Protein 8YPE (pdb70)

B-factor: mean 25.73, std 14.58, range [4.93, 104.68]

GO terms:
  GO:0038066 p38MAPK cascade (P, IDA)
  GO:0106310 protein serine kinase activity (F, EXP)
  GO:0045663 positive regulation of myoblast differentiation (P, IMP)
  GO:0010831 positive regulation of myotube differentiation (P, IMP)
  GO:1901741 positive regulation of myoblast fusion (P, IMP)
  GO:0006357 regulation of transcription by RNA polymerase II (P, IMP)
  GO:0002062 chondrocyte differentiation (P, IDA)
  GO:0004672 protein kinase activity (F, IDA)
  GO:0004674 protein serine/threonine kinase activity (F, IDA)
  GO:0004707 MAP kinase activity (F, IDA)
  GO:0016301 kinase activity (F, IDA)
  GO:0000922 spindle pole (C, IDA)
  GO:0005739 mitochondrion (C, IDA)
  GO:0005829 cytosol (C, IDA)
  GO:0018105 peptidyl-serine phosphorylation (P, IDA)
  GO:0031663 lipopolysaccharide-mediated signaling pathway (P, IDA)
  GO:0032495 response to muramyl dipeptide (P, IDA)
  GO:0032496 response to lipopolysaccharide (P, IDA)
  GO:0030278 regulation of ossification (P, IDA)
  GO:0006355 regulation of DNA-templated transcription (P, IDA)

Organism: Mus musculus (NCBI:txid10090)

Radius of gyration: 21.92 Å; Cα contacts (8 Å, |Δi|>4): 573; chains: 2; bounding box: 53×59×46 Å

Structure (mmCIF, N/CA/C/O backbone):
data_8YPE
#
_entry.id   8YPE
#
_cell.length_a   82.254
_cell.length_b   82.254
_cell.length_c   123.149
_cell.angle_alpha   90.000
_cell.angle_beta   90.000
_cell.angle_gamma   120.000
#
_symmetry.space_group_name_H-M   'P 31 2 1'
#
loop_
_entity.id
_entity.type
_entity.pdbx_description
1 polymer 'Cyclic AMP-dependent transcription factor ATF-2'
2 polymer 'Mitogen-activated protein kinase 14'
3 water water
#
loop_
_atom_site.group_PDB
_atom_site.id
_atom_site.type_symbol
_atom_site.label_atom_id
_atom_site.label_alt_id
_atom_site.label_comp_id
_atom_site.label_asym_id
_atom_site.label_entity_id
_atom_site.label_seq_id
_atom_site.pdbx_PDB_ins_code
_atom_site.Cartn_x
_atom_site.Cartn_y
_atom_site.Cartn_z
_atom_site.occupancy
_atom_site.B_iso_or_equiv
_atom_site.auth_seq_id
_atom_site.auth_comp_id
_atom_site.auth_asym_id
_atom_site.auth_atom_id
_atom_site.pdbx_PDB_model_num
ATOM 1 N N . GLU A 1 5 ? 23.06172 -5.49099 23.13185 1.000 53.67478 50 GLU B N 1
ATOM 2 C CA . GLU A 1 5 ? 23.76938 -4.81316 22.04695 1.000 51.57478 50 GLU B CA 1
ATOM 3 C C . GLU A 1 5 ? 24.07938 -3.34879 22.38835 1.000 50.40478 50 GLU B C 1
ATOM 4 O O . GLU A 1 5 ? 24.97238 -2.73628 21.78634 1.000 52.70478 50 GLU B O 1
ATOM 10 N N . MET A 1 6 ? 23.35643 -2.82153 23.38274 1.000 57.42323 51 MET B N 1
ATOM 11 C CA . MET A 1 6 ? 23.30354 -1.38059 23.62687 1.000 53.81323 51 MET B CA 1
ATOM 12 C C . MET A 1 6 ? 24.68777 -0.79115 23.90133 1.000 47.99323 51 MET B C 1
ATOM 13 O O . MET A 1 6 ? 25.21974 -0.02989 23.08444 1.000 58.99323 51 MET B O 1
ATOM 18 N N . THR A 1 7 ? 25.30441 -1.16518 25.02238 1.000 53.03674 52 THR B N 1
ATOM 19 C CA . THR A 1 7 ? 26.53694 -0.53068 25.47721 1.000 41.63674 52 THR B CA 1
ATOM 20 C C . THR A 1 7 ? 27.19116 -1.43985 26.51451 1.000 35.37674 52 THR B C 1
ATOM 21 O O . THR A 1 7 ? 26.49994 -2.18662 27.21924 1.000 37.38674 52 THR B O 1
ATOM 25 N N . LEU A 1 8 ? 28.52869 -1.41521 26.55588 1.000 28.31740 53 LEU B N 1
ATOM 26 C CA . LEU A 1 8 ? 29.31156 -2.17739 27.51813 1.000 27.58740 53 LEU B CA 1
ATOM 27 C C . LEU A 1 8 ? 30.27478 -1.25446 28.24882 1.000 28.28740 53 LEU B C 1
ATOM 28 O O . LEU A 1 8 ? 30.73332 -0.25846 27.69185 1.000 28.24740 53 LEU B O 1
ATOM 33 N N . LYS A 1 9 ? 30.59048 -1.60222 29.49761 1.000 23.20312 54 LYS B N 1
ATOM 34 C CA . LYS A 1 9 ? 31.59804 -0.89256 30.27615 1.000 25.51312 54 LYS B CA 1
ATOM 35 C C . LYS A 1 9 ? 32.97069 -1.44879 29.94696 1.000 31.96312 54 LYS B C 1
ATOM 36 O O . LYS A 1 9 ? 33.12096 -2.64331 29.68401 1.000 30.98312 54 LYS B O 1
ATOM 42 N N . PHE A 1 10 ? 33.98293 -0.58673 29.98879 1.000 33.64556 55 PHE B N 1
ATOM 43 C CA . PHE A 1 10 ? 35.35529 -1.05843 29.86870 1.000 46.97556 55 PHE B CA 1
ATOM 44 C C . PHE A 1 10 ? 35.92128 -1.33806 31.25465 1.000 40.14556 55 PHE B C 1
ATOM 45 O O . PHE A 1 10 ? 35.79887 -0.50780 32.15974 1.000 48.62556 55 PHE B O 1
ATOM 53 N N . GLY A 1 11 ? 36.56118 -2.49296 31.40846 1.000 55.47251 56 GLY B N 1
ATOM 54 C CA . GLY A 1 11 ? 37.19367 -2.85350 32.66596 1.000 61.64251 56 GLY B CA 1
ATOM 55 C C . GLY A 1 11 ? 38.47562 -2.09336 32.94133 1.000 59.00251 56 GLY B C 1
ATOM 56 O O . GLY A 1 11 ? 39.56797 -2.65648 32.87880 1.000 69.96251 56 GLY B O 1
ATOM 57 N N . VAL B 2 1 ? 60.01667 1.80833 -7.91244 1.000 37.77069 -1 VAL A N 1
ATOM 58 C CA . VAL B 2 1 ? 58.90537 0.92297 -8.26926 1.000 38.20069 -1 VAL A CA 1
ATOM 59 C C . VAL B 2 1 ? 57.75752 1.70799 -8.91603 1.000 31.63069 -1 VAL A C 1
ATOM 60 O O . VAL B 2 1 ? 57.18583 2.63076 -8.31245 1.000 25.39069 -1 VAL A O 1
ATOM 64 N N . HIS B 2 2 ? 57.44216 1.30594 -10.14881 1.000 30.16417 0 HIS A N 1
ATOM 65 C CA . HIS B 2 2 ? 56.42300 1.93088 -10.98808 1.000 25.59417 0 HIS A CA 1
ATOM 66 C C . HIS B 2 2 ? 55.09805 2.09593 -10.24230 1.000 27.83417 0 HIS A C 1
ATOM 67 O O . HIS B 2 2 ? 54.49685 1.11008 -9.80162 1.000 26.09417 0 HIS A O 1
ATOM 74 N N . MET B 2 3 ? 54.70195 3.36139 -10.04349 1.000 20.04502 1 MET A N 1
ATOM 75 C CA . MET B 2 3 ? 53.39769 3.76365 -9.49639 1.000 30.97502 1 MET A CA 1
ATOM 76 C C . MET B 2 3 ? 53.17496 3.25398 -8.07073 1.000 35.11502 1 MET A C 1
ATOM 77 O O . MET B 2 3 ? 52.04591 2.95228 -7.66907 1.000 46.39502 1 MET A O 1
ATOM 82 N N . SER B 2 4 ? 54.24347 3.18594 -7.29138 1.000 32.06871 2 SER A N 1
ATOM 83 C CA . SER B 2 4 ? 54.16502 2.80695 -5.89362 1.000 40.50871 2 SER A CA 1
ATOM 84 C C . SER B 2 4 ? 53.84609 4.02842 -5.03064 1.000 52.94871 2 SER A C 1
ATOM 85 O O . SER B 2 4 ? 53.94483 5.17839 -5.47145 1.000 53.79871 2 SER A O 1
ATOM 88 N N . GLN B 2 5 ? 53.46540 3.76312 -3.77931 1.000 56.58916 3 GLN A N 1
ATOM 89 C CA . GLN B 2 5 ? 53.21902 4.83658 -2.82493 1.000 52.92916 3 GLN A CA 1
ATOM 90 C C . GLN B 2 5 ? 54.50605 5.60724 -2.53986 1.000 42.65916 3 GLN A C 1
ATOM 91 O O . GLN B 2 5 ? 55.61582 5.07416 -2.64810 1.000 32.55916 3 GLN A O 1
ATOM 97 N N . GLU B 2 6 ? 54.34896 6.88559 -2.20258 1.000 44.26352 4 GLU A N 1
ATOM 98 C CA . GLU B 2 6 ? 55.48063 7.67845 -1.74520 1.000 40.45352 4 GLU A CA 1
ATOM 99 C C . GLU B 2 6 ? 55.98381 7.12569 -0.41996 1.000 28.80352 4 GLU A C 1
ATOM 100 O O . GLU B 2 6 ? 55.19795 6.65342 0.40700 1.000 26.96352 4 GLU A O 1
ATOM 106 N N . ARG B 2 7 ? 57.29774 7.14678 -0.23127 1.000 27.09236 5 ARG A N 1
ATOM 107 C CA . ARG B 2 7 ? 57.85490 6.66192 1.01719 1.000 25.98236 5 ARG A CA 1
ATOM 108 C C . ARG B 2 7 ? 57.63872 7.71217 2.09567 1.000 31.39236 5 ARG A C 1
ATOM 109 O O . ARG B 2 7 ? 58.03798 8.86623 1.91024 1.000 35.03236 5 ARG A O 1
ATOM 117 N N . PRO B 2 8 ? 57.00579 7.37238 3.20948 1.000 29.41942 6 PRO A N 1
ATOM 118 C CA . PRO B 2 8 ? 56.89148 8.32757 4.31361 1.000 25.50942 6 PRO A CA 1
ATOM 119 C C . PRO B 2 8 ? 58.23602 8.53954 4.99065 1.000 23.60942 6 PRO A C 1
ATOM 120 O O . PRO B 2 8 ? 59.19743 7.80194 4.77058 1.000 22.30942 6 PRO A O 1
ATOM 124 N N . THR B 2 9 ? 58.29685 9.58424 5.81836 1.000 21.25326 7 THR A N 1
ATOM 125 C CA . THR B 2 9 ? 59.44153 9.79877 6.69516 1.000 22.94326 7 THR A CA 1
ATOM 126 C C . THR B 2 9 ? 59.36096 8.85715 7.88884 1.000 22.09326 7 THR A C 1
ATOM 127 O O . THR B 2 9 ? 58.32566 8.77109 8.55931 1.000 20.87326 7 THR A O 1
ATOM 131 N N . PHE B 2 10 ? 60.45342 8.14676 8.15024 1.000 21.75796 8 PHE A N 1
ATOM 132 C CA . PHE B 2 10 ? 60.56221 7.23184 9.27373 1.000 21.35796 8 PHE A CA 1
ATOM 133 C C . PHE B 2 10 ? 61.35520 7.88750 10.39720 1.000 24.01796 8 PHE A C 1
ATOM 134 O O . PHE B 2 10 ? 62.17585 8.77446 10.16429 1.000 29.50796 8 PHE A O 1
ATOM 142 N N . TYR B 2 11 ? 61.10607 7.43784 11.62401 1.000 22.55026 9 TYR A N 1
ATOM 143 C CA . TYR B 2 11 ? 61.91755 7.84443 12.75909 1.000 23.68026 9 TYR A CA 1
ATOM 144 C C . TYR B 2 11 ? 62.22634 6.61690 13.60312 1.000 25.77026 9 TYR A C 1
ATOM 145 O O . TYR B 2 11 ? 61.45529 5.65361 13.62997 1.000 31.29026 9 TYR A O 1
ATOM 154 N N . ARG B 2 12 ? 63.37643 6.65586 14.27614 1.000 25.93989 10 ARG A N 1
ATOM 155 C CA . ARG B 2 12 ? 63.92014 5.52722 15.02475 1.000 32.01989 10 ARG A CA 1
ATOM 156 C C . ARG B 2 12 ? 63.79729 5.75970 16.52416 1.000 31.25989 10 ARG A C 1
ATOM 157 O O . ARG B 2 12 ? 64.02632 6.87114 17.01262 1.000 34.30989 10 ARG A O 1
ATOM 165 N N . GLN B 2 13 ? 63.45265 4.70497 17.25310 1.000 30.00762 11 GLN A N 1
ATOM 166 C CA . GLN B 2 13 ? 63.45521 4.74640 18.70603 1.000 34.11762 11 GLN A CA 1
ATOM 167 C C . GLN B 2 13 ? 63.69553 3.34056 19.23529 1.000 38.05762 11 GLN A C 1
ATOM 168 O O . GLN B 2 13 ? 63.37711 2.34673 18.57492 1.000 30.18762 11 GLN A O 1
ATOM 174 N N . GLU B 2 14 ? 64.27324 3.26213 20.42642 1.000 37.22065 12 GLU A N 1
ATOM 175 C CA . GLU B 2 14 ? 64.49452 1.98674 21.09181 1.000 43.91065 12 GLU A CA 1
ATOM 176 C C . GLU B 2 14 ? 63.43864 1.80215 22.17215 1.000 47.24065 12 GLU A C 1
ATOM 177 O O . GLU B 2 14 ? 63.26218 2.67643 23.02559 1.000 50.68065 12 GLU A O 1
ATOM 183 N N . LEU B 2 15 ? 62.72308 0.67734 22.11095 1.000 41.22207 13 LEU A N 1
ATOM 184 C CA . LEU B 2 15 ? 61.63835 0.36742 23.03762 1.000 50.65207 13 LEU A CA 1
ATOM 185 C C . LEU B 2 15 ? 61.76451 -1.08724 23.46232 1.000 62.68207 13 LEU A C 1
ATOM 186 O O . LEU B 2 15 ? 61.60243 -1.98755 22.62812 1.000 59.41207 13 LEU A O 1
ATOM 191 N N . ASN B 2 16 ? 62.01800 -1.30271 24.76001 1.000 69.06483 14 ASN A N 1
ATOM 192 C CA . ASN B 2 16 ? 62.28689 -2.62376 25.33986 1.000 64.46483 14 ASN A CA 1
ATOM 193 C C . ASN B 2 16 ? 63.43372 -3.32044 24.61036 1.000 59.65483 14 ASN A C 1
ATOM 194 O O . ASN B 2 16 ? 63.30715 -4.45924 24.14971 1.000 52.97483 14 ASN A O 1
ATOM 199 N N . LYS B 2 17 ? 64.55646 -2.59711 24.48800 1.000 63.69092 15 LYS A N 1
ATOM 200 C CA . LYS B 2 17 ? 65.78466 -3.07785 23.84157 1.000 61.73092 15 LYS A CA 1
ATOM 201 C C . LYS B 2 17 ? 65.54265 -3.53727 22.40228 1.000 57.96092 15 LYS A C 1
ATOM 202 O O . LYS B 2 17 ? 66.20929 -4.45268 21.90907 1.000 52.72092 15 LYS A O 1
ATOM 204 N N . THR B 2 18 ? 64.58412 -2.90744 21.72503 1.000 55.20635 16 THR A N 1
ATOM 205 C CA . THR B 2 18 ? 64.23821 -3.21505 20.34319 1.000 50.99635 16 THR A CA 1
ATOM 206 C C . THR B 2 18 ? 64.20962 -1.90660 19.57203 1.000 38.32635 16 THR A C 1
ATOM 207 O O . THR B 2 18 ? 63.56052 -0.95151 20.00654 1.000 38.20635 16 THR A O 1
ATOM 211 N N . ILE B 2 19 ? 64.90808 -1.84958 18.44330 1.000 36.43696 17 ILE A N 1
ATOM 212 C CA . ILE B 2 19 ? 64.84297 -0.66628 17.59028 1.000 35.41696 17 ILE A CA 1
ATOM 213 C C . ILE B 2 19 ? 63.57205 -0.71950 16.75164 1.000 34.03696 17 ILE A C 1
ATOM 214 O O . ILE B 2 19 ? 63.31302 -1.70336 16.04726 1.000 41.67696 17 ILE A O 1
ATOM 219 N N . TRP B 2 20 ? 62.77534 0.33851 16.82493 1.000 28.54801 18 TRP A N 1
ATOM 220 C CA . TRP B 2 20 ? 61.56963 0.48192 16.02275 1.000 25.55801 18 TRP A CA 1
ATOM 221 C C . TRP B 2 20 ? 61.78410 1.64737 15.06989 1.000 24.47801 18 TRP A C 1
ATOM 222 O O . TRP B 2 20 ? 62.10986 2.75705 15.50467 1.000 25.15801 18 TRP A O 1
ATOM 233 N N . GLU B 2 21 ? 61.62449 1.39405 13.77754 1.000 21.94504 19 GLU A N 1
ATOM 234 C CA . GLU B 2 21 ? 61.70890 2.43313 12.76154 1.000 20.04504 19 GLU A CA 1
ATOM 235 C C . GLU B 2 21 ? 60.37881 2.41745 12.02299 1.000 19.07504 19 GLU A C 1
ATOM 236 O O . GLU B 2 21 ? 60.08599 1.46726 11.28720 1.000 18.37504 19 GLU A O 1
ATOM 242 N N . VAL B 2 22 ? 59.55268 3.43678 12.26172 1.000 17.81835 20 VAL A N 1
ATOM 243 C CA . VAL B 2 22 ? 58.16984 3.46270 11.78206 1.000 17.35835 20 VAL A CA 1
ATOM 244 C C . VAL B 2 22 ? 57.91651 4.81842 11.13733 1.000 16.13835 20 VAL A C 1
ATOM 245 O O . VAL B 2 22 ? 58.63746 5.78796 11.41548 1.000 18.24835 20 VAL A O 1
ATOM 249 N N . PRO B 2 23 ? 56.90993 4.92157 10.26396 1.000 15.87887 21 PRO A N 1
ATOM 250 C CA . PRO B 2 23 ? 56.54900 6.23877 9.71965 1.000 15.57887 21 PRO A CA 1
ATOM 251 C C . PRO B 2 23 ? 56.08076 7.20539 10.80610 1.000 18.27887 21 PRO A C 1
ATOM 252 O O . PRO B 2 23 ? 55.58028 6.79700 11.86374 1.000 15.48887 21 PRO A O 1
ATOM 256 N N . GLU B 2 24 ? 56.27090 8.50862 10.51632 1.000 17.44631 22 GLU A N 1
ATOM 257 C CA . GLU B 2 24 ? 55.85337 9.59935 11.40614 1.000 21.14631 22 GLU A CA 1
ATOM 258 C C . GLU B 2 24 ? 54.38440 9.51422 11.78010 1.000 17.23631 22 GLU A C 1
ATOM 259 O O . GLU B 2 24 ? 53.98807 9.98307 12.85062 1.000 16.70631 22 GLU A O 1
ATOM 265 N N . ARG B 2 25 ? 53.57043 8.99356 10.87072 1.000 18.42737 23 ARG A N 1
ATOM 266 C CA . ARG B 2 25 ? 52.15700 8.70349 11.04291 1.000 18.15737 23 ARG A CA 1
ATOM 267 C C . ARG B 2 25 ? 51.83319 8.05516 12.38617 1.000 17.45737 23 ARG A C 1
ATOM 268 O O . ARG B 2 25 ? 50.84822 8.42468 13.03351 1.000 17.21737 23 ARG A O 1
ATOM 276 N N . TYR B 2 26 ? 52.65966 7.10961 12.82742 1.000 17.79330 24 TYR A N 1
ATOM 277 C CA . TYR B 2 26 ? 52.42045 6.39792 14.07762 1.000 19.34330 24 TYR A CA 1
ATOM 278 C C . TYR B 2 26 ? 53.17266 7.09025 15.20278 1.000 19.01330 24 TYR A C 1
ATOM 279 O O . TYR B 2 26 ? 54.40163 7.20278 15.15713 1.000 23.08330 24 TYR A O 1
ATOM 288 N N . GLN B 2 27 ? 52.42879 7.54054 16.21534 1.000 19.80086 25 GLN A N 1
ATOM 289 C CA . GLN B 2 27 ? 52.95786 8.33020 17.31545 1.000 20.42086 25 GLN A CA 1
ATOM 290 C C . GLN B 2 27 ? 52.62953 7.68305 18.65463 1.000 21.18086 25 GLN A C 1
ATOM 291 O O . GLN B 2 27 ? 51.70609 6.86978 18.76448 1.000 23.40086 25 GLN A O 1
ATOM 297 N N . ASN B 2 28 ? 53.42188 8.04941 19.66520 1.000 23.42902 26 ASN A N 1
ATOM 298 C CA . ASN B 2 28 ? 53.23168 7.63891 21.05899 1.000 25.41902 26 ASN A CA 1
ATOM 299 C C . ASN B 2 28 ? 53.20329 6.11591 21.20285 1.000 27.46902 26 ASN A C 1
ATOM 300 O O . ASN B 2 28 ? 52.24552 5.51988 21.70301 1.000 22.31902 26 ASN A O 1
ATOM 305 N N . LEU B 2 29 ? 54.28266 5.48950 20.75528 1.000 26.40608 27 LEU A N 1
ATOM 306 C CA . LEU B 2 29 ? 54.35862 4.03818 20.81335 1.000 26.81608 27 LEU A CA 1
ATOM 307 C C . LEU B 2 29 ? 54.62033 3.58858 22.24398 1.000 28.35608 27 LEU A C 1
ATOM 308 O O . LEU B 2 29 ? 55.45103 4.16426 22.94867 1.000 26.73608 27 LEU A O 1
ATOM 313 N N . SER B 2 30 ? 53.90373 2.55586 22.68087 1.000 28.40041 28 SER A N 1
ATOM 314 C CA . SER B 2 30 ? 54.18408 2.04140 24.01046 1.000 32.39041 28 SER A CA 1
ATOM 315 C C . SER B 2 30 ? 53.98848 0.53178 24.00286 1.000 30.97041 28 SER A C 1
ATOM 316 O O . SER B 2 30 ? 52.96319 0.06142 23.48507 1.000 31.87041 28 SER A O 1
ATOM 319 N N . PRO B 2 31 ? 54.93298 -0.23187 24.56245 1.000 37.62520 29 PRO A N 1
ATOM 320 C CA . PRO B 2 31 ? 54.88420 -1.69705 24.44870 1.000 38.19520 29 PRO A CA 1
ATOM 321 C C . PRO B 2 31 ? 53.66053 -2.32061 25.10614 1.000 40.28520 29 PRO A C 1
ATOM 322 O O . PRO B 2 31 ? 53.24590 -1.93461 26.19967 1.000 38.93520 29 PRO A O 1
ATOM 326 N N . VAL B 2 32 ? 53.08159 -3.29752 24.41235 1.000 32.69304 30 VAL A N 1
ATOM 327 C CA . VAL B 2 32 ? 51.95810 -4.05223 24.93302 1.000 40.21304 30 VAL A CA 1
ATOM 328 C C . VAL B 2 32 ? 52.33535 -5.49577 25.25962 1.000 48.34304 30 VAL A C 1
ATOM 329 O O . VAL B 2 32 ? 51.89424 -6.02192 26.28925 1.000 63.63304 30 VAL A O 1
ATOM 333 N N . GLY B 2 33 ? 53.17898 -6.12930 24.45668 1.000 48.40179 31 GLY A N 1
ATOM 334 C CA . GLY B 2 33 ? 53.55726 -7.50187 24.73676 1.000 59.07179 31 GLY A CA 1
ATOM 335 C C . GLY B 2 33 ? 54.64522 -7.97281 23.79650 1.000 58.83179 31 GLY A C 1
ATOM 336 O O . GLY B 2 33 ? 55.11707 -7.23238 22.92262 1.000 40.55179 31 GLY A O 1
ATOM 337 N N . SER B 2 34 ? 55.04704 -9.22745 24.00724 1.000 59.38251 32 SER A N 1
ATOM 338 C CA . SER B 2 34 ? 56.03340 -9.89588 23.16949 1.000 64.65251 32 SER A CA 1
ATOM 339 C C . SER B 2 34 ? 55.68533 -11.37347 23.08556 1.000 68.80251 32 SER A C 1
ATOM 340 O O . SER B 2 34 ? 55.38457 -12.00361 24.10533 1.000 61.94251 32 SER A O 1
ATOM 343 N N . GLY B 2 35 ? 55.71114 -11.91011 21.86529 1.000 71.19678 33 GLY A N 1
ATOM 344 C CA . GLY B 2 35 ? 55.64059 -13.33073 21.63260 1.000 66.89678 33 GLY A CA 1
ATOM 345 C C . GLY B 2 35 ? 56.95735 -13.87748 21.11436 1.000 65.87678 33 GLY A C 1
ATOM 346 O O . GLY B 2 35 ? 57.98369 -13.19470 21.08640 1.000 56.67678 33 GLY A O 1
ATOM 347 N N . ALA B 2 36 ? 56.91438 -15.14622 20.70194 1.000 75.45488 34 ALA A N 1
ATOM 348 C CA . ALA B 2 36 ? 58.08062 -15.75253 20.06969 1.000 69.40488 34 ALA A CA 1
ATOM 349 C C . ALA B 2 36 ? 58.28433 -15.25094 18.64690 1.000 67.27488 34 ALA A C 1
ATOM 350 O O . ALA B 2 36 ? 59.40396 -15.32544 18.13002 1.000 56.78488 34 ALA A O 1
ATOM 352 N N . TYR B 2 37 ? 57.23825 -14.72646 18.00893 1.000 64.81523 35 TYR A N 1
ATOM 353 C CA . TYR B 2 37 ? 57.30781 -14.33084 16.60949 1.000 60.15523 35 TYR A CA 1
ATOM 354 C C . TYR B 2 37 ? 57.25922 -12.82081 16.40058 1.000 44.36523 35 TYR A C 1
ATOM 355 O O . TYR B 2 37 ? 57.41065 -12.36891 15.25842 1.000 35.78523 35 TYR A O 1
ATOM 364 N N . GLY B 2 38 ? 57.07610 -12.03142 17.45651 1.000 49.19258 36 GLY A N 1
ATOM 365 C CA . GLY B 2 38 ? 57.11148 -10.58564 17.32112 1.000 45.65258 36 GLY A CA 1
ATOM 366 C C . GLY B 2 38 ? 56.66303 -9.89028 18.58837 1.000 41.71258 36 GLY A C 1
ATOM 367 O O . GLY B 2 38 ? 56.07692 -10.49518 19.49244 1.000 43.79258 36 GLY A O 1
ATOM 368 N N . SER B 2 39 ? 56.94880 -8.58658 18.63662 1.000 41.33991 37 SER A N 1
ATOM 369 C CA . SER B 2 39 ? 56.56147 -7.72299 19.74458 1.000 32.77991 37 SER A CA 1
ATOM 370 C C . SER B 2 39 ? 55.62296 -6.62680 19.25382 1.000 28.28991 37 SER A C 1
ATOM 371 O O . SER B 2 39 ? 55.65024 -6.23584 18.08059 1.000 24.05991 37 SER A O 1
ATOM 374 N N . VAL B 2 40 ? 54.76904 -6.14825 20.15723 1.000 25.05479 38 VAL A N 1
ATOM 375 C CA . VAL B 2 40 ? 53.63057 -5.30929 19.79836 1.000 25.20479 38 VAL A CA 1
ATOM 376 C C . VAL B 2 40 ? 53.67597 -4.02551 20.61469 1.000 29.59479 38 VAL A C 1
ATOM 377 O O . VAL B 2 40 ? 53.85284 -4.06877 21.83723 1.000 29.74479 38 VAL A O 1
ATOM 381 N N . CYS B 2 41 ? 53.52351 -2.88663 19.93926 1.000 25.28839 39 CYS A N 1
ATOM 382 C CA . CYS B 2 41 ? 53.30781 -1.60209 20.58825 1.000 24.73839 39 CYS A CA 1
ATOM 383 C C . CYS B 2 41 ? 51.92732 -1.07655 20.23366 1.000 25.55839 39 CYS A C 1
ATOM 384 O O . CYS B 2 41 ? 51.47960 -1.20574 19.09062 1.000 29.00839 39 CYS A O 1
ATOM 387 N N . ALA B 2 42 ? 51.24863 -0.48479 21.20896 1.000 26.88573 40 ALA A N 1
ATOM 388 C CA . ALA B 2 42 ? 50.11732 0.36314 20.87844 1.000 23.05573 40 ALA A CA 1
ATOM 389 C C . ALA B 2 42 ? 50.64283 1.69188 20.34769 1.000 23.71573 40 ALA A C 1
ATOM 390 O O . ALA B 2 42 ? 51.70531 2.16558 20.75599 1.000 28.01573 40 ALA A O 1
ATOM 392 N N . ALA B 2 43 ? 49.89657 2.29475 19.42859 1.000 22.39840 41 ALA A N 1
ATOM 393 C CA . ALA B 2 43 ? 50.32402 3.56510 18.86041 1.000 23.02840 41 ALA A CA 1
ATOM 394 C C . ALA B 2 43 ? 49.10080 4.35104 18.42970 1.000 22.07840 41 ALA A C 1
ATOM 395 O O . ALA B 2 43 ? 48.02412 3.78913 18.21390 1.000 23.45840 41 ALA A O 1
ATOM 397 N N . PHE B 2 44 ? 49.28286 5.65983 18.27780 1.000 21.90345 42 PHE A N 1
ATOM 398 C CA . PHE B 2 44 ? 48.24249 6.52210 17.73801 1.000 18.64345 42 PHE A CA 1
ATOM 399 C C . PHE B 2 44 ? 48.49104 6.72079 16.24730 1.000 18.12345 42 PHE A C 1
ATOM 400 O O . PHE B 2 44 ? 49.52271 7.27746 15.85515 1.000 19.66345 42 PHE A O 1
ATOM 408 N N . ASP B 2 45 ? 47.55431 6.25866 15.42184 1.000 18.03048 43 ASP A N 1
ATOM 409 C CA . ASP B 2 45 ? 47.61792 6.45651 13.97752 1.000 20.24048 43 ASP A CA 1
ATOM 410 C C . ASP B 2 45 ? 47.07351 7.84870 13.69422 1.000 23.76048 43 ASP A C 1
ATOM 411 O O . ASP B 2 45 ? 45.85936 8.05782 13.66382 1.000 19.20048 43 ASP A O 1
ATOM 416 N N . THR B 2 46 ? 47.97762 8.79820 13.43797 1.000 22.00295 44 THR A N 1
ATOM 417 C CA . THR B 2 46 ? 47.57877 10.16259 13.11987 1.000 21.20295 44 THR A CA 1
ATOM 418 C C . THR B 2 46 ? 46.87855 10.28659 11.77844 1.000 21.18295 44 THR A C 1
ATOM 419 O O . THR B 2 46 ? 46.29474 11.33840 11.51332 1.000 21.75295 44 THR A O 1
ATOM 423 N N . LYS B 2 47 ? 46.93324 9.27036 10.91542 1.000 19.46661 45 LYS A N 1
ATOM 424 C CA . LYS B 2 47 ? 46.21496 9.36552 9.64687 1.000 24.95661 45 LYS A CA 1
ATOM 425 C C . LYS B 2 47 ? 44.72594 9.04163 9.81141 1.000 25.14661 45 LYS A C 1
ATOM 426 O O . LYS B 2 47 ? 43.87071 9.72147 9.23292 1.000 21.79661 45 LYS A O 1
ATOM 432 N N . THR B 2 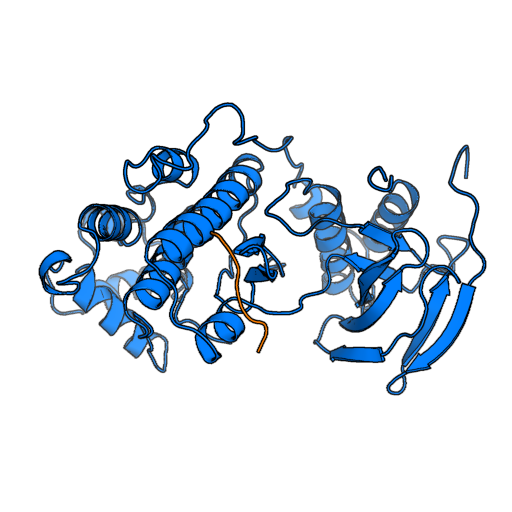48 ? 44.39815 8.01787 10.59932 1.000 26.91332 46 THR A N 1
ATOM 433 C CA . THR B 2 48 ? 43.01822 7.61602 10.84729 1.000 30.45332 46 THR A CA 1
ATOM 434 C C . THR B 2 48 ? 42.46620 8.14507 12.16853 1.000 33.67332 46 THR A C 1
ATOM 435 O O . THR B 2 48 ? 41.25565 8.04880 12.40039 1.000 34.64332 46 THR A O 1
ATOM 439 N N . GLY B 2 49 ? 43.30935 8.68681 13.04299 1.000 29.31522 47 GLY A N 1
ATOM 440 C CA . GLY B 2 49 ? 42.82241 9.11050 14.34064 1.000 26.69522 47 GLY A CA 1
ATOM 441 C C . GLY B 2 49 ? 42.48295 7.98889 15.29807 1.000 30.59522 47 GLY A C 1
ATOM 442 O O . GLY B 2 49 ? 41.85167 8.24315 16.32627 1.000 35.08522 47 GLY A O 1
ATOM 443 N N . HIS B 2 50 ? 42.88464 6.75680 15.00447 1.000 26.27290 48 HIS A N 1
ATOM 444 C CA . HIS B 2 50 ? 42.59220 5.61410 15.85243 1.000 27.01290 48 HIS A CA 1
ATOM 445 C C . HIS B 2 50 ? 43.86550 5.11736 16.51867 1.000 23.92290 48 HIS A C 1
ATOM 446 O O . HIS B 2 50 ? 44.96964 5.30383 16.00191 1.000 20.80290 48 HIS A O 1
ATOM 453 N N . ARG B 2 51 ? 43.70779 4.48438 17.67539 1.000 19.72686 49 ARG A N 1
ATOM 454 C CA . ARG B 2 51 ? 44.80729 3.74348 18.26185 1.000 22.17686 49 ARG A CA 1
ATOM 455 C C . ARG B 2 51 ? 44.90351 2.38869 17.57592 1.000 20.30686 49 ARG A C 1
ATOM 456 O O . ARG B 2 51 ? 43.89063 1.78958 17.19874 1.000 20.92686 49 ARG A O 1
ATOM 464 N N . VAL B 2 52 ? 46.13829 1.92851 17.37571 1.000 20.63355 50 VAL A N 1
ATOM 465 C CA . VAL B 2 52 ? 46.41372 0.75410 16.56452 1.000 20.14355 50 VAL A CA 1
ATOM 466 C C . VAL B 2 52 ? 47.46367 -0.08475 17.27291 1.000 19.05355 50 VAL A C 1
ATOM 467 O O . VAL B 2 52 ? 48.18021 0.38684 18.15935 1.000 22.89355 50 VAL A O 1
ATOM 471 N N . ALA B 2 53 ? 47.54081 -1.35004 16.88149 1.000 17.70496 51 ALA A N 1
ATOM 472 C CA . ALA B 2 53 ? 48.62788 -2.21450 17.30978 1.000 16.68496 51 ALA A CA 1
ATOM 473 C C . ALA B 2 53 ? 49.62493 -2.30257 16.16621 1.000 15.57496 51 ALA A C 1
ATOM 474 O O . ALA B 2 53 ? 49.23666 -2.54059 15.01756 1.000 16.89496 51 ALA A O 1
ATOM 476 N N . VAL B 2 54 ? 50.89616 -2.08831 16.48159 1.000 15.73226 52 VAL A N 1
ATOM 477 C CA . VAL B 2 54 ? 51.99003 -2.18776 15.52479 1.000 17.16226 52 VAL A CA 1
ATOM 478 C C . VAL B 2 54 ? 52.83419 -3.37144 15.96071 1.000 16.83226 52 VAL A C 1
ATOM 479 O O . VAL B 2 54 ? 53.42236 -3.35013 17.04855 1.000 17.36226 52 VAL A O 1
ATOM 483 N N . LYS B 2 55 ? 52.87578 -4.41860 15.13993 1.000 16.49247 53 LYS A N 1
ATOM 484 C CA . LYS B 2 55 ? 53.65748 -5.60576 15.46081 1.000 17.54247 53 LYS A CA 1
ATOM 485 C C . LYS B 2 55 ? 54.92899 -5.60745 14.62431 1.000 16.88247 53 LYS A C 1
ATOM 486 O O . LYS B 2 55 ? 54.86364 -5.55652 13.39292 1.000 15.39247 53 LYS A O 1
ATOM 492 N N . LYS B 2 56 ? 56.07568 -5.63833 15.29126 1.000 16.58690 54 LYS A N 1
ATOM 493 C CA . LYS B 2 56 ? 57.34882 -5.82821 14.62155 1.000 18.79690 54 LYS A CA 1
ATOM 494 C C . LYS B 2 56 ? 57.68227 -7.30973 14.68977 1.000 19.35690 54 LYS A C 1
ATOM 495 O O . LYS B 2 56 ? 57.79252 -7.87283 15.78413 1.000 17.46690 54 LYS A O 1
ATOM 501 N N . LEU B 2 57 ? 57.79994 -7.95349 13.53396 1.000 19.20680 55 LEU A N 1
ATOM 502 C CA . LEU B 2 57 ? 58.08245 -9.38303 13.54950 1.000 23.11680 55 LEU A CA 1
ATOM 503 C C . LEU B 2 57 ? 59.50802 -9.62710 14.02964 1.000 20.73680 55 LEU A C 1
ATOM 504 O O . LEU B 2 57 ? 60.43693 -8.89072 13.68184 1.000 21.88680 55 LEU A O 1
ATOM 509 N N . SER B 2 58 ? 59.67679 -10.65631 14.84772 1.000 26.87080 56 SER A N 1
ATOM 510 C CA . SER B 2 58 ? 60.98360 -10.98537 15.40467 1.000 33.67080 56 SER A CA 1
ATOM 511 C C . SER B 2 58 ? 61.71613 -11.91143 14.43970 1.000 31.09080 56 SER A C 1
ATOM 512 O O . SER B 2 58 ? 61.30035 -13.05984 14.24616 1.000 28.26080 56 SER A O 1
ATOM 515 N N . ARG B 2 59 ? 62.82845 -11.40518 13.86307 1.000 29.36854 57 ARG A N 1
ATOM 516 C CA . ARG B 2 59 ? 63.72561 -12.03639 12.89004 1.000 39.81854 57 ARG A CA 1
ATOM 517 C C . ARG B 2 59 ? 62.93277 -12.85621 11.87634 1.000 31.99854 57 ARG A C 1
ATOM 518 O O . ARG B 2 59 ? 63.00645 -14.09459 11.86815 1.000 24.60854 57 ARG A O 1
ATOM 526 N N . PRO B 2 60 ? 62.13609 -12.19677 11.03176 1.000 25.90050 58 PRO A N 1
ATOM 527 C CA . PRO B 2 60 ? 61.13734 -12.93127 10.24235 1.000 22.55050 58 PRO A CA 1
ATOM 528 C C . PRO B 2 60 ? 61.73240 -13.88521 9.22037 1.000 17.11050 58 PRO A C 1
ATOM 529 O O . PRO B 2 60 ? 61.02999 -14.79455 8.78022 1.000 19.00050 58 PRO A O 1
ATOM 533 N N . PHE B 2 61 ? 62.99182 -13.71244 8.84103 1.000 18.24232 59 PHE A N 1
ATOM 534 C CA . PHE B 2 61 ? 63.62405 -14.49479 7.78482 1.000 21.32232 59 PHE A CA 1
ATOM 535 C C . PHE B 2 61 ? 64.82974 -15.25018 8.32630 1.000 28.86232 59 PHE A C 1
ATOM 536 O O . PHE B 2 61 ? 65.81619 -15.47128 7.61424 1.000 27.85232 59 PHE A O 1
ATOM 544 N N . GLN B 2 62 ? 64.73268 -15.64618 9.60000 1.000 27.45944 60 GLN A N 1
ATOM 545 C CA . GLN B 2 62 ? 65.81955 -16.33730 10.28718 1.000 34.65944 60 GLN A CA 1
ATOM 546 C C . GLN B 2 62 ? 66.09538 -17.69733 9.66305 1.000 28.21944 60 GLN A C 1
ATOM 547 O O . GLN B 2 62 ? 67.25792 -18.08314 9.50399 1.000 27.68944 60 GLN A O 1
ATOM 553 N N . SER B 2 63 ? 65.03949 -18.42622 9.29492 1.000 28.77134 61 SER A N 1
ATOM 554 C CA . SER B 2 63 ? 65.13243 -19.74535 8.68185 1.000 25.50134 61 SER A CA 1
ATOM 555 C C . SER B 2 63 ? 64.09653 -19.85405 7.57002 1.000 22.87134 61 SER A C 1
ATOM 556 O O . SER B 2 63 ? 63.30850 -18.92836 7.34354 1.000 19.62134 61 SER A O 1
ATOM 559 N N . ILE B 2 64 ? 64.07499 -21.01659 6.90414 1.000 19.25542 62 ILE A N 1
ATOM 560 C CA . ILE B 2 64 ? 63.02134 -21.31166 5.93224 1.000 20.87542 62 ILE A CA 1
ATOM 561 C C . ILE B 2 64 ? 61.66287 -21.31779 6.61476 1.000 19.80542 62 ILE A C 1
ATOM 562 O O . ILE B 2 64 ? 60.69411 -20.74698 6.10624 1.000 16.08542 62 ILE A O 1
ATOM 567 N N . ILE B 2 65 ? 61.57570 -21.96752 7.77837 1.000 18.93531 63 ILE A N 1
ATOM 568 C CA . ILE B 2 65 ? 60.29969 -22.08497 8.48520 1.000 22.25531 63 ILE A CA 1
ATOM 569 C C . ILE B 2 65 ? 59.76828 -20.71055 8.88730 1.000 19.15531 63 ILE A C 1
ATOM 570 O O . ILE B 2 65 ? 58.58347 -20.41507 8.69925 1.000 18.25531 63 ILE A O 1
ATOM 575 N N . HIS B 2 66 ? 60.63833 -19.83805 9.40012 1.000 18.09018 64 HIS A N 1
ATOM 576 C CA . HIS B 2 66 ? 60.20322 -18.50770 9.81301 1.000 20.45018 64 HIS A CA 1
ATOM 577 C C . HIS B 2 66 ? 59.82775 -17.63702 8.61496 1.000 17.70018 64 HIS A C 1
ATOM 578 O O . HIS B 2 66 ? 58.85670 -16.86750 8.67622 1.000 15.78018 64 HIS A O 1
ATOM 585 N N . ALA B 2 67 ? 60.62494 -17.69961 7.54669 1.000 14.96077 65 ALA A N 1
ATOM 586 C CA . ALA B 2 67 ? 60.34110 -16.92362 6.34411 1.000 14.13077 65 ALA A CA 1
ATOM 587 C C . ALA B 2 67 ? 59.00151 -17.32134 5.72603 1.000 11.82077 65 ALA A C 1
ATOM 588 O O . ALA B 2 67 ? 58.20346 -16.46130 5.34458 1.000 11.76077 65 ALA A O 1
ATOM 590 N N . LYS B 2 68 ? 58.73383 -18.61863 5.63146 1.000 10.98435 66 LYS A N 1
ATOM 591 C CA . LYS B 2 68 ? 57.45615 -19.06534 5.09516 1.000 12.43435 66 LYS A CA 1
ATOM 592 C C . LYS B 2 68 ? 56.30066 -18.67277 6.01006 1.000 12.81435 66 LYS A C 1
ATOM 593 O O . LYS B 2 68 ? 55.21498 -18.31929 5.53440 1.000 8.84435 66 LYS A O 1
ATOM 599 N N . ARG B 2 69 ? 56.51846 -18.73834 7.32932 1.000 14.93082 67 ARG A N 1
ATOM 600 C CA . ARG B 2 69 ? 55.49662 -18.31808 8.28545 1.000 15.70082 67 ARG A CA 1
ATOM 601 C C . ARG B 2 69 ? 55.19010 -16.83577 8.14653 1.000 12.04082 67 ARG A C 1
ATOM 602 O O . ARG B 2 69 ? 54.02975 -16.42355 8.26718 1.000 11.50082 67 ARG A O 1
ATOM 610 N N . THR B 2 70 ? 56.22134 -16.02413 7.90472 1.000 11.65936 68 THR A N 1
ATOM 611 C CA . THR B 2 70 ? 56.03039 -14.59373 7.68394 1.000 12.81936 68 THR A CA 1
ATOM 612 C C . THR B 2 70 ? 55.18476 -14.33644 6.44155 1.000 11.80936 68 THR A C 1
ATOM 613 O O . THR B 2 70 ? 54.24379 -13.53207 6.46755 1.000 9.65936 68 THR A O 1
ATOM 617 N N . TYR B 2 71 ? 55.51577 -15.02108 5.34005 1.000 11.00903 69 TYR A N 1
ATOM 618 C CA . TYR B 2 71 ? 54.74925 -14.89611 4.10276 1.000 9.67903 69 TYR A CA 1
ATOM 619 C C . TYR B 2 71 ? 53.30645 -15.34029 4.30166 1.000 10.40903 69 TYR A C 1
ATOM 620 O O . TYR B 2 71 ? 52.37100 -14.64882 3.87635 1.000 8.69903 69 TYR A O 1
ATOM 629 N N . ARG B 2 72 ? 53.11213 -16.48833 4.97528 1.000 9.35925 70 ARG A N 1
ATOM 630 C CA . ARG B 2 72 ? 51.77210 -17.00278 5.25721 1.000 10.88925 70 ARG A CA 1
ATOM 631 C C . ARG B 2 72 ? 50.93077 -16.00236 6.04479 1.000 10.98925 70 ARG A C 1
ATOM 632 O O . ARG B 2 72 ? 49.75849 -15.78612 5.71923 1.000 9.44925 70 ARG A O 1
ATOM 640 N N . GLU B 2 73 ? 51.51458 -15.37022 7.06884 1.000 11.90420 71 GLU A N 1
ATOM 641 C CA . GLU B 2 73 ? 50.75179 -14.41600 7.87391 1.000 13.75420 71 GLU A CA 1
ATOM 642 C C . GLU B 2 73 ? 50.37727 -13.18659 7.05852 1.000 12.52420 71 GLU A C 1
ATOM 643 O O . GLU B 2 73 ? 49.24441 -12.69471 7.14800 1.000 10.63420 71 GLU A O 1
ATOM 649 N N . LEU B 2 74 ? 51.31922 -12.67363 6.26323 1.000 11.08050 72 LEU A N 1
ATOM 650 C CA . LEU B 2 74 ? 51.03471 -11.48848 5.46070 1.000 10.94050 72 LEU A CA 1
ATOM 651 C C . LEU B 2 74 ? 49.99575 -11.78129 4.38123 1.000 9.04050 72 LEU A C 1
ATOM 652 O O . LEU B 2 74 ? 49.08936 -10.97077 4.16214 1.000 9.91050 72 LEU A O 1
ATOM 657 N N . ARG B 2 75 ? 50.10462 -12.92888 3.70365 1.000 8.91875 73 ARG A N 1
ATOM 658 C CA . ARG B 2 75 ? 49.09445 -13.32270 2.72362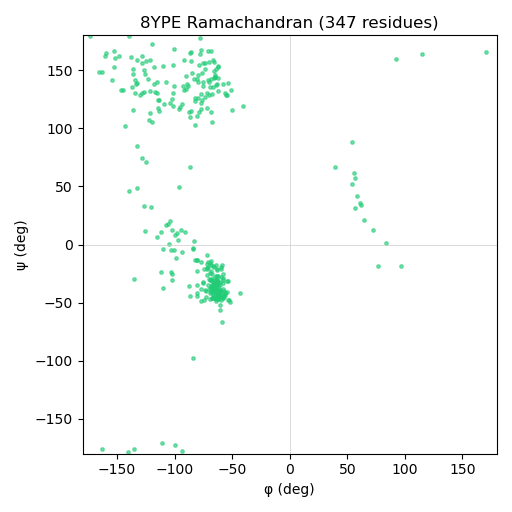 1.000 9.72875 73 ARG A CA 1
ATOM 659 C C . ARG B 2 75 ? 47.71969 -13.44496 3.37201 1.000 9.38875 73 ARG A C 1
ATOM 660 O O . ARG B 2 75 ? 46.72202 -12.97081 2.81973 1.000 7.59875 73 ARG A O 1
ATOM 668 N N . LEU B 2 76 ? 47.65699 -14.07688 4.55008 1.000 9.35370 74 LEU A N 1
ATOM 669 C CA . LEU B 2 76 ? 46.39379 -14.19972 5.27835 1.000 10.17370 74 LEU A CA 1
ATOM 670 C C . LEU B 2 76 ? 45.81183 -12.83123 5.63997 1.000 9.36370 74 LEU A C 1
ATOM 671 O O . LEU B 2 76 ? 44.64136 -12.54801 5.36204 1.000 9.27370 74 LEU A O 1
ATOM 676 N N . LEU B 2 77 ? 46.61275 -11.97285 6.26551 1.000 9.54574 75 LEU A N 1
ATOM 677 C CA . LEU B 2 77 ? 46.10593 -10.68129 6.72876 1.000 10.84574 75 LEU A CA 1
ATOM 678 C C . LEU B 2 77 ? 45.69295 -9.77739 5.57325 1.000 11.58574 75 LEU A C 1
ATOM 679 O O . LEU B 2 77 ? 44.73316 -9.00038 5.70120 1.000 12.76574 75 LEU A O 1
ATOM 684 N N . LYS B 2 78 ? 46.40033 -9.86120 4.43710 1.000 11.73282 76 LYS A N 1
ATOM 685 C CA . LYS B 2 78 ? 46.03147 -9.06116 3.27466 1.000 11.03282 76 LYS A CA 1
ATOM 686 C C . LYS B 2 78 ? 44.71179 -9.51891 2.66415 1.000 11.58282 76 LYS A C 1
ATOM 687 O O . LYS B 2 78 ? 44.04110 -8.73735 1.98622 1.000 12.23282 76 LYS A O 1
ATOM 693 N N . HIS B 2 79 ? 44.32591 -10.77228 2.87114 1.000 11.81135 77 HIS A N 1
ATOM 694 C CA . HIS B 2 79 ? 43.13109 -11.27069 2.21682 1.000 12.48135 77 HIS A CA 1
ATOM 695 C C . HIS B 2 79 ? 41.85326 -10.85680 2.93358 1.000 13.08135 77 HIS A C 1
ATOM 696 O O . HIS B 2 79 ? 40.81944 -10.64925 2.28648 1.000 12.61135 77 HIS A O 1
ATOM 703 N N . MET B 2 80 ? 41.88679 -10.77259 4.25944 1.000 12.32594 78 MET A N 1
ATOM 704 C CA . MET B 2 80 ? 40.66427 -10.75650 5.05889 1.000 14.19594 78 MET A CA 1
ATOM 705 C C . MET B 2 80 ? 40.11537 -9.34080 5.18126 1.000 11.96594 78 MET A C 1
ATOM 706 O O . MET B 2 80 ? 40.76188 -8.46288 5.75698 1.000 12.51594 78 MET A O 1
ATOM 711 N N . LYS B 2 81 ? 38.93448 -9.12171 4.60935 1.000 11.14260 79 LYS A N 1
ATOM 712 C CA . LYS B 2 81 ? 38.30499 -7.80519 4.52743 1.000 13.43260 79 LYS A CA 1
ATOM 713 C C . LYS B 2 81 ? 36.85333 -7.97408 4.95895 1.000 11.01260 79 LYS A C 1
ATOM 714 O O . LYS B 2 81 ? 35.95969 -8.17530 4.13262 1.000 9.99260 79 LYS A O 1
ATOM 720 N N . HIS B 2 82 ? 36.63053 -7.91696 6.26992 1.000 11.79389 80 HIS A N 1
ATOM 721 C CA . HIS B 2 82 ? 35.34329 -8.25332 6.86471 1.000 11.33389 80 HIS A CA 1
ATOM 722 C C . HIS B 2 82 ? 35.23165 -7.50995 8.18744 1.000 10.49389 80 HIS A C 1
ATOM 723 O O . HIS B 2 82 ? 36.21088 -7.37238 8.91729 1.000 8.77389 80 HIS A O 1
ATOM 730 N N . GLU B 2 83 ? 34.02689 -7.03315 8.47631 1.000 10.38584 81 GLU A N 1
ATOM 731 C CA . GLU B 2 83 ? 33.78037 -6.20991 9.65588 1.000 12.93584 81 GLU A CA 1
ATOM 732 C C . GLU B 2 83 ? 34.04744 -6.96046 10.96999 1.000 10.24584 81 GLU A C 1
ATOM 733 O O . GLU B 2 83 ? 34.41560 -6.34536 11.98092 1.000 9.16584 81 GLU A O 1
ATOM 739 N N . ASN B 2 84 ? 33.91774 -8.28298 10.97781 1.000 9.73944 82 ASN A N 1
ATOM 740 C CA . ASN B 2 84 ? 34.07627 -9.05615 12.20757 1.000 8.76944 82 ASN A CA 1
ATOM 741 C C . ASN B 2 84 ? 35.40206 -9.81173 12.25053 1.000 8.51944 82 ASN A C 1
ATOM 742 O O . ASN B 2 84 ? 35.54921 -10.76409 13.02891 1.000 8.19944 82 ASN A O 1
ATOM 747 N N . VAL B 2 85 ? 36.36573 -9.42734 11.40955 1.000 7.78587 83 VAL A N 1
ATOM 748 C CA . VAL B 2 85 ? 37.64521 -10.12246 11.28789 1.000 9.07587 83 VAL A CA 1
ATOM 749 C C . VAL B 2 85 ? 38.74160 -9.06419 11.27929 1.000 10.81587 83 VAL A C 1
ATOM 750 O O . VAL B 2 85 ? 38.54204 -7.97658 10.72493 1.000 10.34587 83 VAL A O 1
ATOM 754 N N . ILE B 2 86 ? 39.86696 -9.36718 11.94632 1.000 11.04814 84 ILE A N 1
ATOM 755 C CA . ILE B 2 86 ? 41.07313 -8.54283 11.90875 1.000 17.30814 84 ILE A CA 1
ATOM 756 C C . ILE B 2 86 ? 41.44099 -8.25864 10.46401 1.000 14.44814 84 ILE A C 1
ATOM 757 O O . ILE B 2 86 ? 41.37651 -9.14618 9.60681 1.000 15.24814 84 ILE A O 1
ATOM 762 N N . GLY B 2 87 ? 41.72827 -6.99682 10.17231 1.000 18.62934 85 GLY A N 1
ATOM 763 C CA . GLY B 2 87 ? 42.19132 -6.60998 8.85051 1.000 20.30934 85 GLY A CA 1
ATOM 764 C C . GLY B 2 87 ? 43.54998 -5.93983 8.92022 1.000 17.54934 85 GLY A C 1
ATOM 765 O O . GLY B 2 87 ? 43.95327 -5.45006 9.98155 1.000 16.72934 85 GLY A O 1
ATOM 766 N N . LEU B 2 88 ? 44.28402 -5.92453 7.81347 1.000 15.32058 86 LEU A N 1
ATOM 767 C CA . LEU B 2 88 ? 45.60439 -5.30662 7.80210 1.000 14.33058 86 LEU A CA 1
ATOM 768 C C . LEU B 2 88 ? 45.41343 -3.82539 7.49314 1.000 12.40058 86 LEU A C 1
ATOM 769 O O . LEU B 2 88 ? 45.01963 -3.46690 6.38340 1.000 15.75058 86 LEU A O 1
ATOM 774 N N . LEU B 2 89 ? 45.65044 -2.97163 8.48144 1.000 12.91946 87 LEU A N 1
ATOM 775 C CA . LEU B 2 89 ? 45.54906 -1.53671 8.23860 1.000 14.80946 87 LEU A CA 1
ATOM 776 C C . LEU B 2 89 ? 46.74301 -1.01441 7.45709 1.000 12.44946 87 LEU A C 1
ATOM 777 O O . LEU B 2 89 ? 46.60402 -0.07875 6.66520 1.000 14.38946 87 LEU A O 1
ATOM 782 N N . ASP B 2 90 ? 47.91300 -1.60004 7.67014 1.000 12.32567 88 ASP A N 1
ATOM 783 C CA . ASP B 2 90 ? 49.14871 -1.14496 7.06300 1.000 11.71567 88 ASP A CA 1
ATOM 784 C C . ASP B 2 90 ? 50.17228 -2.24078 7.25349 1.000 11.32567 88 ASP A C 1
ATOM 785 O O . ASP B 2 90 ? 50.15482 -2.95630 8.25396 1.000 11.60567 88 ASP A O 1
ATOM 790 N N . VAL B 2 91 ? 51.07236 -2.34620 6.29570 1.000 11.74706 89 VAL A N 1
ATOM 791 C CA . VAL B 2 91 ? 52.29394 -3.12145 6.44388 1.000 11.30706 89 VAL A CA 1
ATOM 792 C C . VAL B 2 91 ? 53.41266 -2.27554 5.84881 1.000 11.79706 89 VAL A C 1
ATOM 793 O O . VAL B 2 91 ? 53.22946 -1.65773 4.79613 1.000 11.76706 89 VAL A O 1
ATOM 797 N N . PHE B 2 92 ? 54.54586 -2.19992 6.54279 1.000 11.61211 90 PHE A N 1
ATOM 798 C CA . PHE B 2 92 ? 55.64909 -1.38599 6.05172 1.000 14.14211 90 PHE A CA 1
ATOM 799 C C . PHE B 2 92 ? 56.97443 -1.99788 6.47374 1.000 13.77211 90 PHE A C 1
ATOM 800 O O . PHE B 2 92 ? 57.05165 -2.80242 7.40993 1.000 13.21211 90 PHE A O 1
ATOM 808 N N . THR B 2 93 ? 58.02076 -1.56604 5.77792 1.000 12.96025 91 THR A N 1
ATOM 809 C CA . THR B 2 93 ? 59.40597 -1.80481 6.12065 1.000 15.71025 91 THR A CA 1
ATOM 810 C C . THR B 2 93 ? 60.16413 -0.50248 5.92220 1.000 13.74025 91 THR A C 1
ATOM 811 O O . THR B 2 93 ? 59.80823 0.29629 5.05013 1.000 14.37025 91 THR A O 1
ATOM 815 N N . PRO B 2 94 ? 61.18339 -0.23804 6.73890 1.000 15.31555 92 PRO A N 1
ATOM 816 C CA . PRO B 2 94 ? 62.04372 0.93212 6.46417 1.000 20.07555 92 PRO A CA 1
ATOM 817 C C . PRO B 2 94 ? 62.93816 0.75228 5.23700 1.000 20.76555 92 PRO A C 1
ATOM 818 O O . PRO B 2 94 ? 63.46710 1.75106 4.71969 1.000 20.73555 92 PRO A O 1
ATOM 822 N N . ALA B 2 95 ? 63.07855 -0.48047 4.74916 1.000 18.00174 93 ALA A N 1
ATOM 823 C CA . ALA B 2 95 ? 63.94967 -0.79786 3.62449 1.000 20.84174 93 ALA A CA 1
ATOM 824 C C . ALA B 2 95 ? 63.49815 -0.12746 2.33960 1.000 21.16174 93 ALA A C 1
ATOM 825 O O . ALA B 2 95 ? 62.30982 -0.11692 2.00006 1.000 18.55174 93 ALA A O 1
ATOM 827 N N . ARG B 2 96 ? 64.46571 0.39811 1.59647 1.000 22.58939 94 ARG A N 1
ATOM 828 C CA . ARG B 2 96 ? 64.17726 0.94939 0.28555 1.000 24.36939 94 ARG A CA 1
ATOM 829 C C . ARG B 2 96 ? 64.38400 -0.05891 -0.83478 1.000 21.24939 94 ARG A C 1
ATOM 830 O O . ARG B 2 96 ? 64.04582 0.24084 -1.98508 1.000 26.47939 94 ARG A O 1
ATOM 838 N N . SER B 2 97 ? 64.90862 -1.24580 -0.53076 1.000 25.30248 95 SER A N 1
ATOM 839 C CA . SER B 2 97 ? 65.13648 -2.26367 -1.54777 1.000 25.67248 95 SER A CA 1
ATOM 840 C C . SER B 2 97 ? 65.08364 -3.64088 -0.90192 1.000 23.22248 95 SER A C 1
ATOM 841 O O . SER B 2 97 ? 65.15828 -3.77814 0.32151 1.000 25.03248 95 SER A O 1
ATOM 844 N N . LEU B 2 98 ? 64.98922 -4.67244 -1.75206 1.000 22.03310 96 LEU A N 1
ATOM 845 C CA . LEU B 2 98 ? 65.00137 -6.05020 -1.26600 1.000 21.30310 96 LEU A CA 1
ATOM 846 C C . LEU B 2 98 ? 66.31675 -6.40096 -0.57992 1.000 25.37310 96 LEU A C 1
ATOM 847 O O . LEU B 2 98 ? 66.33082 -7.17931 0.38475 1.000 20.90310 96 LEU A O 1
ATOM 852 N N . GLU B 2 99 ? 67.42847 -5.82165 -1.04048 1.000 23.98494 97 GLU A N 1
ATOM 853 C CA . GLU B 2 99 ? 68.72558 -6.14500 -0.45284 1.000 27.62494 97 GLU A CA 1
ATOM 854 C C . GLU B 2 99 ? 68.83088 -5.68625 0.99710 1.000 24.45494 97 GLU A C 1
ATOM 855 O O . GLU B 2 99 ? 69.47391 -6.35874 1.80689 1.000 26.21494 97 GLU A O 1
ATOM 861 N N . GLU B 2 100 ? 68.19359 -4.57692 1.36741 1.000 25.04450 98 GLU A N 1
ATOM 862 C CA . GLU B 2 100 ? 68.20769 -4.17489 2.77002 1.000 29.74450 98 GLU A CA 1
ATOM 863 C C . GLU B 2 100 ? 66.93205 -4.55568 3.51951 1.000 26.31450 98 GLU A C 1
ATOM 864 O O . GLU B 2 100 ? 66.77245 -4.16914 4.68123 1.000 29.07450 98 GLU A O 1
ATOM 870 N N . PHE B 2 101 ? 66.05123 -5.33883 2.90161 1.000 29.48873 99 PHE A N 1
ATOM 871 C CA . PHE B 2 101 ? 64.81878 -5.79817 3.53693 1.000 24.43873 99 PHE A CA 1
ATOM 872 C C . PHE B 2 101 ? 65.14460 -6.78041 4.64990 1.000 25.44873 99 PHE A C 1
ATOM 873 O O . PHE B 2 101 ? 65.64531 -7.87707 4.39515 1.000 26.34873 99 PHE A O 1
ATOM 881 N N . ASN B 2 102 ? 64.86322 -6.39403 5.88509 1.000 21.81013 100 ASN A N 1
ATOM 882 C CA . ASN B 2 102 ? 65.15083 -7.26013 7.01765 1.000 25.22013 100 ASN A CA 1
ATOM 883 C C . ASN B 2 102 ? 63.98323 -7.30470 7.98939 1.000 25.08013 100 ASN A C 1
ATOM 884 O O . ASN B 2 102 ? 63.77212 -8.31544 8.66742 1.000 26.33013 100 ASN A O 1
ATOM 889 N N . ASP B 2 103 ? 63.21353 -6.22054 8.05876 1.000 24.24050 101 ASP A N 1
ATOM 890 C CA . ASP B 2 103 ? 62.20939 -6.05384 9.09529 1.000 22.58050 101 ASP A CA 1
ATOM 891 C C . ASP B 2 103 ? 60.83900 -5.83910 8.47789 1.000 18.62050 101 ASP A C 1
ATOM 892 O O . ASP B 2 103 ? 60.71476 -5.19098 7.43923 1.000 16.99050 101 ASP A O 1
ATOM 897 N N . VAL B 2 104 ? 59.82282 -6.41172 9.11788 1.000 16.95087 102 VAL A N 1
ATOM 898 C CA . VAL B 2 104 ? 58.43530 -6.34506 8.68098 1.000 17.77087 102 VAL A CA 1
ATOM 899 C C . VAL B 2 104 ? 57.59914 -5.86671 9.85849 1.000 14.59087 102 VAL A C 1
ATOM 900 O O . VAL B 2 104 ? 57.69013 -6.43365 10.95270 1.000 16.35087 102 VAL A O 1
ATOM 904 N N . TYR B 2 105 ? 56.75991 -4.86412 9.62050 1.000 13.83191 103 TYR A N 1
ATOM 905 C CA . TYR B 2 105 ? 55.85371 -4.31649 10.61458 1.000 13.87191 103 TYR A CA 1
ATOM 906 C C . TYR B 2 105 ? 54.42220 -4.44228 10.11138 1.000 13.56191 103 TYR A C 1
ATOM 907 O O . TYR B 2 105 ? 54.12648 -4.06173 8.97301 1.000 11.68191 103 TYR A O 1
ATOM 916 N N . LEU B 2 106 ? 53.52924 -4.94857 10.96252 1.000 14.78140 104 LEU A N 1
ATOM 917 C CA . LEU B 2 106 ? 52.12101 -5.14494 10.62038 1.000 13.48140 104 LEU A CA 1
ATOM 918 C C . LEU B 2 106 ? 51.26503 -4.26843 11.51773 1.000 13.96140 104 LEU A C 1
ATOM 919 O O . LEU B 2 106 ? 51.42338 -4.29663 12.74150 1.000 15.20140 104 LEU A O 1
ATOM 924 N N . VAL B 2 107 ? 50.33523 -3.52357 10.92598 1.000 13.58790 105 VAL A N 1
ATOM 925 C CA . VAL B 2 107 ? 49.48012 -2.60323 11.67353 1.000 13.64790 105 VAL A CA 1
ATOM 926 C C . VAL B 2 107 ? 48.04735 -3.11710 11.59913 1.000 13.89790 105 VAL A C 1
ATOM 927 O O . VAL B 2 107 ? 47.51421 -3.33979 10.50422 1.000 11.04790 105 VAL A O 1
ATOM 931 N N . THR B 2 108 ? 47.42608 -3.32357 12.76551 1.000 18.05660 106 THR A N 1
ATOM 932 C CA . THR B 2 108 ? 46.08755 -3.91188 12.82242 1.000 23.17660 106 THR A CA 1
ATOM 933 C C . THR B 2 108 ? 45.26259 -3.22376 13.90248 1.000 25.13660 106 THR A C 1
ATOM 934 O O . THR B 2 108 ? 45.70786 -2.26900 14.56009 1.000 20.16660 106 THR A O 1
ATOM 938 N N . HIS B 2 109 ? 44.02960 -3.71596 14.03828 1.000 28.01717 107 HIS A N 1
ATOM 939 C CA . HIS B 2 109 ? 43.11574 -3.32870 15.11199 1.000 31.39717 107 HIS A CA 1
ATOM 940 C C . HIS B 2 109 ? 43.75691 -3.52253 16.47973 1.000 23.21717 107 HIS A C 1
ATOM 941 O O . HIS B 2 109 ? 44.28118 -4.59905 16.78849 1.000 27.41717 107 HIS A O 1
ATOM 948 N N . LEU B 2 110 ? 43.71493 -2.48403 17.30726 1.000 27.12717 108 LEU A N 1
ATOM 949 C CA . LEU B 2 110 ? 44.26018 -2.59979 18.65551 1.000 29.35717 108 LEU A CA 1
ATOM 950 C C . LEU B 2 110 ? 43.28165 -3.36240 19.54476 1.000 28.26717 108 LEU A C 1
ATOM 951 O O . LEU B 2 110 ? 42.12875 -2.94766 19.70353 1.000 26.73717 108 LEU A O 1
ATOM 956 N N . MET B 2 111 ? 43.74428 -4.47353 20.12470 1.000 27.76151 109 MET A N 1
ATOM 957 C CA . MET B 2 111 ? 42.96207 -5.19946 21.12332 1.000 38.39151 109 MET A CA 1
ATOM 958 C C . MET B 2 111 ? 42.84194 -4.33820 22.37783 1.000 31.28151 109 MET A C 1
ATOM 959 O O . MET B 2 111 ? 43.81743 -4.15086 23.11222 1.000 34.24151 109 MET A O 1
ATOM 964 N N . GLY B 2 112 ? 41.66741 -3.76146 22.59741 1.000 34.77129 110 GLY A N 1
ATOM 965 C CA . GLY B 2 112 ? 41.37647 -3.20763 23.90611 1.000 40.10129 110 GLY A CA 1
ATOM 966 C C . GLY B 2 112 ? 40.86519 -4.30574 24.82088 1.000 39.02129 110 GLY A C 1
ATOM 967 O O . GLY B 2 112 ? 41.64784 -5.08391 25.38465 1.000 34.23129 110 GLY A O 1
ATOM 968 N N . ALA B 2 113 ? 39.54748 -4.40943 24.95290 1.000 35.78315 111 ALA A N 1
ATOM 969 C CA . ALA B 2 113 ? 38.95918 -5.45753 25.77158 1.000 26.68315 111 ALA A CA 1
ATOM 970 C C . ALA B 2 113 ? 38.70631 -6.69148 24.91632 1.000 21.78315 111 ALA A C 1
ATOM 971 O O . ALA B 2 113 ? 38.18214 -6.57974 23.80335 1.000 20.25315 111 ALA A O 1
ATOM 973 N N . ASP B 2 114 ? 39.08700 -7.86023 25.43890 1.000 20.08783 112 ASP A N 1
ATOM 974 C CA . ASP B 2 114 ? 38.67624 -9.12706 24.86020 1.000 18.56783 112 ASP A CA 1
ATOM 975 C C . ASP B 2 114 ? 37.41689 -9.62625 25.56686 1.000 17.90783 112 ASP A C 1
ATOM 976 O O . ASP B 2 114 ? 36.87637 -8.96470 26.45663 1.000 16.98783 112 ASP A O 1
ATOM 981 N N . LEU B 2 115 ? 36.94724 -10.81577 25.17617 1.000 13.77258 113 LEU A N 1
ATOM 982 C CA . LEU B 2 115 ? 35.69544 -11.33809 25.72464 1.000 16.04258 113 LEU A CA 1
ATOM 983 C C . LEU B 2 115 ? 35.81409 -11.67607 27.21834 1.000 18.02258 113 LEU A C 1
ATOM 984 O O . LEU B 2 115 ? 34.86614 -11.45705 27.97965 1.000 18.88258 113 LEU A O 1
ATOM 989 N N . ASN B 2 116 ? 36.95826 -12.21543 27.65166 1.000 16.97604 114 ASN A N 1
ATOM 990 C CA . ASN B 2 116 ? 37.20150 -12.43336 29.08506 1.000 19.76604 114 ASN A CA 1
ATOM 991 C C . ASN B 2 116 ? 37.14222 -11.13085 29.86881 1.000 22.74604 114 ASN A C 1
ATOM 992 O O . ASN B 2 116 ? 36.62910 -11.09082 30.99571 1.000 22.87604 114 ASN A O 1
ATOM 997 N N . ASN B 2 117 ? 37.69295 -10.06156 29.29947 1.000 19.09307 115 ASN A N 1
ATOM 998 C CA . ASN B 2 117 ? 37.72393 -8.78796 29.99844 1.000 21.34307 115 ASN A CA 1
ATOM 999 C C . ASN B 2 117 ? 36.33132 -8.20354 30.16023 1.000 18.59307 115 ASN A C 1
ATOM 1000 O O . ASN B 2 117 ? 36.03411 -7.61027 31.20016 1.000 16.82307 115 ASN A O 1
ATOM 1005 N N . ILE B 2 118 ? 35.45373 -8.35878 29.16237 1.000 15.21995 116 ILE A N 1
ATOM 1006 C CA . ILE B 2 118 ? 34.17125 -7.67588 29.28732 1.000 15.98995 116 ILE A CA 1
ATOM 1007 C C . ILE B 2 118 ? 33.28949 -8.33822 30.35506 1.000 16.90995 116 ILE A C 1
ATOM 1008 O O . ILE B 2 118 ? 32.45767 -7.66872 30.97510 1.000 15.38995 116 ILE A O 1
ATOM 1013 N N . VAL B 2 119 ? 33.47590 -9.63134 30.63137 1.000 16.59317 117 VAL A N 1
ATOM 1014 C CA . VAL B 2 119 ? 32.65567 -10.24922 31.67581 1.000 19.23317 117 VAL A CA 1
ATOM 1015 C C . VAL B 2 119 ? 33.16372 -9.95208 33.07817 1.000 20.42317 117 VAL A C 1
ATOM 1016 O O . VAL B 2 119 ? 32.41820 -10.14615 34.04925 1.000 17.05317 117 VAL A O 1
ATOM 1020 N N . LYS B 2 120 ? 34.38486 -9.42721 33.22225 1.000 16.18471 118 LYS A N 1
ATOM 1021 C CA . LYS B 2 120 ? 34.89125 -9.12198 34.55571 1.000 20.39471 118 LYS A CA 1
ATOM 1022 C C . LYS B 2 120 ? 34.22126 -7.91018 35.19705 1.000 20.72471 118 LYS A C 1
ATOM 1023 O O . LYS B 2 120 ? 34.28978 -7.76487 36.42290 1.000 22.06471 118 LYS A O 1
ATOM 1029 N N . CYS B 2 121 ? 33.59960 -7.01974 34.42538 1.000 18.97831 119 CYS A N 1
ATOM 1030 C CA . CYS B 2 121 ? 32.98665 -5.85324 35.04704 1.000 21.52831 119 CYS A CA 1
ATOM 1031 C C . CYS B 2 121 ? 31.51345 -5.68207 34.70066 1.000 17.74831 119 CYS A C 1
ATOM 1032 O O . CYS B 2 121 ? 30.93683 -4.63732 35.03419 1.000 18.66831 119 CYS A O 1
ATOM 1035 N N . GLN B 2 122 ? 30.87367 -6.68198 34.08717 1.000 17.92517 120 GLN A N 1
ATOM 1036 C CA . GLN B 2 122 ? 29.42417 -6.64269 33.91284 1.000 15.42517 120 GLN A CA 1
ATOM 1037 C C . GLN B 2 122 ? 28.89153 -8.04055 33.65880 1.000 14.10517 120 GLN A C 1
ATOM 1038 O O . GLN B 2 122 ? 29.63335 -8.96623 33.33064 1.000 16.62517 120 GLN A O 1
ATOM 1044 N N . LYS B 2 123 ? 27.58381 -8.17209 33.80727 1.000 13.30027 121 LYS A N 1
ATOM 1045 C CA . LYS B 2 123 ? 26.86872 -9.39422 33.48018 1.000 16.16027 121 LYS A CA 1
ATOM 1046 C C . LYS B 2 123 ? 26.19528 -9.19258 32.12798 1.000 16.05027 121 LYS A C 1
ATOM 1047 O O . LYS B 2 123 ? 25.35653 -8.29568 31.97947 1.000 18.82027 121 LYS A O 1
ATOM 1053 N N . LEU B 2 124 ? 26.56596 -10.01783 31.15282 1.000 17.79884 122 LEU A N 1
ATOM 1054 C CA . LEU B 2 124 ? 25.99301 -9.91864 29.81451 1.000 17.02884 122 LEU A CA 1
ATOM 1055 C C . LEU B 2 124 ? 24.52777 -10.34946 29.81710 1.000 17.02884 122 LEU A C 1
ATOM 1056 O O . LEU B 2 124 ? 24.17455 -11.37339 30.41185 1.000 20.67884 122 LEU A O 1
ATOM 1061 N N . THR B 2 125 ? 23.67739 -9.57990 29.13665 1.000 18.03340 123 THR A N 1
ATOM 1062 C CA . THR B 2 125 ? 22.29007 -9.96852 28.91117 1.000 19.24340 123 THR A CA 1
ATOM 1063 C C . THR B 2 125 ? 22.22710 -11.02630 27.80911 1.000 20.39340 123 THR A C 1
ATOM 1064 O O . THR B 2 125 ? 23.20969 -11.26762 27.10013 1.000 15.98340 123 THR A O 1
ATOM 1068 N N . ASP B 2 126 ? 21.05858 -11.67165 27.66032 1.000 19.38170 124 ASP A N 1
ATOM 1069 C CA . ASP B 2 126 ? 20.91697 -12.62290 26.55528 1.000 21.04170 124 ASP A CA 1
ATOM 1070 C C . ASP B 2 126 ? 20.97473 -11.90672 25.20941 1.000 18.48170 124 ASP A C 1
ATOM 1071 O O . ASP B 2 126 ? 21.41516 -12.50399 24.22608 1.000 16.79170 124 ASP A O 1
ATOM 1076 N N . ASP B 2 127 ? 20.56131 -10.63420 25.15407 1.000 18.61209 125 ASP A N 1
ATOM 1077 C CA . ASP B 2 127 ? 20.73915 -9.84041 23.93813 1.000 21.10209 125 ASP A CA 1
ATOM 1078 C C . ASP B 2 127 ? 22.21898 -9.66869 23.60491 1.000 18.09209 125 ASP A C 1
ATOM 1079 O O . ASP B 2 127 ? 22.61692 -9.78724 22.44100 1.000 13.29209 125 ASP A O 1
ATOM 1084 N N . HIS B 2 128 ? 23.04222 -9.36525 24.61997 1.000 16.32415 126 HIS A N 1
ATOM 1085 C CA . HIS B 2 128 ? 24.48955 -9.25825 24.42848 1.000 16.02415 126 HIS A CA 1
ATOM 1086 C C . HIS B 2 128 ? 25.07178 -10.55009 23.87898 1.000 14.11415 126 HIS A C 1
ATOM 1087 O O . HIS B 2 128 ? 25.89909 -10.53086 22.95573 1.000 11.19415 126 HIS A O 1
ATOM 1094 N N . VAL B 2 129 ? 24.67166 -11.68202 24.46178 1.000 11.82161 127 VAL A N 1
ATOM 1095 C CA . VAL B 2 129 ? 25.20601 -12.96819 24.03734 1.000 12.19161 127 VAL A CA 1
ATOM 1096 C C . VAL B 2 129 ? 24.77369 -13.27458 22.60668 1.000 10.44161 127 VAL A C 1
ATOM 1097 O O . VAL B 2 129 ? 25.59156 -13.71320 21.78510 1.000 11.34161 127 VAL A O 1
ATOM 1101 N N . GLN B 2 130 ? 23.49009 -13.05151 22.28916 1.000 8.47552 128 GLN A N 1
ATOM 1102 C CA . GLN B 2 130 ? 23.00661 -13.21806 20.91213 1.000 10.52552 128 GLN A CA 1
ATOM 1103 C C . GLN B 2 130 ? 23.85616 -12.43604 19.92604 1.000 8.49552 128 GLN A C 1
ATOM 1104 O O . GLN B 2 130 ? 24.27315 -12.96782 18.89637 1.000 7.29552 1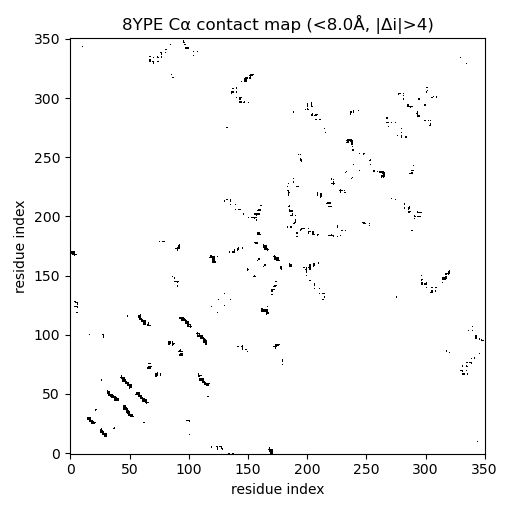28 GLN A O 1
ATOM 1110 N N . PHE B 2 131 ? 24.12481 -11.16999 20.23640 1.000 8.89463 129 PHE A N 1
ATOM 1111 C CA . PHE B 2 131 ? 24.82772 -10.32385 19.28033 1.000 9.15463 129 PHE A CA 1
ATOM 1112 C C . PHE B 2 131 ? 26.29708 -10.71213 19.17680 1.000 8.91463 129 PHE A C 1
ATOM 1113 O O . PHE B 2 131 ? 26.85810 -10.74407 18.06688 1.000 7.82463 129 PHE A O 1
ATOM 1121 N N . LEU B 2 132 ? 26.93180 -11.04366 20.31393 1.000 7.62027 130 LEU A N 1
ATOM 1122 C CA . LEU B 2 132 ? 28.33252 -11.45685 20.27623 1.000 8.07027 130 LEU A CA 1
ATOM 1123 C C . LEU B 2 132 ? 28.50792 -12.74821 19.49360 1.000 7.28027 130 LEU A C 1
ATOM 1124 O O . LEU B 2 132 ? 29.40630 -12.84294 18.64710 1.000 6.61027 130 LEU A O 1
ATOM 1129 N N . ILE B 2 133 ? 27.66098 -13.75409 19.75212 1.000 5.27387 131 ILE A N 1
ATOM 1130 C CA . ILE B 2 133 ? 27.82242 -15.02002 19.04111 1.000 5.92387 131 ILE A CA 1
ATOM 1131 C C . ILE B 2 133 ? 27.47401 -14.84311 17.56131 1.000 6.05387 131 ILE A C 1
ATOM 1132 O O . ILE B 2 133 ? 28.12486 -15.43004 16.68675 1.000 6.05387 131 ILE A O 1
ATOM 1137 N N . TYR B 2 134 ? 26.46186 -14.01753 17.26050 1.000 6.63549 132 TYR A N 1
ATOM 1138 C CA . TYR B 2 134 ? 26.09826 -13.74198 15.86860 1.000 7.23549 132 TYR A CA 1
ATOM 1139 C C . TYR B 2 134 ? 27.29019 -13.18749 15.08893 1.000 6.73549 132 TYR A C 1
ATOM 1140 O O . TYR B 2 134 ? 27.58199 -13.63469 13.97332 1.000 5.70549 132 TYR A O 1
ATOM 1149 N N . GLN B 2 135 ? 28.00835 -12.23937 15.68905 1.000 6.16402 133 GLN A N 1
ATOM 1150 C CA . GLN B 2 135 ? 29.16067 -11.65218 15.02109 1.000 6.71402 133 GLN A CA 1
ATOM 1151 C C . GLN B 2 135 ? 30.28472 -12.65768 14.84217 1.000 6.28402 133 GLN A C 1
ATOM 1152 O O . GLN B 2 135 ? 30.97364 -12.62944 13.81614 1.000 6.88402 133 GLN A O 1
ATOM 1158 N N . ILE B 2 136 ? 30.52382 -13.51914 15.83660 1.000 5.26691 134 ILE A N 1
ATOM 1159 C CA . ILE B 2 136 ? 31.54533 -14.55090 15.66287 1.000 5.53691 134 ILE A CA 1
ATOM 1160 C C . ILE B 2 136 ? 31.20673 -15.43560 14.47456 1.000 5.40691 134 ILE A C 1
ATOM 1161 O O . ILE B 2 136 ? 32.06729 -15.72238 13.63078 1.000 4.92691 134 ILE A O 1
ATOM 1166 N N . LEU B 2 137 ? 29.93929 -15.86642 14.38150 1.000 5.28445 135 LEU A N 1
ATOM 1167 C CA . LEU B 2 137 ? 29.54240 -16.75586 13.28996 1.000 5.92445 135 LEU A CA 1
ATOM 1168 C C . LEU B 2 137 ? 29.55078 -16.03961 11.94668 1.000 5.69445 135 LEU A C 1
ATOM 1169 O O . LEU B 2 137 ? 29.79102 -16.67071 10.91364 1.000 5.13445 135 LEU A O 1
ATOM 1174 N N . ARG B 2 138 ? 29.27703 -14.73428 11.94357 1.000 5.90947 136 ARG A N 1
ATOM 1175 C CA . ARG B 2 138 ? 29.29948 -13.97508 10.69823 1.000 7.07947 136 ARG A CA 1
ATOM 1176 C C . ARG B 2 138 ? 30.72570 -13.84771 10.17229 1.000 6.45947 136 ARG A C 1
ATOM 1177 O O . ARG B 2 138 ? 30.98001 -14.07231 8.97884 1.000 6.16947 136 ARG A O 1
ATOM 1185 N N . GLY B 2 139 ? 31.66794 -13.48475 11.05866 1.000 6.49673 137 GLY A N 1
ATOM 1186 C CA . GLY B 2 139 ? 33.08271 -13.55447 10.71242 1.000 6.68673 137 GLY A CA 1
ATOM 1187 C C . GLY B 2 139 ? 33.52337 -14.94751 10.28822 1.000 7.35673 137 GLY A C 1
ATOM 1188 O O . GLY B 2 139 ? 34.31169 -15.09869 9.35291 1.000 6.97673 137 GLY A O 1
ATOM 1189 N N . LEU B 2 140 ? 33.02142 -15.99420 10.96817 1.000 7.56923 138 LEU A N 1
ATOM 1190 C CA . LEU B 2 140 ? 33.44549 -17.34916 10.61379 1.000 7.19923 138 LEU A CA 1
ATOM 1191 C C . LEU B 2 140 ? 32.89929 -17.78499 9.25961 1.000 6.80923 138 LEU A C 1
ATOM 1192 O O . LEU B 2 140 ? 33.58327 -18.50061 8.52380 1.000 6.89923 138 LEU A O 1
ATOM 1197 N N . LYS B 2 141 ? 31.65441 -17.42515 8.93829 1.000 7.15512 139 LYS A N 1
ATOM 1198 C CA . LYS B 2 141 ? 31.12947 -17.72455 7.60481 1.000 7.90512 139 LYS A CA 1
ATOM 1199 C C . LYS B 2 141 ? 32.02419 -17.13755 6.51140 1.000 7.56512 139 LYS A C 1
ATOM 1200 O O . LYS B 2 141 ? 32.31463 -17.80575 5.51177 1.000 7.81512 139 LYS A O 1
ATOM 1206 N N . TYR B 2 142 ? 32.49357 -15.90503 6.71278 1.000 7.40019 140 TYR A N 1
ATOM 1207 C CA . TYR B 2 142 ? 33.43761 -15.27111 5.79349 1.000 8.60019 140 TYR A CA 1
ATOM 1208 C C . TYR B 2 142 ? 34.74625 -16.05264 5.69064 1.000 9.29019 140 TYR A C 1
ATOM 1209 O O . TYR B 2 142 ? 35.15134 -16.44460 4.59206 1.000 12.04019 140 TYR A O 1
ATOM 1218 N N . ILE B 2 143 ? 35.42771 -16.29328 6.81765 1.000 9.07060 141 ILE A N 1
ATOM 1219 C CA . ILE B 2 143 ? 36.73072 -16.94714 6.69154 1.000 10.50060 141 ILE A CA 1
ATOM 1220 C C . ILE B 2 143 ? 36.58398 -18.38991 6.20426 1.000 9.72060 141 ILE A C 1
ATOM 1221 O O . ILE B 2 143 ? 37.39985 -18.84643 5.39210 1.000 10.10060 141 ILE A O 1
ATOM 1226 N N . HIS B 2 144 ? 35.51824 -19.09604 6.60191 1.000 9.64410 142 HIS A N 1
ATOM 1227 C CA . HIS B 2 144 ? 35.35115 -20.46930 6.13733 1.000 10.82410 142 HIS A CA 1
ATOM 1228 C C . HIS B 2 144 ? 35.05403 -20.53823 4.64779 1.000 11.97410 142 HIS A C 1
ATOM 1229 O O . HIS B 2 144 ? 35.44230 -21.50781 3.99322 1.000 12.10410 142 HIS A O 1
ATOM 1236 N N . SER B 2 145 ? 34.38237 -19.52445 4.09684 1.000 11.88049 143 SER A N 1
ATOM 1237 C CA . SER B 2 145 ? 34.08784 -19.50022 2.66953 1.000 12.94049 143 SER A CA 1
ATOM 1238 C C . SER B 2 145 ? 35.34949 -19.36509 1.82245 1.000 16.14049 143 SER A C 1
ATOM 1239 O O . SER B 2 145 ? 35.32177 -19.71993 0.63997 1.000 17.71049 143 SER A O 1
ATOM 1242 N N . ALA B 2 146 ? 36.45737 -18.91339 2.40800 1.000 14.26125 144 ALA A N 1
ATOM 1243 C CA . ALA B 2 146 ? 37.74837 -18.85923 1.73646 1.000 17.77125 144 ALA A CA 1
ATOM 1244 C C . ALA B 2 146 ? 38.63500 -20.04686 2.07840 1.000 18.84125 144 ALA A C 1
ATOM 1245 O O . ALA B 2 146 ? 39.81856 -20.02259 1.74206 1.000 19.06125 144 ALA A O 1
ATOM 1247 N N . ASP B 2 147 ? 38.08823 -21.06572 2.75156 1.000 17.01652 145 ASP A N 1
ATOM 1248 C CA . ASP B 2 147 ? 38.82567 -22.25462 3.19542 1.000 18.43652 145 ASP A CA 1
ATOM 1249 C C . ASP B 2 147 ? 39.95868 -21.89400 4.15291 1.000 15.48652 145 ASP A C 1
ATOM 1250 O O . ASP B 2 147 ? 41.02685 -22.51161 4.14929 1.000 14.97652 145 ASP A O 1
ATOM 1255 N N . ILE B 2 148 ? 39.71726 -20.88750 4.98980 1.000 13.51737 146 ILE A N 1
ATOM 1256 C CA . ILE B 2 148 ? 40.60379 -20.52838 6.09129 1.000 14.12737 146 ILE A CA 1
ATOM 1257 C C . ILE B 2 148 ? 40.00669 -21.11041 7.36761 1.000 17.35737 146 ILE A C 1
ATOM 1258 O O . ILE B 2 148 ? 38.78532 -21.06849 7.56812 1.000 14.31737 146 ILE A O 1
ATOM 1263 N N . ILE B 2 149 ? 40.84669 -21.70244 8.20852 1.000 17.01278 147 ILE A N 1
ATOM 1264 C CA . ILE B 2 149 ? 40.42085 -22.19875 9.50848 1.000 18.16278 147 ILE A CA 1
ATOM 1265 C C . ILE B 2 149 ? 41.15311 -21.38243 10.55669 1.000 17.80278 147 ILE A C 1
ATOM 1266 O O . ILE B 2 149 ? 42.37361 -21.20730 10.46426 1.000 19.46278 147 ILE A O 1
ATOM 1271 N N . HIS B 2 150 ? 40.41298 -20.85830 11.53645 1.000 15.48496 148 HIS A N 1
ATOM 1272 C CA . HIS B 2 150 ? 41.07485 -20.06159 12.55618 1.000 16.26496 148 HIS A CA 1
ATOM 1273 C C . HIS B 2 150 ? 41.98726 -20.92762 13.40348 1.000 16.58496 148 HIS A C 1
ATOM 1274 O O . HIS B 2 150 ? 43.12259 -20.53522 13.68576 1.000 16.84496 148 HIS A O 1
ATOM 1281 N N . ARG B 2 151 ? 41.47838 -22.08715 13.83763 1.000 14.66879 149 ARG A N 1
ATOM 1282 C CA . ARG B 2 151 ? 42.12332 -23.14774 14.61971 1.000 19.54879 149 ARG A CA 1
ATOM 1283 C C . ARG B 2 151 ? 42.28478 -22.83803 16.10253 1.000 20.09879 149 ARG A C 1
ATOM 1284 O O . ARG B 2 151 ? 42.49672 -23.76697 16.89213 1.000 24.35879 149 ARG A O 1
ATOM 1292 N N . ASP B 2 152 ? 42.20717 -21.57772 16.51795 1.000 18.42111 150 ASP A N 1
ATOM 1293 C CA . ASP B 2 152 ? 42.49038 -21.27282 17.92057 1.000 20.62111 150 ASP A CA 1
ATOM 1294 C C . ASP B 2 152 ? 41.52818 -20.22273 18.47952 1.000 18.17111 150 ASP A C 1
ATOM 1295 O O . ASP B 2 152 ? 41.92148 -19.29664 19.19299 1.000 16.60111 150 ASP A O 1
ATOM 1300 N N . LEU B 2 153 ? 40.23362 -20.39811 18.21199 1.000 14.80788 151 LEU A N 1
ATOM 1301 C CA . LEU B 2 153 ? 39.22308 -19.51215 18.77803 1.000 12.70788 151 LEU A CA 1
ATOM 1302 C C . LEU B 2 153 ? 39.08869 -19.72986 20.27455 1.000 12.20788 151 LEU A C 1
ATOM 1303 O O . LEU B 2 153 ? 38.87896 -20.85219 20.73329 1.000 14.64788 151 LEU A O 1
ATOM 1308 N N . LYS B 2 154 ? 39.15403 -18.64205 21.02424 1.000 10.93925 152 LYS A N 1
ATOM 1309 C CA . LYS B 2 154 ? 38.98136 -18.63344 22.46526 1.000 12.42925 152 LYS A CA 1
ATOM 1310 C C . LYS B 2 154 ? 38.65549 -17.20661 22.84745 1.000 10.58925 152 LYS A C 1
ATOM 1311 O O . LYS B 2 154 ? 38.84965 -16.30249 22.02276 1.000 11.69925 152 LYS A O 1
ATOM 1317 N N . PRO B 2 155 ? 38.09647 -16.96560 24.04272 1.000 11.98698 153 PRO A N 1
ATOM 1318 C CA . PRO B 2 155 ? 37.68099 -15.59060 24.37448 1.000 13.13698 153 PRO A CA 1
ATOM 1319 C C . PRO B 2 155 ? 38.80296 -14.55907 24.31007 1.000 14.90698 153 PRO A C 1
ATOM 1320 O O . PRO B 2 155 ? 38.53938 -13.40538 23.93638 1.000 14.52698 153 PRO A O 1
ATOM 1324 N N . SER B 2 156 ? 40.05085 -14.95267 24.59154 1.000 14.19187 154 SER A N 1
ATOM 1325 C CA . SER B 2 156 ? 41.15429 -13.99854 24.51206 1.000 17.12187 154 SER A CA 1
ATOM 1326 C C . SER B 2 156 ? 41.50870 -13.61379 23.07676 1.000 18.36187 154 SER A C 1
ATOM 1327 O O . SER B 2 156 ? 42.30570 -12.69157 22.88644 1.000 19.26187 154 SER A O 1
ATOM 1330 N N . ASN B 2 157 ? 40.94638 -14.28674 22.06868 1.000 15.96346 155 ASN A N 1
ATOM 1331 C CA . ASN B 2 157 ? 41.16438 -13.93394 20.67083 1.000 17.18346 155 ASN A CA 1
ATOM 1332 C C . ASN B 2 157 ? 40.00097 -13.17062 20.06288 1.000 13.64346 155 ASN A C 1
ATOM 1333 O O . ASN B 2 157 ? 39.94230 -13.02334 18.84358 1.000 15.55346 155 ASN A O 1
ATOM 1338 N N . LEU B 2 158 ? 39.07402 -12.69213 20.87105 1.000 12.14210 156 LEU A N 1
ATOM 1339 C CA . LEU B 2 158 ? 37.89740 -11.99375 20.37276 1.000 12.61210 156 LEU A CA 1
ATOM 1340 C C . LEU B 2 158 ? 37.91436 -10.61323 20.99496 1.000 13.80210 156 LEU A C 1
ATOM 1341 O O . LEU B 2 158 ? 37.77909 -10.48947 22.21376 1.000 16.29210 156 LEU A O 1
ATOM 1346 N N . ALA B 2 159 ? 38.10700 -9.58559 20.17309 1.000 13.41658 157 ALA A N 1
ATOM 1347 C CA . ALA B 2 159 ? 38.12499 -8.20944 20.64079 1.000 13.98658 157 ALA A CA 1
ATOM 1348 C C . ALA B 2 159 ? 36.71313 -7.66054 20.59017 1.000 13.56658 157 ALA A C 1
ATOM 1349 O O . ALA B 2 159 ? 35.97954 -7.92416 19.64263 1.000 14.15658 157 ALA A O 1
ATOM 1351 N N . VAL B 2 160 ? 36.32489 -6.91893 21.62740 1.000 13.28024 158 VAL A N 1
ATOM 1352 C CA . VAL B 2 160 ? 34.97253 -6.38087 21.76647 1.000 14.92024 158 VAL A CA 1
ATOM 1353 C C . VAL B 2 160 ? 35.08502 -4.92238 22.19810 1.000 17.66024 158 VAL A C 1
ATOM 1354 O O . VAL B 2 160 ? 35.81204 -4.61988 23.15043 1.000 19.18024 158 VAL A O 1
ATOM 1358 N N . ASN B 2 161 ? 34.37168 -4.01790 21.51313 1.000 17.56845 159 ASN A N 1
ATOM 1359 C CA . ASN B 2 161 ? 34.41291 -2.60827 21.89851 1.000 20.53845 159 ASN A CA 1
ATOM 1360 C C . ASN B 2 161 ? 33.18843 -2.23123 22.73964 1.000 24.66845 159 ASN A C 1
ATOM 1361 O O . ASN B 2 161 ? 32.36867 -3.08021 23.11166 1.000 19.96845 159 ASN A O 1
ATOM 1366 N N . GLU B 2 162 ? 33.04308 -0.92535 23.01266 1.000 23.27696 160 GLU A N 1
ATOM 1367 C CA . GLU B 2 162 ? 31.99132 -0.43604 23.89836 1.000 26.87696 160 GLU A CA 1
ATOM 1368 C C . GLU B 2 162 ? 30.61944 -0.53282 23.27289 1.000 21.54696 160 GLU A C 1
ATOM 1369 O O . GLU B 2 162 ? 29.61694 -0.42425 23.99117 1.000 22.35696 160 GLU A O 1
ATOM 1375 N N . ASP B 2 163 ? 30.54617 -0.69848 21.95462 1.000 18.65864 161 ASP A N 1
ATOM 1376 C CA . ASP B 2 163 ? 29.27728 -0.90899 21.28044 1.000 18.29864 161 ASP A CA 1
ATOM 1377 C C . ASP B 2 163 ? 28.92730 -2.38462 21.15614 1.000 15.94864 161 ASP A C 1
ATOM 1378 O O . ASP B 2 163 ? 27.98828 -2.71329 20.42480 1.000 15.31864 161 ASP A O 1
ATOM 1383 N N . CYS B 2 164 ? 29.67301 -3.26703 21.84066 1.000 16.13857 162 CYS A N 1
ATOM 1384 C CA . CYS B 2 164 ? 29.50637 -4.72161 21.78201 1.000 15.10857 162 CYS A CA 1
ATOM 1385 C C . CYS B 2 164 ? 29.81677 -5.27310 20.38097 1.000 16.26857 162 CYS A C 1
ATOM 1386 O O . CYS B 2 164 ? 29.37794 -6.37794 20.02534 1.000 14.09857 162 CYS A O 1
ATOM 1389 N N . GLU B 2 165 ? 30.58130 -4.51798 19.57944 1.000 14.56513 163 GLU A N 1
ATOM 1390 C CA . GLU B 2 165 ? 31.01691 -4.97618 18.26245 1.000 16.06513 163 GLU A CA 1
ATOM 1391 C C . GLU B 2 165 ? 32.26139 -5.83927 18.40476 1.000 13.12513 163 GLU A C 1
ATOM 1392 O O . GLU B 2 165 ? 33.12918 -5.56664 19.23287 1.000 14.66513 163 GLU A O 1
ATOM 1398 N N . LEU B 2 166 ? 32.35268 -6.88834 17.59749 1.000 11.19172 164 LEU A N 1
ATOM 1399 C CA . LEU B 2 166 ? 33.35455 -7.91291 17.82485 1.000 10.00172 164 LEU A CA 1
ATOM 1400 C C . LEU B 2 166 ? 34.20087 -8.13239 16.57798 1.000 8.77172 164 LEU A C 1
ATOM 1401 O O . LEU B 2 166 ? 33.70481 -8.06915 15.45709 1.000 7.83172 164 LEU A O 1
ATOM 1406 N N . LYS B 2 167 ? 35.47017 -8.46023 16.79626 1.000 9.16634 165 LYS A N 1
ATOM 1407 C CA . LYS B 2 167 ? 36.38009 -8.87536 15.73609 1.000 10.50634 165 LYS A CA 1
ATOM 1408 C C . LYS B 2 167 ? 37.13904 -10.11395 16.16708 1.000 9.05634 165 LYS A C 1
ATOM 1409 O O . LYS B 2 167 ? 37.60757 -10.20003 17.30965 1.000 9.07634 165 LYS A O 1
ATOM 1415 N N . ILE B 2 168 ? 37.28936 -11.04329 15.23669 1.000 8.99953 166 ILE A N 1
ATOM 1416 C CA . ILE B 2 168 ? 38.13335 -12.21450 15.42590 1.000 10.05953 166 ILE A CA 1
ATOM 1417 C C . ILE B 2 168 ? 39.58212 -11.83990 15.14004 1.000 11.96953 166 ILE A C 1
ATOM 1418 O O . ILE B 2 168 ? 39.90323 -11.36221 14.04565 1.000 11.68953 166 ILE A O 1
ATOM 1423 N N . LEU B 2 169 ? 40.46707 -12.11218 16.09894 1.000 16.00984 167 LEU A N 1
ATOM 1424 C CA . LEU B 2 169 ? 41.88315 -11.76139 16.03904 1.000 19.67984 167 LEU A CA 1
ATOM 1425 C C . LEU B 2 169 ? 42.74685 -13.01629 16.11327 1.000 20.38984 167 LEU A C 1
ATOM 1426 O O . LEU B 2 169 ? 42.24942 -14.12454 16.33024 1.000 17.28984 167 LEU A O 1
ATOM 1431 N N . ASP B 2 170 ? 44.05921 -12.81896 15.90629 1.000 21.91700 168 ASP A N 1
ATOM 1432 C CA . ASP B 2 170 ? 45.11530 -13.77953 16.27330 1.000 22.98700 168 ASP A CA 1
ATOM 1433 C C . ASP B 2 170 ? 44.89104 -15.16405 15.65339 1.000 22.17700 168 ASP A C 1
ATOM 1434 O O . ASP B 2 170 ? 44.70742 -16.16055 16.35568 1.000 20.33700 168 ASP A O 1
ATOM 1439 N N . PHE B 2 171 ? 44.88522 -15.20873 14.32382 1.000 19.70810 169 PHE A N 1
ATOM 1440 C CA . PHE B 2 171 ? 44.67435 -16.46530 13.61272 1.000 21.81810 169 PHE A CA 1
ATOM 1441 C C . PHE B 2 171 ? 45.81560 -17.44355 13.86540 1.000 25.87810 169 PHE A C 1
ATOM 1442 O O . PHE B 2 171 ? 46.97335 -17.05252 14.01455 1.000 24.71810 169 PHE A O 1
ATOM 1450 N N . GLY B 2 172 ? 45.47161 -18.73007 13.91190 1.000 25.62024 170 GLY A N 1
ATOM 1451 C CA . GLY B 2 172 ? 46.47244 -19.76665 14.09269 1.000 31.16024 170 GLY A CA 1
ATOM 1452 C C . GLY B 2 172 ? 47.31170 -19.92463 12.84044 1.000 35.54024 170 GLY A C 1
ATOM 1453 O O . GLY B 2 172 ? 46.78454 -20.28912 11.77570 1.000 41.63024 170 GLY A O 1
ATOM 1454 N N . LEU B 2 173 ? 48.61679 -19.66394 12.94595 1.000 32.79640 171 LEU A N 1
ATOM 1455 C CA . LEU B 2 173 ? 49.52370 -19.70463 11.80425 1.000 40.28640 171 LEU A CA 1
ATOM 1456 C C . LEU B 2 173 ? 50.28647 -21.02154 11.68313 1.000 45.14640 171 LEU A C 1
ATOM 1457 O O . LEU B 2 173 ? 51.15749 -21.13325 10.80990 1.000 44.45640 171 LEU A O 1
ATOM 1462 N N . ALA B 2 174 ? 50.00106 -21.99297 12.55540 1.000 45.03074 172 ALA A N 1
ATOM 1463 C CA . ALA B 2 174 ? 50.35822 -23.41463 12.39100 1.000 47.93074 172 ALA A CA 1
ATOM 1464 C C . ALA B 2 174 ? 51.84157 -23.69301 12.12301 1.000 55.06074 172 ALA A C 1
ATOM 1465 O O . ALA B 2 174 ? 52.19159 -24.35651 11.14099 1.000 63.51074 172 ALA A O 1
ATOM 1467 N N . ALA B 2 186 ? 49.27979 -23.31212 26.41614 1.000 50.71722 184 ALA A N 1
ATOM 1468 C CA . ALA B 2 186 ? 48.06431 -22.56057 26.10194 1.000 51.25722 184 ALA A CA 1
ATOM 1469 C C . ALA B 2 186 ? 46.82829 -23.36500 26.48698 1.000 47.31722 184 ALA A C 1
ATOM 1470 O O . ALA B 2 186 ? 46.91293 -24.57620 26.70520 1.000 45.16722 184 ALA A O 1
ATOM 1472 N N . THR B 2 187 ? 45.67928 -22.69864 26.57452 1.000 45.94390 185 THR A N 1
ATOM 1473 C CA . THR B 2 187 ? 44.47337 -23.38024 27.02528 1.000 43.47390 185 THR A CA 1
ATOM 1474 C C . THR B 2 187 ? 43.91679 -24.28353 25.92180 1.000 38.12390 185 THR A C 1
ATOM 1475 O O . THR B 2 187 ? 43.95500 -23.95021 24.72892 1.000 32.56390 185 THR A O 1
ATOM 1479 N N . ARG B 2 188 ? 43.45459 -25.46753 26.33222 1.000 36.66044 186 ARG A N 1
ATOM 1480 C CA . ARG B 2 188 ? 42.82119 -26.44561 25.45785 1.000 33.10044 186 ARG A CA 1
ATOM 1481 C C . ARG B 2 188 ? 41.31989 -26.49231 25.65074 1.000 19.27044 186 ARG A C 1
ATOM 1482 O O . ARG B 2 188 ? 40.64801 -27.28322 24.98394 1.000 25.54044 186 ARG A O 1
ATOM 1490 N N . TRP B 2 189 ? 40.79266 -25.66526 26.55235 1.000 18.13403 187 TRP A N 1
ATOM 1491 C CA . TRP B 2 189 ? 39.39479 -25.70246 26.95344 1.000 18.19403 187 TRP A CA 1
ATOM 1492 C C . TRP B 2 189 ? 38.41909 -25.47840 25.79934 1.000 16.49403 187 TRP A C 1
ATOM 1493 O O . TRP B 2 189 ? 37.23913 -25.80387 25.94193 1.000 18.74403 187 TRP A O 1
ATOM 1504 N N . TYR B 2 190 ? 38.87389 -24.90456 24.68429 1.000 14.42371 188 TYR A N 1
ATOM 1505 C CA . TYR B 2 190 ? 37.99515 -24.52500 23.58505 1.000 16.18371 188 TYR A CA 1
ATOM 1506 C C . TYR B 2 190 ? 38.30652 -25.32559 22.33732 1.000 16.72371 188 TYR A C 1
ATOM 1507 O O . TYR B 2 190 ? 37.71389 -25.07111 21.28373 1.000 16.08371 188 TYR A O 1
ATOM 1516 N N . ARG B 2 191 ? 39.19419 -26.31461 22.44446 1.000 14.62606 189 ARG A N 1
ATOM 1517 C CA . ARG B 2 191 ? 39.69769 -27.04028 21.29343 1.000 16.49606 189 ARG A CA 1
ATOM 1518 C C . ARG B 2 191 ? 38.85146 -28.28363 21.04327 1.000 15.78606 189 ARG A C 1
ATOM 1519 O O . ARG B 2 191 ? 38.47351 -28.99259 21.98117 1.000 19.12606 189 ARG A O 1
ATOM 1527 N N . ALA B 2 192 ? 38.53528 -28.52765 19.77616 1.000 19.28796 190 ALA A N 1
ATOM 1528 C CA . ALA B 2 192 ? 37.71498 -29.67919 19.42867 1.000 19.87796 190 ALA A CA 1
ATOM 1529 C C . ALA B 2 192 ? 38.46210 -30.97443 19.75958 1.000 22.67796 190 ALA A C 1
ATOM 1530 O O . ALA B 2 192 ? 39.69013 -31.03221 19.62216 1.000 21.45796 190 ALA A O 1
ATOM 1532 N N . PRO B 2 193 ? 37.76286 -32.02285 20.20834 1.000 22.07283 191 PRO A N 1
ATOM 1533 C CA . PRO B 2 193 ? 38.47218 -33.24090 20.64385 1.000 25.53283 191 PRO A CA 1
ATOM 1534 C C . PRO B 2 193 ? 39.25815 -33.92577 19.54605 1.000 27.68283 191 PRO A C 1
ATOM 1535 O O . PRO B 2 193 ? 40.31843 -34.50057 19.83301 1.000 29.28283 191 PRO A O 1
ATOM 1539 N N . GLU B 2 194 ? 38.80459 -33.84069 18.29008 1.000 26.30311 192 GLU A N 1
ATOM 1540 C CA . GLU B 2 194 ? 39.49231 -34.53965 17.21265 1.000 28.86311 192 GLU A CA 1
ATOM 1541 C C . GLU B 2 194 ? 40.83669 -33.91274 16.86430 1.000 32.10311 192 GLU A C 1
ATOM 1542 O O . GLU B 2 194 ? 41.66310 -34.57844 16.23390 1.000 37.20311 192 GLU A O 1
ATOM 1548 N N . ILE B 2 195 ? 41.08337 -32.65690 17.23856 1.000 29.42192 193 ILE A N 1
ATOM 1549 C CA . ILE B 2 195 ? 42.40264 -32.07408 17.01020 1.000 33.22192 193 ILE A CA 1
ATOM 1550 C C . ILE B 2 195 ? 43.23951 -32.02555 18.28656 1.000 28.76192 193 ILE A C 1
ATOM 1551 O O . ILE B 2 195 ? 44.47646 -32.01787 18.20106 1.000 28.56192 193 ILE A O 1
ATOM 1556 N N . MET B 2 196 ? 42.60864 -32.02939 19.45944 1.000 28.51210 194 MET A N 1
ATOM 1557 C CA . MET B 2 196 ? 43.35616 -32.10709 20.70839 1.000 33.99210 194 MET A CA 1
ATOM 1558 C C . MET B 2 196 ? 44.15222 -33.40473 20.81868 1.000 33.04210 194 MET A C 1
ATOM 1559 O O . MET B 2 196 ? 45.25808 -33.40979 21.37420 1.000 27.54210 194 MET A O 1
ATOM 1564 N N . LEU B 2 197 ? 43.62584 -34.50553 20.28436 1.000 28.46137 195 LEU A N 1
ATOM 1565 C CA . LEU B 2 197 ? 44.31166 -35.79226 20.31770 1.000 34.81137 195 LEU A CA 1
ATOM 1566 C C . LEU B 2 197 ? 44.76969 -36.24383 18.93903 1.000 31.72137 195 LEU A C 1
ATOM 1567 O O . LEU B 2 197 ? 45.17950 -37.40065 18.78107 1.000 31.10137 195 LEU A O 1
ATOM 1572 N N . ASN B 2 198 ? 44.69886 -35.35917 17.94431 1.000 33.31060 196 ASN A N 1
ATOM 1573 C CA . ASN B 2 198 ? 45.14940 -35.63551 16.58147 1.000 35.04060 196 ASN A CA 1
ATOM 1574 C C . ASN B 2 198 ? 44.42280 -36.84277 15.98743 1.000 29.99060 196 ASN A C 1
ATOM 1575 O O . ASN B 2 198 ? 45.03059 -37.69066 15.33548 1.000 36.97060 196 ASN A O 1
ATOM 1580 N N . TRP B 2 199 ? 43.10701 -36.93030 16.22490 1.000 30.19345 197 TRP A N 1
ATOM 1581 C CA . TRP B 2 199 ? 42.33435 -38.05863 15.70322 1.000 28.57345 197 TRP A CA 1
ATOM 1582 C C . TRP B 2 199 ? 42.24701 -38.02953 14.18919 1.000 28.61345 197 TRP A C 1
ATOM 1583 O O . TRP B 2 199 ? 42.22351 -39.08604 13.55112 1.000 28.51345 197 TRP A O 1
ATOM 1594 N N . MET B 2 200 ? 42.18545 -36.84013 13.60224 1.000 33.92025 198 MET A N 1
ATOM 1595 C CA . MET B 2 200 ? 42.01043 -36.69440 12.16465 1.000 37.22025 198 MET A CA 1
ATOM 1596 C C . MET B 2 200 ? 42.40390 -35.27571 11.77219 1.000 39.51025 198 MET A C 1
ATOM 1597 O O . MET B 2 200 ? 42.84483 -34.47572 12.60374 1.000 33.50025 198 MET A O 1
ATOM 1602 N N . HIS B 2 201 ? 42.22192 -34.96840 10.49036 1.000 42.08205 199 HIS A N 1
ATOM 1603 C CA . HIS B 2 201 ? 42.71907 -33.72093 9.93443 1.000 55.74205 199 HIS A CA 1
ATOM 1604 C C . HIS B 2 201 ? 41.87858 -32.52697 10.38271 1.000 51.14205 199 HIS A C 1
ATOM 1605 O O . HIS B 2 201 ? 40.68437 -32.64839 10.67918 1.000 47.29205 199 HIS A O 1
ATOM 1612 N N . TYR B 2 202 ? 42.54098 -31.36721 10.45503 1.000 52.47546 200 TYR A N 1
ATOM 1613 C CA . TYR B 2 202 ? 41.87370 -30.09649 10.71382 1.000 51.74546 200 TYR A CA 1
ATOM 1614 C C . TYR B 2 202 ? 40.77302 -29.85541 9.69272 1.000 45.59546 200 TYR A C 1
ATOM 1615 O O . TYR B 2 202 ? 40.98869 -29.96889 8.48285 1.000 41.53546 200 TYR A O 1
ATOM 1624 N N . ASN B 2 203 ? 39.58596 -29.55292 10.19281 1.000 45.35169 201 ASN A N 1
ATOM 1625 C CA . ASN B 2 203 ? 38.46418 -29.15818 9.36684 1.000 40.66169 201 ASN A CA 1
ATOM 1626 C C . ASN B 2 203 ? 37.90859 -27.85475 9.92206 1.000 27.88169 201 ASN A C 1
ATOM 1627 O O . ASN B 2 203 ? 38.10102 -27.54482 11.09612 1.000 22.90169 201 ASN A O 1
ATOM 1632 N N . GLN B 2 204 ? 37.21791 -27.08032 9.07510 1.000 27.23173 202 GLN A N 1
ATOM 1633 C CA . GLN B 2 204 ? 36.68177 -25.80271 9.53967 1.000 21.94173 202 GLN A CA 1
ATOM 1634 C C . GLN B 2 204 ? 35.64811 -25.97849 10.65220 1.000 19.20173 202 GLN A C 1
ATOM 1635 O O . GLN B 2 204 ? 35.45909 -25.06278 11.46117 1.000 12.10173 202 GLN A O 1
ATOM 1641 N N . THR B 2 205 ? 35.04585 -27.16960 10.75668 1.000 17.28669 203 THR A N 1
ATOM 1642 C CA . THR B 2 205 ? 34.14619 -27.52936 11.84826 1.000 20.37669 203 THR A CA 1
ATOM 1643 C C . THR B 2 205 ? 34.78501 -27.43223 13.23044 1.000 15.63669 203 THR A C 1
ATOM 1644 O O . THR B 2 205 ? 34.05445 -27.42054 14.23302 1.000 12.81669 203 THR A O 1
ATOM 1648 N N . VAL B 2 206 ? 36.12065 -27.39420 13.32380 1.000 15.02355 204 VAL A N 1
ATOM 1649 C CA . VAL B 2 206 ? 36.72069 -27.26795 14.65000 1.000 15.51355 204 VAL A CA 1
ATOM 1650 C C . VAL B 2 206 ? 36.46334 -25.88756 15.22375 1.000 11.60355 204 VAL A C 1
ATOM 1651 O O . VAL B 2 206 ? 36.38128 -25.73987 16.44756 1.000 12.38355 204 VAL A O 1
ATOM 1655 N N . ASP B 2 207 ? 36.33070 -24.85815 14.36678 1.000 10.52417 205 ASP A N 1
ATOM 1656 C CA . ASP B 2 207 ? 36.00067 -23.51828 14.85322 1.000 10.31417 205 ASP A CA 1
ATOM 1657 C C . ASP B 2 207 ? 34.58670 -23.46070 15.43027 1.000 9.55417 205 ASP A C 1
ATOM 1658 O O . ASP B 2 207 ? 34.33383 -22.67729 16.34383 1.000 10.25417 205 ASP A O 1
ATOM 1663 N N . ILE B 2 208 ? 33.65599 -24.26399 14.90518 1.000 10.11260 206 ILE A N 1
ATOM 1664 C CA . ILE B 2 208 ? 32.28171 -24.26682 15.42047 1.000 9.63260 206 ILE A CA 1
ATOM 1665 C C . ILE B 2 208 ? 32.23457 -24.85170 16.83605 1.000 8.26260 206 ILE A C 1
ATOM 1666 O O . ILE B 2 208 ? 31.50283 -24.35698 17.70303 1.000 8.20260 206 ILE A O 1
ATOM 1671 N N . TRP B 2 209 ? 33.00114 -25.91896 17.08285 1.000 10.07543 207 TRP A N 1
ATOM 1672 C CA . TRP B 2 209 ? 33.15077 -26.45436 18.43546 1.000 9.71543 207 TRP A CA 1
ATOM 1673 C C . TRP B 2 209 ? 33.58449 -25.36677 19.41293 1.000 8.68543 207 TRP A C 1
ATOM 1674 O O . TRP B 2 209 ? 32.98806 -25.20411 20.48288 1.000 8.58543 207 TRP A O 1
ATOM 1685 N N . SER B 2 210 ? 34.60137 -24.57752 19.03258 1.000 10.05128 208 SER A N 1
ATOM 1686 C CA . SER B 2 210 ? 35.08075 -23.51086 19.91102 1.000 9.49128 208 SER A CA 1
ATOM 1687 C C . SER B 2 210 ? 33.99546 -22.48459 20.19036 1.000 8.32128 208 SER A C 1
ATOM 1688 O O . SER B 2 210 ? 33.86363 -22.02173 21.32620 1.000 9.63128 208 SER A O 1
ATOM 1691 N N . VAL B 2 211 ? 33.19121 -22.13423 19.17745 1.000 7.43829 209 VAL A N 1
ATOM 1692 C CA . VAL B 2 211 ? 32.08537 -21.20133 19.39636 1.000 8.15829 209 VAL A CA 1
ATOM 1693 C C . VAL B 2 211 ? 31.10499 -21.77187 20.40252 1.000 7.53829 209 VAL A C 1
ATOM 1694 O O . VAL B 2 211 ? 30.60930 -21.05101 21.27056 1.000 8.04829 209 VAL A O 1
ATOM 1698 N N . GLY B 2 212 ? 30.82014 -23.07700 20.30825 1.000 8.77548 210 GLY A N 1
ATOM 1699 C CA . GLY B 2 212 ? 29.91452 -23.69654 21.26699 1.000 9.11548 210 GLY A CA 1
ATOM 1700 C C . GLY B 2 212 ? 30.43034 -23.58249 22.69277 1.000 8.51548 210 GLY A C 1
ATOM 1701 O O . GLY B 2 212 ? 29.68662 -23.20640 23.60220 1.000 7.99548 210 GLY A O 1
ATOM 1702 N N . CYS B 2 213 ? 31.73134 -23.84202 22.88531 1.000 8.37169 211 CYS A N 1
ATOM 1703 C CA . CYS B 2 213 ? 32.34569 -23.72279 24.20897 1.000 9.24169 211 CYS A CA 1
ATOM 1704 C C . CYS B 2 213 ? 32.28843 -22.29432 24.72068 1.000 8.18169 211 CYS A C 1
ATOM 1705 O O . CYS B 2 213 ? 32.02666 -22.06135 25.91040 1.000 8.09169 211 CYS A O 1
ATOM 1708 N N . ILE B 2 214 ? 32.51240 -21.32507 23.82673 1.000 8.05257 212 ILE A N 1
ATOM 1709 C CA . ILE B 2 214 ? 32.48540 -19.91330 24.20063 1.000 7.96257 212 ILE A CA 1
ATOM 1710 C C . ILE B 2 214 ? 31.07968 -19.48834 24.59592 1.000 8.18257 212 ILE A C 1
ATOM 1711 O O . ILE B 2 214 ? 30.87652 -18.79889 25.60578 1.000 8.17257 212 ILE A O 1
ATOM 1716 N N . MET B 2 215 ? 30.08821 -19.87732 23.78546 1.000 8.20190 213 MET A N 1
ATOM 1717 C CA . MET B 2 215 ? 28.70671 -19.50351 24.04835 1.000 8.75190 213 MET A CA 1
ATOM 1718 C C . MET B 2 215 ? 28.19028 -20.07512 25.36376 1.000 8.36190 213 MET A C 1
ATOM 1719 O O . MET B 2 215 ? 27.47698 -19.38410 26.09931 1.000 8.55190 213 MET A O 1
ATOM 1724 N N . ALA B 2 216 ? 28.48411 -21.34899 25.64187 1.000 9.76082 214 ALA A N 1
ATOM 1725 C CA . ALA B 2 216 ? 28.10138 -21.94413 26.92062 1.000 10.82082 214 ALA A CA 1
ATOM 1726 C C . ALA B 2 216 ? 28.66920 -21.14147 28.08809 1.000 11.59082 214 ALA A C 1
ATOM 1727 O O . ALA B 2 216 ? 27.95112 -20.82217 29.03560 1.000 11.16082 214 ALA A O 1
ATOM 1729 N N . GLU B 2 217 ? 29.93224 -20.73286 27.98130 1.000 11.60401 215 GLU A N 1
ATOM 1730 C CA . GLU B 2 217 ? 30.57696 -19.95541 29.03807 1.000 14.25401 215 GLU A CA 1
ATOM 1731 C C . GLU B 2 217 ? 29.94943 -18.56849 29.19647 1.000 12.98401 215 GLU A C 1
ATOM 1732 O O . GLU B 2 217 ? 29.76843 -18.08713 30.32386 1.000 12.14401 215 GLU A O 1
ATOM 1738 N N . LEU B 2 218 ? 29.58092 -17.92136 28.08434 1.000 13.78469 216 LEU A N 1
ATOM 1739 C CA . LEU B 2 218 ? 28.89874 -16.63023 28.16464 1.000 12.11469 216 LEU A CA 1
ATOM 1740 C C . LEU B 2 218 ? 27.52296 -16.74731 28.81515 1.000 12.80469 216 LEU A C 1
ATOM 1741 O O . LEU B 2 218 ? 27.08201 -15.81191 29.48524 1.000 16.51469 216 LEU A O 1
ATOM 1746 N N . LEU B 2 219 ? 26.82381 -17.86393 28.60386 1.000 12.95578 217 LEU A N 1
ATOM 1747 C CA . LEU B 2 219 ? 25.47889 -18.04472 29.14527 1.000 13.47578 217 LEU A CA 1
ATOM 1748 C C . LEU B 2 219 ? 25.49666 -18.37685 30.63485 1.000 16.32578 217 LEU A C 1
ATOM 1749 O O . LEU B 2 219 ? 24.61474 -17.93616 31.37882 1.000 19.94578 217 LEU A O 1
ATOM 1754 N N . THR B 2 220 ? 26.46021 -19.18005 31.07480 1.000 17.31525 218 THR A N 1
ATOM 1755 C CA . THR B 2 220 ? 26.45242 -19.69268 32.44166 1.000 20.32525 218 THR A CA 1
ATOM 1756 C C . THR B 2 220 ? 27.41410 -18.96629 33.36697 1.000 25.10525 218 THR A C 1
ATOM 1757 O O . THR B 2 220 ? 27.17739 -18.93386 34.58117 1.000 26.44525 218 THR A O 1
ATOM 1761 N N . GLY B 2 221 ? 28.47374 -18.36885 32.82653 1.000 21.67440 219 GLY A N 1
ATOM 1762 C CA . GLY B 2 221 ? 29.54822 -17.83810 33.63212 1.000 25.76440 219 GLY A CA 1
ATOM 1763 C C . GLY B 2 221 ? 30.59351 -18.85538 34.04634 1.000 27.38440 219 GLY A C 1
ATOM 1764 O O . GLY B 2 221 ? 31.54322 -18.49431 34.76373 1.000 24.67440 219 GLY A O 1
ATOM 1765 N N . ARG B 2 222 ? 30.45640 -20.10938 33.62243 1.000 22.48859 220 ARG A N 1
ATOM 1766 C CA . ARG B 2 222 ? 31.40076 -21.17020 33.94408 1.000 22.88859 220 ARG A CA 1
ATOM 1767 C C . ARG B 2 222 ? 32.02294 -21.69263 32.66044 1.000 21.16859 220 ARG A C 1
ATOM 1768 O O . ARG B 2 222 ? 31.32402 -21.85999 31.65969 1.000 20.41859 220 ARG A O 1
ATOM 1776 N N . THR B 2 223 ? 33.33633 -21.93961 32.68441 1.000 19.25341 221 THR A N 1
ATOM 1777 C CA . THR B 2 223 ? 33.97845 -22.66711 31.59847 1.000 20.96341 221 THR A CA 1
ATOM 1778 C C . THR B 2 223 ? 33.31946 -24.03502 31.44108 1.000 22.64341 221 THR A C 1
ATOM 1779 O O . THR B 2 223 ? 32.97892 -24.69312 32.42809 1.000 16.78341 221 THR A O 1
ATOM 1783 N N . LEU B 2 224 ? 33.09747 -24.44547 30.18760 1.000 18.48053 222 LEU A N 1
ATOM 1784 C CA . LEU B 2 224 ? 32.32431 -25.65626 29.94519 1.000 17.08053 222 LEU A CA 1
ATOM 1785 C C . LEU B 2 224 ? 33.15299 -26.91244 30.19312 1.000 17.56053 222 LEU A C 1
ATOM 1786 O O . LEU B 2 224 ? 32.69121 -27.83511 30.87901 1.000 16.55053 222 LEU A O 1
ATOM 1791 N N . PHE B 2 225 ? 34.36497 -26.97234 29.63619 1.000 15.37733 223 PHE A N 1
ATOM 1792 C CA . PHE B 2 225 ? 35.25492 -28.13203 29.75570 1.000 17.42733 223 PHE A CA 1
ATOM 1793 C C . PHE B 2 225 ? 36.61276 -27.71577 30.32102 1.000 17.13733 223 PHE A C 1
ATOM 1794 O O . PHE B 2 225 ? 37.62090 -27.75929 29.61176 1.000 17.77733 223 PHE A O 1
ATOM 1802 N N . PRO B 2 226 ? 36.69089 -27.35145 31.60929 1.000 18.55110 224 PRO A N 1
ATOM 1803 C CA . PRO B 2 226 ? 38.00430 -26.87368 32.12324 1.000 21.86110 224 PRO A CA 1
ATOM 1804 C C . PRO B 2 226 ? 38.92843 -27.99144 32.60709 1.000 22.71110 224 PRO A C 1
ATOM 1805 O O . PRO B 2 226 ? 39.25388 -28.11151 33.79262 1.000 24.16110 224 PRO A O 1
ATOM 1809 N N . GLY B 2 227 ? 39.38121 -28.83318 31.67271 1.000 21.12873 225 GLY A N 1
ATOM 1810 C CA . GLY B 2 227 ? 40.24108 -29.94678 32.02588 1.000 26.25873 225 GLY A CA 1
ATOM 1811 C C . GLY B 2 227 ? 41.68534 -29.52315 32.27569 1.000 31.10873 225 GLY A C 1
ATOM 1812 O O . GLY B 2 227 ? 42.10576 -28.42510 31.92509 1.000 26.54873 225 GLY A O 1
ATOM 1813 N N . THR B 2 228 ? 42.45190 -30.40811 32.91665 1.000 29.13696 226 THR A N 1
ATOM 1814 C CA . THR B 2 228 ? 43.83050 -30.09311 33.28403 1.000 27.85696 226 THR A CA 1
ATOM 1815 C C . THR B 2 228 ? 44.86366 -30.72820 32.36775 1.000 28.98696 226 THR A C 1
ATOM 1816 O O . THR B 2 228 ? 45.94407 -30.16069 32.19643 1.000 40.47696 226 THR A O 1
ATOM 1820 N N . ASP B 2 229 ? 44.58818 -31.89800 31.79212 1.000 30.12848 227 ASP A N 1
ATOM 1821 C CA . ASP B 2 229 ? 45.41303 -32.42644 30.71364 1.000 27.11848 227 ASP A CA 1
ATOM 1822 C C . ASP B 2 229 ? 44.48840 -32.95967 29.63243 1.000 23.27848 227 ASP A C 1
ATOM 1823 O O . ASP B 2 229 ? 43.26284 -32.85839 29.73660 1.000 25.97848 227 ASP A O 1
ATOM 1828 N N . HIS B 2 230 ? 45.08921 -33.56177 28.60452 1.000 22.73344 228 HIS A N 1
ATOM 1829 C CA . HIS B 2 230 ? 44.33023 -33.99009 27.43620 1.000 25.22344 228 HIS A CA 1
ATOM 1830 C C . HIS B 2 230 ? 43.32018 -35.07696 27.78514 1.000 25.06344 228 HIS A C 1
ATOM 1831 O O . HIS B 2 230 ? 42.21935 -35.10967 27.22280 1.000 19.73344 228 HIS A O 1
ATOM 1838 N N . ILE B 2 231 ? 43.67679 -35.97001 28.71257 1.000 21.56502 229 ILE A N 1
ATOM 1839 C CA . ILE B 2 231 ? 42.79605 -37.07497 29.08466 1.000 20.48502 229 ILE A CA 1
ATOM 1840 C C . ILE B 2 231 ? 41.64532 -36.57850 29.94688 1.000 19.83502 229 ILE A C 1
ATOM 1841 O O . ILE B 2 231 ? 40.48593 -36.94430 29.72325 1.000 18.10502 229 ILE A O 1
ATOM 1846 N N . ASP B 2 232 ? 41.96293 -35.77311 30.97038 1.000 16.33815 230 ASP A N 1
ATOM 1847 C CA . ASP B 2 232 ? 40.94134 -35.15036 31.80705 1.000 22.99815 230 ASP A CA 1
ATOM 1848 C C . ASP B 2 232 ? 39.94007 -34.35955 30.96679 1.000 22.68815 230 ASP A C 1
ATOM 1849 O O . ASP B 2 232 ? 38.72405 -34.41601 31.20163 1.000 18.08815 230 ASP A O 1
ATOM 1854 N N . GLN B 2 233 ? 40.44581 -33.64892 29.96197 1.000 19.46852 231 GLN A N 1
ATOM 1855 C CA . GLN B 2 233 ? 39.60920 -32.85092 29.07260 1.000 21.54852 231 GLN A CA 1
ATOM 1856 C C . GLN B 2 233 ? 38.71839 -33.73305 28.20178 1.000 16.58852 231 GLN A C 1
ATOM 1857 O O . GLN B 2 233 ? 37.51999 -33.45644 28.03760 1.000 16.03852 231 GLN A O 1
ATOM 1863 N N . LEU B 2 234 ? 39.29433 -34.78460 27.61283 1.000 16.38949 232 LEU A N 1
ATOM 1864 C CA . LEU B 2 234 ? 38.51014 -35.69378 26.78963 1.000 18.02949 232 LEU A CA 1
ATOM 1865 C C . LEU B 2 234 ? 37.39121 -36.34187 27.59543 1.000 19.36949 232 LEU A C 1
ATOM 1866 O O . LEU B 2 234 ? 36.26554 -36.46971 27.10154 1.000 18.52949 232 LEU A O 1
ATOM 1871 N N . LYS B 2 235 ? 37.66360 -36.70842 28.85428 1.000 16.67722 233 LYS A N 1
ATOM 1872 C CA . LYS B 2 235 ? 36.63156 -37.34893 29.66716 1.000 19.36722 233 LYS A CA 1
ATOM 1873 C C . LYS B 2 235 ? 35.49769 -36.38324 30.01032 1.000 18.14722 233 LYS A C 1
ATOM 1874 O O . LYS B 2 235 ? 34.32623 -36.77978 30.04521 1.000 14.58722 233 LYS A O 1
ATOM 1880 N N . LEU B 2 236 ? 35.81768 -35.11142 30.25304 1.000 16.42983 234 LEU A N 1
ATOM 1881 C CA . LEU B 2 236 ? 34.76859 -34.12147 30.47268 1.000 16.31983 234 LEU A CA 1
ATOM 1882 C C . LEU B 2 236 ? 33.92021 -33.91860 29.22260 1.000 15.04983 234 LEU A C 1
ATOM 1883 O O . LEU B 2 236 ? 32.69774 -33.75885 29.31473 1.000 19.40983 234 LEU A O 1
ATOM 1888 N N . ILE B 2 237 ? 34.55760 -33.88257 28.05413 1.000 16.42888 235 ILE A N 1
ATOM 1889 C CA . ILE B 2 237 ? 33.82616 -33.72527 26.80385 1.000 17.66888 235 ILE A CA 1
ATOM 1890 C C . ILE B 2 237 ? 32.92196 -34.92817 26.56856 1.000 20.13888 235 ILE A C 1
ATOM 1891 O O . ILE B 2 237 ? 31.72495 -34.77489 26.29852 1.000 16.15888 235 ILE A O 1
ATOM 1896 N N . LEU B 2 238 ? 33.47204 -36.14695 26.71705 1.000 18.51881 236 LEU A N 1
ATOM 1897 C CA . LEU B 2 238 ? 32.69831 -37.34487 26.40131 1.000 19.67881 236 LEU A CA 1
ATOM 1898 C C . LEU B 2 238 ? 31.55309 -37.53871 27.37437 1.000 19.99881 236 LEU A C 1
ATOM 1899 O O . LEU B 2 238 ? 30.53693 -38.13973 27.01566 1.000 23.92881 236 LEU A O 1
ATOM 1904 N N . ARG B 2 239 ? 31.68339 -37.00117 28.58669 1.000 15.64591 237 ARG A N 1
ATOM 1905 C CA . ARG B 2 239 ? 30.61271 -37.08277 29.56431 1.000 19.91591 237 ARG A CA 1
ATOM 1906 C C . ARG B 2 239 ? 29.38809 -36.28735 29.12192 1.000 21.89591 237 ARG A C 1
ATOM 1907 O O . ARG B 2 239 ? 28.25391 -36.68568 29.41191 1.000 25.86591 237 ARG A O 1
ATOM 1915 N N . LEU B 2 240 ? 29.58928 -35.17806 28.40922 1.000 20.43915 238 LEU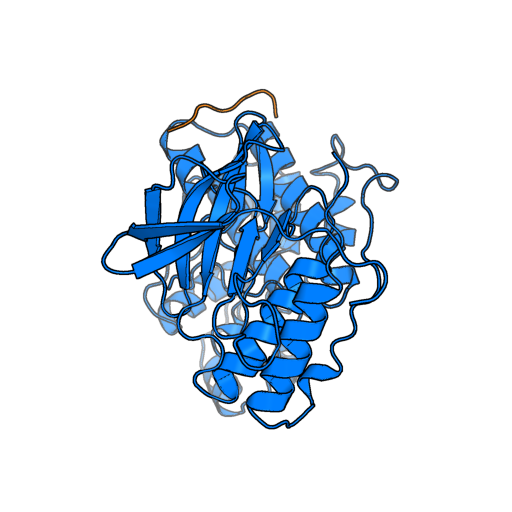 A N 1
ATOM 1916 C CA . LEU B 2 240 ? 28.45793 -34.38448 27.95398 1.000 19.95915 238 LEU A CA 1
ATOM 1917 C C . LEU B 2 240 ? 27.91135 -34.87890 26.62258 1.000 18.35915 238 LEU A C 1
ATOM 1918 O O . LEU B 2 240 ? 26.69388 -34.99266 26.46286 1.000 19.49915 238 LEU A O 1
ATOM 1923 N N . VAL B 2 241 ? 28.78168 -35.19500 25.66078 1.000 18.02212 239 VAL A N 1
ATOM 1924 C CA . VAL B 2 241 ? 28.33570 -35.44563 24.29425 1.000 19.14212 239 VAL A CA 1
ATOM 1925 C C . VAL B 2 241 ? 28.29375 -36.93046 23.94246 1.000 22.05212 239 VAL A C 1
ATOM 1926 O O . VAL B 2 241 ? 27.83128 -37.27992 22.84736 1.000 24.59212 239 VAL A O 1
ATOM 1930 N N . GLY B 2 242 ? 28.74489 -37.81208 24.83447 1.000 24.66642 240 GLY A N 1
ATOM 1931 C CA . GLY B 2 242 ? 28.73302 -39.23946 24.58396 1.000 24.70642 240 GLY A CA 1
ATOM 1932 C C . GLY B 2 242 ? 30.02626 -39.74653 23.96344 1.000 26.82642 240 GLY A C 1
ATOM 1933 O O . GLY B 2 242 ? 30.81508 -39.00016 23.38370 1.000 28.15642 240 GLY A O 1
ATOM 1934 N N . THR B 2 243 ? 30.24760 -41.05299 24.10467 1.000 31.83061 241 THR A N 1
ATOM 1935 C CA . THR B 2 243 ? 31.41075 -41.68346 23.49732 1.000 31.38061 241 THR A CA 1
ATOM 1936 C C . THR 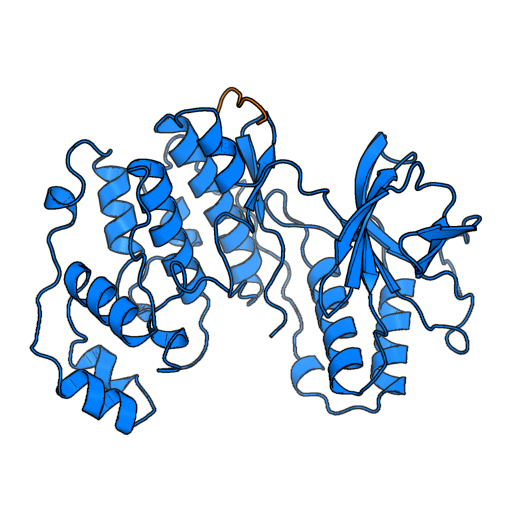B 2 243 ? 31.20052 -41.80282 21.99047 1.000 26.10061 241 THR A C 1
ATOM 1937 O O . THR B 2 243 ? 30.06434 -41.78604 21.51701 1.000 25.68061 241 THR A O 1
ATOM 1941 N N . PRO B 2 244 ? 32.28191 -41.88806 21.21328 1.000 26.26470 242 PRO A N 1
ATOM 1942 C CA . PRO B 2 244 ? 32.13494 -42.01474 19.75675 1.000 30.19470 242 PRO A CA 1
ATOM 1943 C C . PRO B 2 244 ? 31.41039 -43.29353 19.35058 1.000 37.21470 242 PRO A C 1
ATOM 1944 O O . PRO B 2 244 ? 31.72225 -44.38624 19.82683 1.000 26.83470 242 PRO A O 1
ATOM 1948 N N . GLY B 2 245 ? 30.42667 -43.14193 18.46584 1.000 35.91720 243 GLY A N 1
ATOM 1949 C CA . GLY B 2 245 ? 29.76147 -44.27533 17.86621 1.000 32.57720 243 GLY A CA 1
ATOM 1950 C C . GLY B 2 245 ? 30.60162 -44.87941 16.76364 1.000 39.34720 243 GLY A C 1
ATOM 1951 O O . GLY B 2 245 ? 31.67776 -44.38870 16.42169 1.000 38.22720 243 GLY A O 1
ATOM 1952 N N . ALA B 2 246 ? 30.08269 -45.96993 16.18955 1.000 39.48951 244 ALA A N 1
ATOM 1953 C CA . ALA B 2 246 ? 30.85530 -46.73352 15.21552 1.000 41.13951 244 ALA A CA 1
ATOM 1954 C C . ALA B 2 246 ? 31.13342 -45.93336 13.95074 1.000 38.88951 244 ALA A C 1
ATOM 1955 O O . ALA B 2 246 ? 32.17536 -46.13435 13.31853 1.000 38.74951 244 ALA A O 1
ATOM 1957 N N . GLU B 2 247 ? 30.23559 -45.01116 13.58167 1.000 38.60143 245 GLU A N 1
ATOM 1958 C CA . GLU B 2 247 ? 30.45334 -44.20720 12.38278 1.000 40.79143 245 GLU A CA 1
ATOM 1959 C C . GLU B 2 247 ? 31.64991 -43.27839 12.54838 1.000 33.13143 245 GLU A C 1
ATOM 1960 O O . GLU B 2 247 ? 32.44501 -43.11040 11.61518 1.000 35.92143 245 GLU A O 1
ATOM 1966 N N . LEU B 2 248 ? 31.79951 -42.67895 13.73508 1.000 33.19370 246 LEU A N 1
ATOM 1967 C CA . LEU B 2 248 ? 32.89695 -41.74496 13.97244 1.000 35.74370 246 LEU A CA 1
ATOM 1968 C C . LEU B 2 248 ? 34.23063 -42.47479 14.11146 1.000 34.22370 246 LEU A C 1
ATOM 1969 O O . LEU B 2 248 ? 35.26034 -41.99569 13.61608 1.000 29.47370 246 LEU A O 1
ATOM 1974 N N . LEU B 2 249 ? 34.22067 -43.64108 14.77523 1.000 32.05113 247 LEU A N 1
ATOM 1975 C CA . LEU B 2 249 ? 35.42574 -44.45503 14.94683 1.000 36.50113 247 LEU A CA 1
ATOM 1976 C C . LEU B 2 249 ? 36.06113 -44.85136 13.61783 1.000 35.61113 247 LEU A C 1
ATOM 1977 O O . LEU B 2 249 ? 37.28969 -44.95665 13.53093 1.000 38.81113 247 LEU A O 1
ATOM 1982 N N . LYS B 2 250 ? 35.24820 -45.06676 12.57823 1.000 31.52237 248 LYS A N 1
ATOM 1983 C CA . LYS B 2 250 ? 35.77460 -45.35676 11.24383 1.000 39.81237 248 LYS A CA 1
ATOM 1984 C C . LYS B 2 250 ? 36.63059 -44.21129 10.70900 1.000 40.81237 248 LYS A C 1
ATOM 1985 O O . LYS B 2 250 ? 37.59306 -44.44544 9.96746 1.000 43.81237 248 LYS A O 1
ATOM 1991 N N . LYS B 2 251 ? 36.30000 -42.97176 11.06851 1.000 37.28156 249 LYS A N 1
ATOM 1992 C CA . LYS B 2 251 ? 36.99619 -41.81419 10.52547 1.000 36.73156 249 LYS A CA 1
ATOM 1993 C C . LYS B 2 251 ? 38.30343 -41.50527 11.24793 1.000 38.32156 249 LYS A C 1
ATOM 1994 O O . LYS B 2 251 ? 39.10925 -40.72533 10.72580 1.000 41.20156 249 LYS A O 1
ATOM 2000 N N . ILE B 2 252 ? 38.54235 -42.10367 12.41195 1.000 40.47244 250 ILE A N 1
ATOM 2001 C CA . ILE B 2 252 ? 39.75392 -41.84297 13.18426 1.000 39.19244 250 ILE A CA 1
ATOM 2002 C C . ILE B 2 252 ? 40.89404 -42.69085 12.63346 1.000 39.04244 250 ILE A C 1
ATOM 2003 O O . ILE B 2 252 ? 40.79846 -43.92014 12.58534 1.000 42.44244 250 ILE A O 1
ATOM 2008 N N . SER B 2 253 ? 41.98832 -42.02998 12.24391 1.000 39.52570 251 SER A N 1
ATOM 2009 C CA . SER B 2 253 ? 43.03148 -42.66552 11.44370 1.000 43.91570 251 SER A CA 1
ATOM 2010 C C . SER B 2 253 ? 43.98393 -43.51647 12.27956 1.000 45.89570 251 SER A C 1
ATOM 2011 O O . SER B 2 253 ? 44.34177 -44.62708 11.86942 1.000 47.91570 251 SER A O 1
ATOM 2014 N N . SER B 2 254 ? 44.42558 -43.01759 13.43292 1.000 46.33133 252 SER A N 1
ATOM 2015 C CA . SER B 2 254 ? 45.38234 -43.76346 14.24575 1.000 46.20133 252 SER A CA 1
ATOM 2016 C C . SER B 2 254 ? 44.70361 -44.94584 14.93150 1.000 44.52133 252 SER A C 1
ATOM 2017 O O . SER B 2 254 ? 43.68891 -44.77593 15.61453 1.000 39.02133 252 SER A O 1
ATOM 2020 N N . GLU B 2 255 ? 45.27273 -46.14634 14.75367 1.000 42.91177 253 GLU A N 1
ATOM 2021 C CA . GLU B 2 255 ? 44.71692 -47.33482 15.39738 1.000 41.43177 253 GLU A CA 1
ATOM 2022 C C . GLU B 2 255 ? 44.81413 -47.23690 16.91434 1.000 39.25177 253 GLU A C 1
ATOM 2023 O O . GLU B 2 255 ? 43.90510 -47.67868 17.62885 1.000 44.65177 253 GLU A O 1
ATOM 2029 N N . SER B 2 256 ? 45.90669 -46.64914 17.42078 1.000 39.91226 254 SER A N 1
ATOM 2030 C CA . SER B 2 256 ? 46.07886 -46.48529 18.86280 1.000 38.77226 254 SER A CA 1
ATOM 2031 C C . SER B 2 256 ? 44.98485 -45.60340 19.45405 1.000 33.12226 254 SER A C 1
ATOM 2032 O O . SER B 2 256 ? 44.44352 -45.90668 20.52540 1.000 36.73226 254 SER A O 1
ATOM 2035 N N . ALA B 2 257 ? 44.64812 -44.50878 18.76456 1.000 34.80532 255 ALA A N 1
ATOM 2036 C CA . ALA B 2 257 ? 43.54616 -43.65566 19.20224 1.000 35.51532 255 ALA A CA 1
ATOM 2037 C C . ALA B 2 257 ? 42.22595 -44.41788 19.20138 1.000 34.97532 255 ALA A C 1
ATOM 2038 O O . ALA B 2 257 ? 41.42898 -44.28508 20.13816 1.000 36.36532 255 ALA A O 1
ATOM 2040 N N . ARG B 2 258 ? 41.99531 -45.24665 18.17465 1.000 35.80670 256 ARG A N 1
ATOM 2041 C CA . ARG B 2 258 ? 40.78740 -46.07157 18.12980 1.000 39.59670 256 ARG A CA 1
ATOM 2042 C C . ARG B 2 258 ? 40.75158 -47.07470 19.27783 1.000 34.97670 256 ARG A C 1
ATOM 2043 O O . ARG B 2 258 ? 39.71753 -47.23727 19.93876 1.000 31.86670 256 ARG A O 1
ATOM 2051 N N . ASN B 2 259 ? 41.87313 -47.76444 19.52562 1.000 33.41574 257 ASN A N 1
ATOM 2052 C CA . ASN B 2 259 ? 41.92441 -48.70432 20.64348 1.000 34.25574 257 ASN A CA 1
ATOM 2053 C C . ASN B 2 259 ? 41.72927 -47.99918 21.97307 1.000 26.19574 257 ASN A C 1
ATOM 2054 O O . ASN B 2 259 ? 41.11489 -48.56304 22.88794 1.000 28.99574 257 ASN A O 1
ATOM 2059 N N . TYR B 2 260 ? 42.24254 -46.77386 22.10929 1.000 28.44275 258 TYR A N 1
ATOM 2060 C CA . TYR B 2 260 ? 42.03556 -46.04769 23.35984 1.000 26.75275 258 TYR A CA 1
ATOM 2061 C C . TYR B 2 260 ? 40.56112 -45.70883 23.55267 1.000 27.61275 258 TYR A C 1
ATOM 2062 O O . TYR B 2 260 ? 40.00316 -45.91682 24.63925 1.000 27.80275 258 TYR A O 1
ATOM 2071 N N . ILE B 2 261 ? 39.91265 -45.20807 22.49558 1.000 30.33055 259 ILE A N 1
ATOM 2072 C CA . ILE B 2 261 ? 38.49714 -44.83946 22.56479 1.000 31.24055 259 ILE A CA 1
ATOM 2073 C C . ILE B 2 261 ? 37.63588 -46.05760 22.87091 1.000 29.47055 259 ILE A C 1
ATOM 2074 O O . ILE B 2 261 ? 36.76751 -46.01528 23.74852 1.000 29.54055 259 ILE A O 1
ATOM 2079 N N . GLN B 2 262 ? 37.89615 -47.17493 22.18125 1.000 28.27756 260 GLN A N 1
ATOM 2080 C CA . GLN B 2 262 ? 37.18246 -48.42198 22.45486 1.000 32.87756 260 GLN A CA 1
ATOM 2081 C C . GLN B 2 262 ? 37.45164 -48.97794 23.84829 1.000 31.48756 260 GLN A C 1
ATOM 2082 O O . GLN B 2 262 ? 36.68377 -49.82347 24.32012 1.000 38.26756 260 GLN A O 1
ATOM 2088 N N . SER B 2 263 ? 38.51938 -48.53994 24.51668 1.000 32.19826 261 SER A N 1
ATOM 2089 C CA . SER B 2 263 ? 38.75822 -48.94847 25.89473 1.000 30.28826 261 SER A CA 1
ATOM 2090 C C . SER B 2 263 ? 37.88130 -48.20405 26.88736 1.000 31.34826 261 SER A C 1
ATOM 2091 O O . SER B 2 263 ? 37.77741 -48.63410 28.04111 1.000 32.74826 261 SER A O 1
ATOM 2094 N N . LEU B 2 264 ? 37.25772 -47.10392 26.47714 1.000 29.45456 262 LEU A N 1
ATOM 2095 C CA . LEU B 2 264 ? 36.44796 -46.31375 27.39017 1.000 30.05456 262 LEU A CA 1
ATOM 2096 C C . LEU B 2 264 ? 35.07521 -46.94556 27.57322 1.000 30.32456 262 LEU A C 1
ATOM 2097 O O . LEU B 2 264 ? 34.47310 -47.44465 26.61690 1.000 29.85456 262 LEU A O 1
ATOM 2102 N N . ALA B 2 265 ? 34.59589 -46.92168 28.81571 1.000 33.27682 263 ALA A N 1
ATOM 2103 C CA . ALA B 2 265 ? 33.21202 -47.26160 29.11209 1.000 41.59682 263 ALA A CA 1
ATOM 2104 C C . ALA B 2 265 ? 32.27828 -46.36826 28.30738 1.000 42.42682 263 ALA A C 1
ATOM 2105 O O . ALA B 2 265 ? 32.45352 -45.14719 28.26801 1.000 37.66682 263 ALA A O 1
ATOM 2107 N N . GLN B 2 266 ? 31.31018 -46.98127 27.63154 1.000 41.09732 264 GLN A N 1
ATOM 2108 C CA . GLN B 2 266 ? 30.43926 -46.22041 26.74754 1.000 44.25732 264 GLN A CA 1
ATOM 2109 C C . GLN B 2 266 ? 29.50109 -45.33557 27.55726 1.000 45.70732 264 GLN A C 1
ATOM 2110 O O . GLN B 2 266 ? 29.03371 -45.71446 28.63431 1.000 39.07732 264 GLN A O 1
ATOM 2116 N N . MET B 2 267 ? 29.27038 -44.12614 27.05267 1.000 43.89841 265 MET A N 1
ATOM 2117 C CA . MET B 2 267 ? 28.46044 -43.14040 27.73686 1.000 40.80841 265 MET A CA 1
ATOM 2118 C C . MET B 2 267 ? 27.47508 -42.53929 26.74895 1.000 31.85841 265 MET A C 1
ATOM 2119 O O . MET B 2 267 ? 27.82907 -42.27317 25.59417 1.000 23.36841 265 MET A O 1
ATOM 2124 N N . PRO B 2 268 ? 26.23361 -42.32710 27.15783 1.000 39.75076 266 PRO A N 1
ATOM 2125 C CA . PRO B 2 268 ? 25.27601 -41.69518 26.25134 1.000 35.50076 266 PRO A CA 1
ATOM 2126 C C . PRO B 2 268 ? 25.49309 -40.19214 26.21533 1.000 30.32076 266 PRO A C 1
ATOM 2127 O O . PRO B 2 268 ? 26.02816 -39.59442 27.15279 1.000 28.13076 266 PRO A O 1
ATOM 2131 N N . LYS B 2 269 ? 25.09724 -39.59232 25.09358 1.000 24.65786 267 LYS A N 1
ATOM 2132 C CA . LYS B 2 269 ? 24.91359 -38.14945 25.04173 1.000 27.87786 267 LYS A CA 1
ATOM 2133 C C . LYS B 2 269 ? 23.97009 -37.71039 26.15631 1.000 26.03786 267 LYS A C 1
ATOM 2134 O O . LYS B 2 269 ? 23.00042 -38.40187 26.47192 1.000 30.57786 267 LYS A O 1
ATOM 2140 N N . MET B 2 270 ? 24.28462 -36.58911 26.79447 1.000 25.52549 268 MET A N 1
ATOM 2141 C CA . MET B 2 270 ? 23.39338 -36.02749 27.79741 1.000 24.38549 268 MET A CA 1
ATOM 2142 C C . MET B 2 270 ? 22.34255 -35.14002 27.14213 1.000 23.67549 268 MET A C 1
ATOM 2143 O O . MET B 2 270 ? 22.51623 -34.64042 26.02800 1.000 20.11549 268 MET A O 1
ATOM 2148 N N . ASN B 2 271 ? 21.23789 -34.95826 27.85863 1.000 24.66729 269 ASN A N 1
ATOM 2149 C CA . ASN B 2 271 ? 20.17827 -34.02099 27.49209 1.000 23.48729 269 ASN A CA 1
ATOM 2150 C C . ASN B 2 271 ? 20.66086 -32.64050 27.90262 1.000 16.65729 269 ASN A C 1
ATOM 2151 O O . ASN B 2 271 ? 20.83634 -32.38619 29.09340 1.000 17.63729 269 ASN A O 1
ATOM 2156 N N . PHE B 2 272 ? 20.89174 -31.75215 26.92667 1.000 17.32678 270 PHE A N 1
ATOM 2157 C CA . PHE B 2 272 ? 21.48610 -30.45278 27.24947 1.000 17.57678 270 PHE A CA 1
ATOM 2158 C C . PHE B 2 272 ? 20.53150 -29.57772 28.04815 1.000 18.02678 270 PHE A C 1
ATOM 2159 O O . PHE B 2 272 ? 20.98182 -28.73040 28.82775 1.000 16.83678 270 PHE A O 1
ATOM 2167 N N . ALA B 2 273 ? 19.21788 -29.74557 27.84552 1.000 15.38802 271 ALA A N 1
ATOM 2168 C CA . ALA B 2 273 ? 18.24703 -28.90693 28.54180 1.000 20.02802 271 ALA A CA 1
ATOM 2169 C C . ALA B 2 273 ? 18.31972 -29.09911 30.04919 1.000 21.88802 271 ALA A C 1
ATOM 2170 O O . ALA B 2 273 ? 18.07768 -28.15120 30.80149 1.000 28.47802 271 ALA A O 1
ATOM 2172 N N . ASN B 2 274 ? 18.66374 -30.30525 30.50683 1.000 20.41854 272 ASN A N 1
ATOM 2173 C CA . ASN B 2 274 ? 18.87726 -30.51842 31.93630 1.000 32.15854 272 ASN A CA 1
ATOM 2174 C C . ASN B 2 274 ? 20.09578 -29.74277 32.42667 1.000 32.75854 272 ASN A C 1
ATOM 2175 O O . ASN B 2 274 ? 20.07089 -29.16919 33.52193 1.000 41.81854 272 ASN A O 1
ATOM 2180 N N . VAL B 2 275 ? 21.15795 -29.70709 31.61250 1.000 32.42598 273 VAL A N 1
ATOM 2181 C CA . VAL B 2 275 ? 22.44068 -29.07808 31.93948 1.000 30.68598 273 VAL A CA 1
ATOM 2182 C C . VAL B 2 275 ? 22.36019 -27.54472 31.94225 1.000 31.68598 273 VAL A C 1
ATOM 2183 O O . VAL B 2 275 ? 23.19999 -26.88363 32.56731 1.000 22.56598 273 VAL A O 1
ATOM 2187 N N . PHE B 2 276 ? 21.36197 -26.95328 31.27760 1.000 31.80686 274 PHE A N 1
ATOM 2188 C CA . PHE B 2 276 ? 21.28950 -25.50692 31.05672 1.000 24.36686 274 PHE A CA 1
ATOM 2189 C C . PHE B 2 276 ? 19.89845 -24.95111 31.38238 1.000 26.79686 274 PHE A C 1
ATOM 2190 O O . PHE B 2 276 ? 19.34087 -24.17320 30.60612 1.000 22.43686 274 PHE A O 1
ATOM 2198 N N . ILE B 2 277 ? 19.32530 -25.29985 32.54419 1.000 22.99205 275 ILE A N 1
ATOM 2199 C CA . ILE B 2 277 ? 17.99656 -24.79892 32.90959 1.000 23.06205 275 ILE A CA 1
ATOM 2200 C C . ILE B 2 277 ? 18.06407 -23.29644 33.13621 1.000 22.29205 275 ILE A C 1
ATOM 2201 O O . ILE B 2 277 ? 18.99301 -22.79512 33.77977 1.000 23.31205 275 ILE A O 1
ATOM 2206 N N . GLY B 2 278 ? 17.08600 -22.56492 32.59006 1.000 22.57291 276 GLY A N 1
ATOM 2207 C CA . GLY B 2 278 ? 17.03300 -21.12731 32.69307 1.000 22.62291 276 GLY A CA 1
ATOM 2208 C C . GLY B 2 278 ? 17.59633 -20.39683 31.49350 1.000 21.39291 276 GLY A C 1
ATOM 2209 O O . GLY B 2 278 ? 17.30839 -19.20606 31.32127 1.000 25.52291 276 GLY A O 1
ATOM 2210 N N . ALA B 2 279 ? 18.40217 -21.07113 30.67275 1.000 22.37030 277 ALA A N 1
ATOM 2211 C CA . ALA B 2 279 ? 18.89964 -20.48702 29.43226 1.000 22.52030 277 ALA A CA 1
ATOM 2212 C C . ALA B 2 279 ? 17.81996 -20.56335 28.35506 1.000 19.90030 277 ALA A C 1
ATOM 2213 O O . ALA B 2 279 ? 17.00051 -21.48668 28.35481 1.000 18.72030 277 ALA A O 1
ATOM 2215 N N . ASN B 2 280 ? 17.79019 -19.53672 27.47133 1.000 19.18779 278 ASN A N 1
ATOM 2216 C CA . ASN B 2 280 ? 16.97231 -19.48124 26.25160 1.000 17.61779 278 ASN A CA 1
ATOM 2217 C C . ASN B 2 280 ? 16.97972 -20.85123 25.57798 1.000 15.08779 278 ASN A C 1
ATOM 2218 O O . ASN B 2 280 ? 18.05918 -21.38277 25.26201 1.000 12.98779 278 ASN A O 1
ATOM 2223 N N . PRO B 2 281 ? 15.81158 -21.49518 25.42777 1.000 14.51604 279 PRO A N 1
ATOM 2224 C CA . PRO B 2 281 ? 15.78348 -22.81629 24.77827 1.000 14.69604 279 PRO A CA 1
ATOM 2225 C C . PRO B 2 281 ? 16.31992 -22.80481 23.35633 1.000 11.37604 279 PRO A C 1
ATOM 2226 O O . PRO B 2 281 ? 16.81000 -23.83237 22.88074 1.000 12.53604 279 PRO A O 1
ATOM 2230 N N . LEU B 2 282 ? 16.21693 -21.67745 22.65413 1.000 11.91107 280 LEU A N 1
ATOM 2231 C CA . LEU B 2 282 ? 16.82482 -21.60246 21.33051 1.000 11.27107 280 LEU A CA 1
ATOM 2232 C C . LEU B 2 282 ? 18.34698 -21.55759 21.43559 1.000 10.49107 280 LEU A C 1
ATOM 2233 O O . LEU B 2 282 ? 19.04065 -22.11927 20.58342 1.000 11.84107 280 LEU A O 1
ATOM 2238 N N . ALA B 2 283 ? 18.87255 -20.90081 22.47668 1.000 10.43121 281 ALA A N 1
ATOM 2239 C CA . ALA B 2 283 ? 20.30839 -20.94161 22.75701 1.000 10.87121 281 ALA A CA 1
ATOM 2240 C C . ALA B 2 283 ? 20.78631 -22.36576 23.01275 1.000 10.43121 281 ALA A C 1
ATOM 2241 O O . ALA B 2 283 ? 21.79014 -22.80320 22.44389 1.000 10.36121 281 ALA A O 1
ATOM 2243 N N . VAL B 2 284 ? 20.07131 -23.11177 23.86530 1.000 9.67818 282 VAL A N 1
ATOM 2244 C CA . VAL B 2 284 ? 20.46000 -24.48602 24.16936 1.000 10.54818 282 VAL A CA 1
ATOM 2245 C C . VAL B 2 284 ? 20.37828 -25.36042 22.91844 1.000 10.58818 282 VAL A C 1
ATOM 2246 O O . VAL B 2 284 ? 21.22094 -26.24616 22.70420 1.000 10.94818 282 VAL A O 1
ATOM 2250 N N . ASP B 2 285 ? 19.35093 -25.14031 22.08879 1.000 9.54470 283 ASP A N 1
ATOM 2251 C CA . ASP B 2 285 ? 19.21062 -25.90235 20.84636 1.000 11.61470 283 ASP A CA 1
ATOM 2252 C C . ASP B 2 285 ? 20.39208 -25.65436 19.91336 1.000 10.10470 283 ASP A C 1
ATOM 2253 O O . ASP B 2 285 ? 20.95093 -26.59624 19.33728 1.000 12.34470 283 ASP A O 1
ATOM 2258 N N . LEU B 2 286 ? 20.80666 -24.39361 19.78176 1.000 10.27433 284 LEU A N 1
ATOM 2259 C CA . LEU B 2 286 ? 21.98960 -24.09398 18.97901 1.000 10.98433 284 LEU A CA 1
ATOM 2260 C C . LEU B 2 286 ? 23.24280 -24.73892 19.57007 1.000 11.10433 284 LEU A C 1
ATOM 2261 O O . LEU B 2 286 ? 24.06674 -25.29119 18.83137 1.000 8.85433 284 LEU A O 1
ATOM 2266 N N . LEU B 2 287 ? 23.37838 -24.73372 20.90470 1.000 10.67100 285 LEU A N 1
ATOM 2267 C CA . LEU B 2 287 ? 24.54604 -25.35947 21.52826 1.000 11.60100 285 LEU A CA 1
ATOM 2268 C C . LEU B 2 287 ? 24.63029 -26.84157 21.21021 1.000 10.82100 285 LEU A C 1
ATOM 2269 O O . LEU B 2 287 ? 25.72312 -27.36642 20.94093 1.000 11.75100 285 LEU A O 1
ATOM 2274 N N . GLU B 2 288 ? 23.48413 -27.53217 21.23343 1.000 10.36134 286 GLU A N 1
ATOM 2275 C CA . GLU B 2 288 ? 23.44771 -28.95778 20.91554 1.000 13.94134 286 GLU A CA 1
ATOM 2276 C C . GLU B 2 288 ? 23.87800 -29.21916 19.47644 1.000 14.20134 286 GLU A C 1
ATOM 2277 O O . GLU B 2 288 ? 24.47986 -30.25804 19.18094 1.000 15.21134 286 GLU A O 1
ATOM 2283 N N . LYS B 2 289 ? 23.62049 -28.27213 18.57809 1.000 12.72085 287 LYS A N 1
ATOM 2284 C CA . LYS B 2 289 ? 24.03374 -28.41345 17.19207 1.000 11.94085 287 LYS A CA 1
ATOM 2285 C C . LYS B 2 289 ? 25.50539 -28.07448 16.96936 1.000 12.08085 287 LYS A C 1
ATOM 2286 O O . LYS B 2 289 ? 26.09330 -28.55466 15.99453 1.000 9.96085 287 LYS A O 1
ATOM 2292 N N . MET B 2 290 ? 26.11559 -27.28066 17.85356 1.000 11.21932 288 MET A N 1
ATOM 2293 C CA . MET B 2 290 ? 27.52803 -26.96086 17.70238 1.000 12.65932 288 MET A CA 1
ATOM 2294 C C . MET B 2 290 ? 28.43548 -27.98494 18.37277 1.000 11.35932 288 MET A C 1
ATOM 2295 O O . MET B 2 290 ? 29.53610 -28.26316 17.88352 1.000 10.31932 288 MET A O 1
ATOM 2300 N N . LEU B 2 291 ? 28.01322 -28.52032 19.50624 1.000 12.63188 289 LEU A N 1
ATOM 2301 C CA . LEU B 2 291 ? 28.83548 -29.45265 20.27539 1.000 13.67188 289 LEU A CA 1
ATOM 2302 C C . LEU B 2 291 ? 28.48011 -30.89981 19.95865 1.000 15.91188 289 LEU A C 1
ATOM 2303 O O . LEU B 2 291 ? 28.23763 -31.70656 20.84260 1.000 15.88188 289 LEU A O 1
ATOM 2308 N N . VAL B 2 292 ? 28.42742 -31.22631 18.70339 1.000 17.98813 290 VAL A N 1
ATOM 2309 C CA . VAL B 2 292 ? 28.29075 -32.60068 18.24512 1.000 20.23813 290 VAL A CA 1
ATOM 2310 C C . VAL B 2 292 ? 29.68685 -33.17770 18.10693 1.000 19.37813 290 VAL A C 1
ATOM 23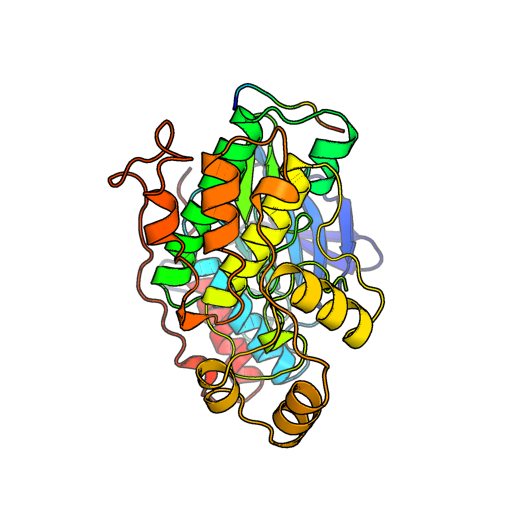11 O O . VAL B 2 292 ? 30.58535 -32.51775 17.57790 1.000 15.86813 290 VAL A O 1
ATOM 2315 N N . LEU B 2 293 ? 29.87979 -34.41671 18.57798 1.000 21.12666 291 LEU A N 1
ATOM 231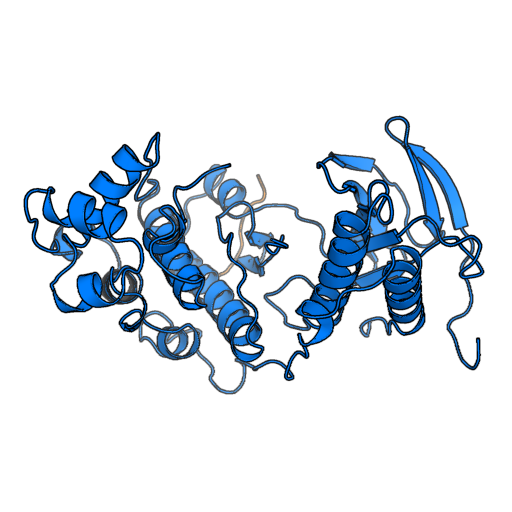6 C CA . LEU B 2 293 ? 31.21991 -34.99941 18.59609 1.000 21.05666 291 LEU A CA 1
ATOM 2317 C C . LEU B 2 293 ? 31.73312 -35.28274 17.18973 1.000 22.97666 291 LEU A C 1
ATOM 2318 O O . LEU B 2 293 ? 32.91867 -35.08012 16.90520 1.000 21.81666 291 LEU A O 1
ATOM 2323 N N . ASP B 2 294 ? 30.86373 -35.75911 16.30065 1.000 24.50587 292 ASP A N 1
ATOM 2324 C CA . ASP B 2 294 ? 31.23704 -35.96463 14.90940 1.000 26.07587 292 ASP A CA 1
ATOM 2325 C C . ASP B 2 294 ? 31.23915 -34.61091 14.21173 1.000 24.64587 292 ASP A C 1
ATOM 2326 O O . ASP B 2 294 ? 30.19292 -33.96275 14.09778 1.000 25.17587 292 ASP A O 1
ATOM 2331 N N . SER B 2 295 ? 32.41460 -34.19542 13.74344 1.000 24.92990 293 SER A N 1
ATOM 2332 C CA . SER B 2 295 ? 32.55729 -32.88043 13.13396 1.000 25.40990 293 SER A CA 1
ATOM 2333 C C . SER B 2 295 ? 31.72588 -32.74351 11.86229 1.000 25.78990 293 SER A C 1
ATOM 2334 O O . SER B 2 295 ? 31.24659 -31.64720 11.55802 1.000 25.32990 293 SER A O 1
ATOM 2337 N N . ASP B 2 296 ? 31.50807 -33.84169 11.12761 1.000 24.11391 294 ASP A N 1
ATOM 2338 C CA . ASP B 2 296 ? 30.69797 -33.78396 9.91477 1.000 26.07391 294 ASP A CA 1
ATOM 2339 C C . ASP B 2 296 ? 29.21970 -33.52726 10.19675 1.000 22.85391 294 ASP A C 1
ATOM 2340 O O . ASP B 2 296 ? 28.48173 -33.17605 9.27150 1.000 19.58391 294 ASP A O 1
ATOM 2345 N N . LYS B 2 297 ? 28.77019 -33.71012 11.43478 1.000 18.56968 295 LYS A N 1
ATOM 2346 C CA . LYS B 2 297 ? 27.38688 -33.44077 11.81769 1.000 19.97968 295 LYS A CA 1
ATOM 2347 C C . LYS B 2 297 ? 27.21937 -32.11149 12.53552 1.000 17.35968 295 LYS A C 1
ATOM 2348 O O . LYS B 2 297 ? 26.08954 -31.75113 12.87756 1.000 15.62968 295 LYS A O 1
ATOM 2354 N N . ARG B 2 298 ? 28.31028 -31.39818 12.82149 1.000 15.00868 296 ARG A N 1
ATOM 2355 C CA . ARG B 2 298 ? 28.17991 -30.08275 13.43357 1.000 14.75868 296 ARG A CA 1
ATOM 2356 C C . ARG B 2 298 ? 27.50656 -29.11543 12.47205 1.000 12.42868 296 ARG A C 1
ATOM 2357 O O . ARG B 2 298 ? 27.65356 -29.21605 11.24922 1.000 13.75868 296 ARG A O 1
ATOM 2365 N N . ILE B 2 299 ? 26.77599 -28.15355 13.03589 1.000 10.56534 297 ILE A N 1
ATOM 2366 C CA . ILE B 2 299 ? 26.22679 -27.07433 12.22447 1.000 10.82534 297 ILE A CA 1
ATOM 2367 C C . ILE B 2 299 ? 27.36823 -26.22693 11.64254 1.000 10.78534 297 ILE A C 1
ATOM 2368 O O . ILE B 2 299 ? 28.42032 -26.06479 12.26247 1.000 10.55534 297 ILE A O 1
ATOM 2373 N N . THR B 2 300 ? 27.19330 -25.73625 10.41756 1.000 10.56627 298 THR A N 1
ATOM 2374 C CA . THR B 2 300 ? 28.17793 -24.82664 9.84231 1.000 11.06627 298 THR A CA 1
ATOM 2375 C C . THR B 2 300 ? 27.87063 -23.38891 10.26226 1.000 10.10627 298 THR A C 1
ATOM 2376 O O . THR B 2 300 ? 26.76854 -23.07320 10.71869 1.000 9.97627 298 THR A O 1
ATOM 2380 N N . ALA B 2 301 ? 28.85874 -22.49953 10.07337 1.000 7.94739 299 ALA A N 1
ATOM 2381 C CA . ALA B 2 301 ? 28.64862 -21.08296 10.38307 1.000 8.49739 299 ALA A CA 1
ATOM 2382 C C . ALA B 2 301 ? 27.49204 -20.49500 9.56994 1.000 9.37739 299 ALA A C 1
ATOM 2383 O O . ALA B 2 301 ? 26.64406 -19.78098 10.12172 1.000 9.93739 299 ALA A O 1
ATOM 2385 N N . ALA B 2 302 ? 27.41355 -20.81913 8.26713 1.000 9.33806 300 ALA A N 1
ATOM 2386 C CA . ALA B 2 302 ? 26.30774 -20.32474 7.44532 1.000 10.91806 300 ALA A CA 1
ATOM 2387 C C . ALA B 2 302 ? 24.95180 -20.83266 7.94600 1.000 11.32806 300 ALA A C 1
ATOM 2388 O O . ALA B 2 302 ? 23.99482 -20.05836 8.05341 1.000 12.60806 300 ALA A O 1
ATOM 2390 N N . GLN B 2 303 ? 24.85017 -22.13706 8.23927 1.000 12.01467 301 GLN A N 1
ATOM 2391 C CA . GLN B 2 303 ? 23.60764 -22.69988 8.77451 1.000 11.72467 301 GLN A CA 1
ATOM 2392 C C . GLN B 2 303 ? 23.24803 -22.10325 10.13378 1.000 9.78467 301 GLN A C 1
ATOM 2393 O O . GLN B 2 303 ? 22.07648 -21.80306 10.39675 1.000 9.74467 301 GLN A O 1
ATOM 2399 N N . ALA B 2 304 ? 24.24355 -21.93016 11.01594 1.000 8.56777 302 ALA A N 1
ATOM 2400 C CA . ALA B 2 304 ? 24.00014 -21.35166 12.33533 1.000 8.34777 302 ALA A CA 1
ATOM 2401 C C . ALA B 2 304 ? 23.42980 -19.93426 12.26720 1.000 8.38777 302 ALA A C 1
ATOM 2402 O O . ALA B 2 304 ? 22.60419 -19.56759 13.10701 1.000 7.68777 302 ALA A O 1
ATOM 2404 N N . LEU B 2 305 ? 23.83659 -19.12379 11.27989 1.000 8.74539 303 LEU A N 1
ATOM 2405 C CA . LEU B 2 305 ? 23.29675 -17.76317 11.17406 1.000 9.52539 303 LEU A CA 1
ATOM 2406 C C . LEU B 2 305 ? 21.79730 -17.76132 10.89181 1.000 9.31539 303 LEU A C 1
ATOM 2407 O O . LEU B 2 305 ? 21.09836 -16.81063 11.26395 1.000 10.42539 303 LEU A O 1
ATOM 2412 N N . ALA B 2 306 ? 21.28793 -18.81536 10.25336 1.000 12.21915 304 ALA A N 1
ATOM 2413 C CA . ALA B 2 306 ? 19.86032 -18.98864 9.99088 1.000 14.76915 304 ALA A CA 1
ATOM 2414 C C . ALA B 2 306 ? 19.08433 -19.59275 11.15875 1.000 14.05915 304 ALA A C 1
ATOM 2415 O O . ALA B 2 306 ? 17.86158 -19.75944 11.04324 1.000 14.34915 304 ALA A O 1
ATOM 2417 N N . HIS B 2 307 ? 19.75381 -19.95469 12.25305 1.000 13.18529 305 HIS A N 1
ATOM 2418 C CA . HIS B 2 307 ? 19.06236 -20.50736 13.41647 1.000 12.26529 305 HIS A CA 1
ATOM 2419 C C . HIS B 2 307 ? 18.21107 -19.42272 14.07589 1.000 11.65529 305 HIS A C 1
ATOM 2420 O O . HIS B 2 307 ? 18.62105 -18.26024 14.16256 1.000 10.97529 305 HIS A O 1
ATOM 2427 N N . ALA B 2 308 ? 17.01861 -19.81189 14.55800 1.000 11.34598 306 ALA A N 1
ATOM 2428 C CA . ALA B 2 308 ? 16.05295 -18.86083 15.10832 1.000 11.69598 306 ALA A CA 1
ATOM 2429 C C . ALA B 2 308 ? 16.58523 -18.08293 16.30004 1.000 11.76598 306 ALA A C 1
ATOM 2430 O O . ALA B 2 308 ? 16.07148 -17.00457 16.58244 1.000 12.76598 306 ALA A O 1
ATOM 2432 N N . TYR B 2 309 ? 17.62046 -18.58132 16.98058 1.000 10.79514 307 TYR A N 1
ATOM 2433 C CA . TYR B 2 309 ? 18.26427 -17.81852 18.05551 1.000 11.67514 307 TYR A CA 1
ATOM 2434 C C . TYR B 2 309 ? 18.70010 -16.42391 17.60609 1.000 11.57514 307 TYR A C 1
ATOM 2435 O O . TYR B 2 309 ? 18.62296 -15.47087 18.39034 1.000 9.71514 307 TYR A O 1
ATOM 2444 N N . PHE B 2 310 ? 19.06576 -16.26125 16.32681 1.000 11.73363 308 PHE A N 1
ATOM 2445 C CA . PHE B 2 310 ? 19.55617 -14.98994 15.80928 1.000 12.40363 308 PHE A CA 1
ATOM 2446 C C . PHE B 2 310 ? 18.53134 -14.23644 14.98021 1.000 15.37363 308 PHE A C 1
ATOM 2447 O O . PHE B 2 310 ? 18.92281 -13.35546 14.20786 1.000 16.06363 308 PHE A O 1
ATOM 2455 N N . ALA B 2 311 ? 17.23749 -14.54706 15.12898 1.000 15.79762 309 ALA A N 1
ATOM 2456 C CA . ALA B 2 311 ? 16.22650 -13.96408 14.24756 1.000 18.93762 309 ALA A CA 1
ATOM 2457 C C . ALA B 2 311 ? 16.22447 -12.43902 14.28746 1.000 17.82762 309 ALA A C 1
ATOM 2458 O O . ALA B 2 311 ? 15.92891 -11.79914 13.27526 1.000 22.26762 309 ALA A O 1
ATOM 2460 N N . GLN B 2 312 ? 16.61399 -11.82854 15.40361 1.000 17.16380 310 GLN A N 1
ATOM 2461 C CA . GLN B 2 312 ? 16.60278 -10.37084 15.39048 1.000 20.82380 310 GLN A CA 1
ATOM 2462 C C . GLN B 2 312 ? 17.83057 -9.76462 14.71583 1.000 18.56380 310 GLN A C 1
ATOM 2463 O O . GLN B 2 312 ? 17.81909 -8.56605 14.42079 1.000 22.31380 310 GLN A O 1
ATOM 2469 N N . TYR B 2 313 ? 18.88108 -10.54469 14.45883 1.000 17.86071 311 TYR A N 1
ATOM 2470 C CA . TYR B 2 313 ? 20.08972 -10.01637 13.83697 1.000 16.76071 311 TYR A CA 1
ATOM 2471 C C . TYR B 2 313 ? 20.34241 -10.53186 12.42965 1.000 17.03071 311 TYR A C 1
ATOM 2472 O O . TYR B 2 313 ? 21.06050 -9.87638 11.66989 1.000 19.27071 311 TYR A O 1
ATOM 2481 N N . HIS B 2 314 ? 19.79420 -11.68763 12.07848 1.000 17.26532 312 HIS A N 1
ATOM 2482 C CA . HIS B 2 314 ? 20.13858 -12.36116 10.83178 1.000 16.47532 312 HIS A CA 1
ATOM 2483 C C . HIS B 2 314 ? 19.64525 -11.56174 9.63321 1.000 21.73532 312 HIS A C 1
ATOM 2484 O O . HIS B 2 314 ? 18.48680 -11.14123 9.58908 1.000 19.64532 312 HIS A O 1
ATOM 2491 N N . ASP B 2 315 ? 20.54808 -11.32146 8.68380 1.000 18.54389 313 ASP A N 1
ATOM 2492 C CA . ASP B 2 315 ? 20.23758 -10.61636 7.44078 1.000 22.29389 313 ASP A CA 1
ATOM 2493 C C . ASP B 2 315 ? 21.05564 -11.29569 6.35588 1.000 19.36389 313 ASP A C 1
ATOM 2494 O O . ASP B 2 315 ? 22.26564 -11.04598 6.23740 1.000 14.76389 313 ASP A O 1
ATOM 2499 N N . PRO B 2 316 ? 20.43633 -12.14787 5.53698 1.000 21.85997 314 PRO A N 1
ATOM 2500 C CA . PRO B 2 316 ? 21.22408 -12.91035 4.55624 1.000 22.67997 314 PRO A CA 1
ATOM 2501 C C . PRO B 2 316 ? 21.82552 -12.04311 3.45657 1.000 25.08997 314 PRO A C 1
ATOM 2502 O O . PRO B 2 316 ? 22.78865 -12.47291 2.80853 1.000 29.37997 314 PRO A O 1
ATOM 2506 N N . ASP B 2 317 ? 21.33343 -10.82221 3.26316 1.000 24.07043 315 ASP A N 1
ATOM 2507 C CA . ASP B 2 317 ? 21.96877 -9.88958 2.33883 1.000 25.99043 315 ASP A CA 1
ATOM 2508 C C . ASP B 2 317 ? 23.12649 -9.12241 2.96337 1.000 23.34043 315 ASP A C 1
ATOM 2509 O O . ASP B 2 317 ? 23.78915 -8.34893 2.25976 1.000 21.58043 315 ASP A O 1
ATOM 2514 N N . ASP B 2 318 ? 23.38933 -9.30582 4.25636 1.000 20.12501 316 ASP A N 1
ATOM 2515 C CA . ASP B 2 318 ? 24.47467 -8.60432 4.93036 1.000 21.11501 316 ASP A CA 1
ATOM 2516 C C . ASP B 2 318 ? 25.39683 -9.59579 5.64609 1.000 17.20501 316 ASP A C 1
ATOM 2517 O O . ASP B 2 318 ? 25.95323 -9.29980 6.71189 1.000 16.67501 316 ASP A O 1
ATOM 2522 N N . GLU B 2 319 ? 25.55796 -10.79322 5.08303 1.000 15.24854 317 GLU A N 1
ATOM 2523 C CA . GLU B 2 319 ? 26.46699 -11.80700 5.61954 1.000 14.10854 317 GLU A CA 1
ATOM 2524 C C . GLU B 2 319 ? 27.37711 -12.27512 4.48553 1.000 12.87854 317 GLU A C 1
ATOM 2525 O O . GLU B 2 319 ? 27.23120 -13.38230 3.96117 1.000 14.69854 317 GLU A O 1
ATOM 2531 N N . PRO B 2 320 ? 28.34696 -11.44668 4.10168 1.000 13.93725 318 PRO A N 1
ATOM 2532 C CA . PRO B 2 320 ? 29.11257 -11.69852 2.87595 1.000 16.33725 318 PRO A CA 1
ATOM 2533 C C . PRO B 2 320 ? 30.13027 -12.82149 3.02319 1.000 16.91725 318 PRO A C 1
ATOM 2534 O O . PRO B 2 320 ? 30.60121 -13.15658 4.11837 1.000 13.61725 318 PRO A O 1
ATOM 2538 N N . VAL B 2 321 ? 30.46293 -13.39773 1.87489 1.000 15.42734 319 VAL A N 1
ATOM 2539 C CA . VAL B 2 321 ? 31.50153 -14.40069 1.76706 1.000 14.36734 319 VAL A CA 1
ATOM 2540 C C . VAL B 2 321 ? 32.77178 -13.74686 1.23389 1.000 12.60734 319 VAL A C 1
ATOM 2541 O O . VAL B 2 321 ? 32.77060 -12.60302 0.78147 1.000 14.07734 319 VAL A O 1
ATOM 2545 N N . ALA B 2 322 ? 33.87664 -14.47380 1.31118 1.000 12.76951 320 ALA A N 1
ATOM 2546 C CA . ALA B 2 322 ? 35.18101 -13.98318 0.91189 1.000 13.11951 320 ALA A CA 1
ATOM 2547 C C . ALA B 2 322 ? 35.46683 -14.32803 -0.54095 1.000 14.69951 320 ALA A C 1
ATOM 2548 O O . ALA B 2 322 ? 34.89453 -15.26460 -1.10605 1.000 14.68951 320 ALA A O 1
ATOM 2550 N N . ASP B 2 323 ? 36.39825 -13.57656 -1.12511 1.000 14.60092 321 ASP A N 1
ATOM 2551 C CA . ASP B 2 323 ? 37.03303 -14.01511 -2.35796 1.000 18.48092 321 ASP A CA 1
ATOM 2552 C C . ASP B 2 323 ? 37.77690 -15.32035 -2.10232 1.000 17.30092 321 ASP A C 1
ATOM 2553 O O . ASP B 2 323 ? 38.19272 -15.58528 -0.97098 1.000 13.84092 321 ASP A O 1
ATOM 2558 N N . PRO B 2 324 ? 37.93886 -16.16011 -3.12620 1.000 19.66089 322 PRO A N 1
ATOM 2559 C CA . PRO B 2 324 ? 38.73166 -17.38419 -2.94875 1.000 20.54089 322 PRO A CA 1
ATOM 2560 C C . PRO B 2 324 ? 40.16872 -17.03346 -2.60597 1.000 16.76089 322 PRO A C 1
ATOM 2561 O O . PRO B 2 324 ? 40.69500 -16.01236 -3.0448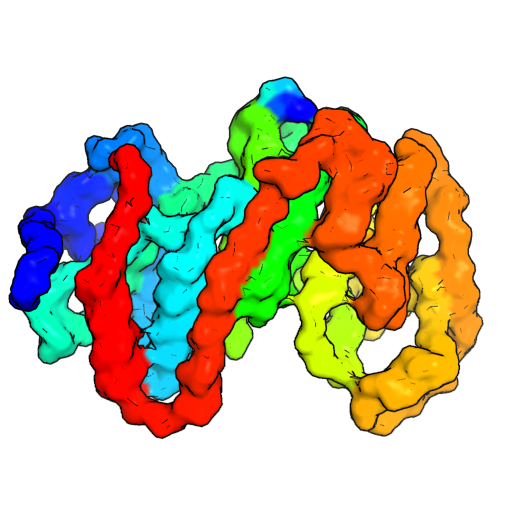7 1.000 15.35089 322 PRO A O 1
ATOM 2565 N N . TYR B 2 325 ? 40.76655 -17.84324 -1.74431 1.000 15.38758 323 TYR A N 1
ATOM 2566 C CA . TYR B 2 325 ? 42.08509 -17.57240 -1.19058 1.000 16.95758 323 TYR A CA 1
ATOM 2567 C C . TYR B 2 325 ? 43.02790 -18.65226 -1.69316 1.000 16.71758 323 TYR A C 1
ATOM 2568 O O . TYR B 2 325 ? 42.82752 -19.83858 -1.40683 1.000 15.94758 323 TYR A O 1
ATOM 2577 N N . ASP B 2 326 ? 44.04473 -18.23855 -2.44911 1.000 13.40964 324 ASP A N 1
ATOM 2578 C CA . ASP B 2 326 ? 44.96917 -19.17010 -3.08384 1.000 13.75964 324 ASP A CA 1
ATOM 2579 C C . ASP B 2 326 ? 45.98519 -19.61685 -2.05127 1.000 11.55964 324 ASP A C 1
ATOM 2580 O O . ASP B 2 326 ? 46.89141 -18.85755 -1.69539 1.000 11.93964 324 ASP A O 1
ATOM 2585 N N . GLN B 2 327 ? 45.90743 -20.87847 -1.64730 1.000 12.03727 325 GLN A N 1
ATOM 2586 C CA . GLN B 2 327 ? 46.85450 -21.41530 -0.68287 1.000 13.52727 325 GLN A CA 1
ATOM 2587 C C . GLN B 2 327 ? 47.85552 -22.36990 -1.30510 1.000 13.57727 325 GLN A C 1
ATOM 2588 O O . GLN B 2 327 ? 48.53610 -23.10331 -0.57722 1.000 13.00727 325 GLN A O 1
ATOM 2594 N N . SER B 2 328 ? 47.99392 -22.33925 -2.63203 1.000 16.18326 326 SER A N 1
ATOM 2595 C CA . SER B 2 328 ? 48.93226 -23.22827 -3.30497 1.000 17.80326 326 SER A CA 1
ATOM 2596 C C . SER B 2 328 ? 50.38015 -22.97929 -2.89821 1.000 15.51326 326 SER A C 1
ATOM 2597 O O . SER B 2 328 ? 51.19587 -23.89581 -3.03835 1.000 16.26326 326 SER A O 1
ATOM 2600 N N . PHE B 2 329 ? 50.71379 -21.78728 -2.37489 1.000 13.41696 327 PHE A N 1
ATOM 2601 C CA . PHE B 2 329 ? 52.06983 -21.55405 -1.86986 1.000 12.95696 327 PHE A CA 1
ATOM 2602 C C . PHE B 2 329 ? 52.46268 -22.54012 -0.77539 1.000 13.17696 327 PHE A C 1
ATOM 2603 O O . PHE B 2 329 ? 53.65601 -22.77746 -0.57807 1.000 12.21696 327 PHE A O 1
ATOM 2611 N N . GLU B 2 330 ? 51.48303 -23.10257 -0.04952 1.000 13.69515 328 GLU A N 1
ATOM 2612 C CA . GLU B 2 330 ? 51.78478 -23.97795 1.08144 1.000 18.42515 328 GLU A CA 1
ATOM 2613 C C . GLU B 2 330 ? 52.55494 -25.22759 0.66479 1.000 20.58515 328 GLU A C 1
ATOM 2614 O O . GLU B 2 330 ? 53.32583 -25.77317 1.46809 1.000 21.87515 328 GLU A O 1
ATOM 2620 N N . SER B 2 331 ? 52.39556 -25.67085 -0.58355 1.000 18.14004 329 SER A N 1
ATOM 2621 C CA . SER B 2 331 ? 53.11922 -26.83028 -1.08298 1.000 22.76004 329 SER A CA 1
ATOM 2622 C C . SER B 2 331 ? 54.40068 -26.45563 -1.81884 1.000 21.58004 329 SER A C 1
ATOM 2623 O O . SER B 2 331 ? 54.99866 -27.31703 -2.47253 1.000 22.65004 329 SER A O 1
ATOM 2626 N N . ARG B 2 332 ? 54.85175 -25.20962 -1.72132 1.000 16.65545 330 ARG A N 1
ATOM 2627 C CA . ARG B 2 332 ? 56.09211 -24.83099 -2.37138 1.000 15.76545 330 ARG A CA 1
ATOM 2628 C C . ARG B 2 332 ? 57.25679 -25.05195 -1.42343 1.000 16.68545 330 ARG A C 1
ATOM 2629 O O . ARG B 2 332 ? 57.13220 -24.87039 -0.21165 1.000 18.45545 330 ARG A O 1
ATOM 2637 N N . ASP B 2 333 ? 58.39000 -25.45910 -1.97324 1.000 16.96260 331 ASP A N 1
ATOM 2638 C CA . ASP B 2 333 ? 59.60006 -25.62488 -1.17497 1.000 21.92260 331 ASP A CA 1
ATOM 2639 C C . ASP B 2 333 ? 60.65847 -24.69710 -1.74716 1.000 16.43260 331 ASP A C 1
ATOM 2640 O O . ASP B 2 333 ? 61.20987 -24.96846 -2.81977 1.000 17.82260 331 ASP A O 1
ATOM 2645 N N . LEU B 2 334 ? 60.93371 -23.59637 -1.04442 1.000 15.16348 332 LEU A N 1
ATOM 2646 C CA . LEU B 2 334 ? 61.74573 -22.51237 -1.58429 1.000 14.19348 332 LEU A CA 1
ATOM 2647 C C . LEU B 2 334 ? 62.87655 -22.15382 -0.63161 1.000 14.39348 332 LEU A C 1
ATOM 2648 O O . LEU B 2 334 ? 62.83380 -22.46023 0.56276 1.000 15.48348 332 LEU A O 1
ATOM 2653 N N . LEU B 2 335 ? 63.87459 -21.46375 -1.17445 1.000 14.40567 333 LEU A N 1
ATOM 2654 C CA . LEU B 2 335 ? 64.96507 -20.91727 -0.37860 1.000 15.93567 333 LEU A CA 1
ATOM 2655 C C . LEU B 2 335 ? 64.45864 -19.80830 0.54763 1.000 18.21567 333 LEU A C 1
ATOM 2656 O O . LEU B 2 335 ? 63.40579 -19.20365 0.30644 1.000 13.75567 333 LEU A O 1
ATOM 2661 N N . ILE B 2 336 ? 65.23453 -19.53832 1.61335 1.000 15.64751 334 ILE A N 1
ATOM 2662 C CA . ILE B 2 336 ? 64.93028 -18.42707 2.52994 1.000 18.45751 334 ILE A CA 1
ATOM 2663 C C . ILE B 2 336 ? 64.74247 -17.12677 1.76216 1.000 16.79751 334 ILE A C 1
ATOM 2664 O O . ILE B 2 336 ? 63.75661 -16.40595 1.95778 1.000 14.97751 334 ILE A O 1
ATOM 2669 N N . ASP B 2 337 ? 65.69036 -16.80842 0.87158 1.000 17.55546 335 ASP A N 1
ATOM 2670 C CA . ASP B 2 337 ? 65.62094 -15.54358 0.15037 1.000 19.49546 335 ASP A CA 1
ATOM 2671 C C . ASP B 2 337 ? 64.46597 -15.50319 -0.84077 1.000 16.12546 335 ASP A C 1
ATOM 2672 O O . ASP B 2 337 ? 64.01341 -14.40746 -1.19224 1.000 17.08546 335 ASP A O 1
ATOM 2677 N N . GLU B 2 338 ? 63.98004 -16.66415 -1.28262 1.000 13.76670 336 GLU A N 1
ATOM 2678 C CA . GLU B 2 338 ? 62.80559 -16.70398 -2.14648 1.000 13.25670 336 GLU A CA 1
ATOM 2679 C C . GLU B 2 338 ? 61.53327 -16.37797 -1.36691 1.000 11.69670 336 GLU A C 1
ATOM 2680 O O . GLU B 2 338 ? 60.71221 -15.58741 -1.83082 1.000 10.86670 336 GLU A O 1
ATOM 2686 N N . TRP B 2 339 ? 61.35892 -16.96356 -0.17328 1.000 11.07997 337 TRP A N 1
ATOM 2687 C CA . TRP B 2 339 ? 60.23857 -16.56768 0.68876 1.000 11.49997 337 TRP A CA 1
ATOM 2688 C C . TRP B 2 339 ? 60.34233 -15.09793 1.07752 1.000 12.23997 337 TRP A C 1
ATOM 2689 O O . TRP B 2 339 ? 59.33363 -14.38468 1.13049 1.000 12.04997 337 TRP A O 1
ATOM 2700 N N . LYS B 2 340 ? 61.56736 -14.63356 1.33112 1.000 12.36002 338 LYS A N 1
ATOM 2701 C CA . LYS B 2 340 ? 61.81151 -13.23461 1.65448 1.000 15.08002 338 LYS A CA 1
ATOM 2702 C C . LYS B 2 340 ? 61.42039 -12.33279 0.49272 1.000 13.50002 338 LYS A C 1
ATOM 2703 O O . LYS B 2 340 ? 60.74827 -11.31456 0.67785 1.000 11.40002 338 LYS A O 1
ATOM 2709 N N . SER B 2 341 ? 61.81398 -12.71099 -0.72389 1.000 14.34053 339 SER A N 1
ATOM 2710 C CA . SER B 2 341 ? 61.45960 -11.92663 -1.90085 1.000 13.90053 339 SER A CA 1
ATOM 2711 C C . SER B 2 341 ? 59.94847 -11.93010 -2.15001 1.000 11.71053 339 SER A C 1
ATOM 2712 O O . SER B 2 341 ? 59.37499 -10.90382 -2.52803 1.000 12.79053 339 SER A O 1
ATOM 2715 N N . LEU B 2 342 ? 59.29418 -13.07411 -1.95331 1.000 10.78378 340 LEU A N 1
ATOM 2716 C CA . LEU B 2 342 ? 57.83900 -13.13831 -2.04930 1.000 12.29378 340 LEU A CA 1
ATOM 2717 C C . LEU B 2 342 ? 57.16696 -12.24134 -1.01591 1.000 12.38378 340 LEU A C 1
ATOM 2718 O O . LEU B 2 342 ? 56.18889 -11.55226 -1.32770 1.000 10.09378 340 LEU A O 1
ATOM 2723 N N . THR B 2 343 ? 57.69655 -12.21785 0.21342 1.000 10.63887 341 THR A N 1
ATOM 2724 C CA . THR B 2 343 ? 57.14117 -11.35304 1.24901 1.000 10.74887 341 THR A CA 1
ATOM 2725 C C . THR B 2 343 ? 57.29978 -9.88073 0.87789 1.000 10.62887 341 THR A C 1
ATOM 2726 O O . THR B 2 343 ? 56.34336 -9.09797 0.97581 1.000 7.69887 341 THR A O 1
ATOM 2730 N N . TYR B 2 344 ? 58.50663 -9.49825 0.43141 1.000 11.33847 342 TYR A N 1
ATOM 2731 C CA . TYR B 2 344 ? 58.75902 -8.12472 -0.00301 1.000 11.88847 342 TYR A CA 1
ATOM 2732 C C . TYR B 2 344 ? 57.79506 -7.70240 -1.10910 1.000 11.53847 342 TYR A C 1
ATOM 2733 O O . TYR B 2 344 ? 57.25885 -6.59098 -1.07013 1.000 11.81847 342 TYR A O 1
ATOM 2742 N N . ASP B 2 345 ? 57.53272 -8.59659 -2.07416 1.000 11.50213 343 ASP A N 1
ATOM 2743 C CA . ASP B 2 345 ? 56.55356 -8.33260 -3.13467 1.000 13.21213 343 ASP A CA 1
ATOM 2744 C C . ASP B 2 345 ? 55.17548 -8.03212 -2.56076 1.000 14.28213 343 ASP A C 1
ATOM 2745 O O . ASP B 2 345 ? 54.44303 -7.17573 -3.08116 1.000 11.41213 343 ASP A O 1
ATOM 2750 N N . GLU B 2 346 ? 54.80478 -8.73755 -1.49419 1.000 12.04742 344 GLU A N 1
ATOM 2751 C CA . GLU B 2 346 ? 53.50372 -8.53550 -0.88799 1.000 12.82742 344 GLU A CA 1
ATOM 2752 C C . GLU B 2 346 ? 53.45757 -7.25333 -0.08183 1.000 13.68742 344 GLU A C 1
ATOM 2753 O O . GLU B 2 346 ? 52.40371 -6.60984 -0.03412 1.000 14.98742 344 GLU A O 1
ATOM 2759 N N . VAL B 2 347 ? 54.57985 -6.85477 0.53187 1.000 12.20333 345 VAL A N 1
ATOM 2760 C CA . VAL B 2 347 ? 54.64125 -5.54719 1.17248 1.000 12.10333 345 VAL A CA 1
ATOM 2761 C C . VAL B 2 347 ? 54.45464 -4.44969 0.12895 1.000 16.45333 345 VAL A C 1
ATOM 2762 O O . VAL B 2 347 ? 53.64824 -3.53001 0.30650 1.000 14.56333 345 VAL A O 1
ATOM 2766 N N . ILE B 2 348 ? 55.14834 -4.57945 -1.00656 1.000 16.88552 346 ILE A N 1
ATOM 2767 C CA . ILE B 2 348 ? 55.10184 -3.58037 -2.07578 1.000 17.91552 346 ILE A CA 1
ATOM 2768 C C . ILE B 2 348 ? 53.71189 -3.49614 -2.69934 1.000 14.89552 346 ILE A C 1
ATOM 2769 O O . ILE B 2 348 ? 53.24605 -2.40819 -3.06342 1.000 16.76552 346 ILE A O 1
ATOM 2774 N N . SER B 2 349 ? 53.03711 -4.63135 -2.86714 1.000 16.12789 347 SER A N 1
ATOM 2775 C CA . SER B 2 349 ? 51.77280 -4.60772 -3.58377 1.000 16.86789 347 SER A CA 1
ATOM 2776 C C . SER B 2 349 ? 50.59735 -4.20813 -2.70213 1.000 21.93789 347 SER A C 1
ATOM 2777 O O . SER B 2 349 ? 49.46710 -4.18230 -3.20180 1.000 20.61789 347 SER A O 1
ATOM 2780 N N . PHE B 2 350 ? 50.84232 -3.87087 -1.43269 1.000 20.54079 348 PHE A N 1
ATOM 2781 C CA . PHE B 2 350 ? 49.76531 -3.67875 -0.46784 1.000 21.84079 348 PHE A CA 1
ATOM 2782 C C . PHE B 2 350 ? 49.00449 -2.39056 -0.75830 1.000 24.50079 348 PHE A C 1
ATOM 2783 O O . PHE B 2 350 ? 49.60224 -1.32068 -0.88180 1.000 20.59079 348 PHE A O 1
ATOM 2791 N N . VAL B 2 351 ? 47.68491 -2.49165 -0.80825 1.000 24.25835 349 VAL A N 1
ATOM 2792 C CA . VAL B 2 351 ? 46.79972 -1.35267 -1.02416 1.000 28.25835 349 VAL A CA 1
ATOM 2793 C C . VAL B 2 351 ? 46.06753 -1.08090 0.28340 1.000 24.44835 349 VAL A C 1
ATOM 2794 O O . VAL B 2 351 ? 45.35264 -1.96317 0.77428 1.000 23.94835 349 VAL A O 1
ATOM 2798 N N . PRO B 2 352 ? 46.20035 0.10755 0.86825 1.000 25.71440 350 PRO A N 1
ATOM 2799 C CA . PRO B 2 352 ? 45.53920 0.37675 2.14428 1.000 31.48440 350 PRO A CA 1
ATOM 2800 C C . PRO B 2 352 ? 44.02925 0.37180 1.99004 1.000 33.09440 350 PRO A C 1
ATOM 2801 O O . PRO B 2 352 ? 43.50164 0.57198 0.88178 1.000 28.28440 350 PRO A O 1
ATOM 2805 N N . PRO B 2 353 ? 43.29779 0.12837 3.07215 1.000 37.45214 351 PRO A N 1
ATOM 2806 C CA . PRO B 2 353 ? 41.83771 0.24653 3.02522 1.000 41.57214 351 PRO A CA 1
ATOM 2807 C C . PRO B 2 353 ? 41.42975 1.70293 2.90436 1.000 41.54214 351 PRO A C 1
ATOM 2808 O O . PRO B 2 353 ? 42.21849 2.59762 3.24184 1.000 35.30214 351 PRO A O 1
ATOM 2812 N N . PRO B 2 354 ? 40.23017 1.98482 2.39811 1.000 48.84780 352 PRO A N 1
ATOM 2813 C CA . PRO B 2 354 ? 39.77783 3.37864 2.29361 1.000 52.09780 352 PRO A CA 1
ATOM 2814 C C . PRO B 2 354 ? 39.52285 3.99969 3.66139 1.000 56.67780 352 PRO A C 1
ATOM 2815 O O . PRO B 2 354 ? 39.44512 3.31862 4.68833 1.000 47.12780 352 PRO A O 1
ATOM 2819 N N . LEU B 2 355 ? 39.38068 5.32943 3.64191 1.000 58.86764 353 LEU A N 1
ATOM 2820 C CA . LEU B 2 355 ? 39.23440 6.18565 4.83094 1.000 62.04764 353 LEU A CA 1
ATOM 2821 C C . LEU B 2 355 ? 40.39393 6.00145 5.81154 1.000 61.75764 353 LEU A C 1
ATOM 2822 O O . LEU B 2 355 ? 41.39885 6.71731 5.74815 1.000 56.74764 353 LEU A O 1
#

Secondary structure (DSSP, 8-state):
-TTPPPPPPEEEEESSS-EEEEETTEEEEEEEEE-SSEEEEEEEETTTTEEEEEEEESSTTSSHHHHHHHHHHHHHHHH---TTB----EEE-S-SSSTT----EEEEE---EEHHHHHTS-PPPHHHHHHHHHHHHHHHHHHHHTT-------GGGEEE-TT--EEE---------TTS-HHHHTT-S---THHHHHHHHHHHHHHHHSS-S---SSHHHHHHHHHHHH----HHHHHH---HHHHHHHHTSPP-PPP-HHHHTTTS-HHHHHHHHHHS-SSGGGSPPHHHHHTSGGGTTT--GGG-PPPPP---GGGG----HHHHHHHHHHHHHT--PPP-/-------

InterPro domains:
  IPR000719 Protein kinase domain [PF00069] (24-308)
  IPR000719 Protein kinase domain [PS50011] (24-308)
  IPR000719 Protein kinase domain [SM00220] (24-308)
  IPR003527 Mitogen-activated protein (MAP) kinase, conserved site [PS01351] (59-162)
  IPR008352 Mitogen-activated protein (MAP) kinase HOG-like [PR01773] (12-21)
  IPR008352 Mitogen-activated protein (MAP) kinase HOG-like [PR01773] (193-203)
  IPR008352 Mitogen-activated protein (MAP) kinase HOG-like [PR01773] (270-283)
  IPR008352 Mitogen-activated protein (MAP) kinase HOG-like [PR01773] (286-294)
  IPR008352 Mitogen-activated protein (MAP) kinase HOG-like [PR01773] (307-317)
  IPR011009 Protein kinase-like domain superfamily [SSF56112] (9-349)
  IPR017441 Protein kinase, ATP binding site [PS00107] (30-54)
  IPR038784 Mitogen-activated protein kinase 14 [cd07877] (6-350)
  IPR050117 Mitogen-activated protein (MAP) kinase [PTHR24055] (22-313)

Nearest PDB structures (foldseek):
  2y8o-assembly1_A  TM=9.964E-01  e=1.248E-61  Homo sapiens
  2onl-assembly1_A  TM=9.907E-01  e=2.849E-58  Homo sapiens
  6zwr-assembly1_A  TM=9.635E-01  e=1.475E-58  Mus musculus
  3o8p-assembly1_A  TM=9.615E-01  e=3.748E-58  Homo sapiens
  6y7y-assembly1_A  TM=9.651E-01  e=4.418E-58  Mus musculus

Sequence (351 aa):
EMTLKFGVHMSQERPTFYRQELNKTIWEVPERYQNLSPVGSGAYGSVCAAFDTKTGHRVAVKKLSRPFQSIIHAKRTYRELRLLKHMKHENVIGLLDVFTPARSLEEFNDVYLVTHLMGADLNNIVKCQKLTDDHVQFLIYQILRGLKYIHSADIIHRDLKPSNLAVNEDCELKILDFGLAATRWYRAPEIMLNWMHYNQTVDIWSVGCIMAELLTGRTLFPGTDHIDQLKLILRLVGTPGAELLKKISSESARNYIQSLAQMPKMNFANVFIGANPLAVDLLEKMLVLDSDKRITAAQALAHAYFAQYHDPDDEPVADPYDQSFESRDLLIDEWKSLTYDEVISFVPPPL

Foldseek 3Di:
DPDDDDD/DPPFDDDAQWDWDAAPNDIDTDHPQWADWHWDAADPFWTWTWTQRNVVRDIKIKTKTDQQLPFLVSLLLLLLVLLVQLFDDDQAAKHFQAKDDPDPDLVPDGIIMTIIHDADDFQVRVVVVDQDDLVLLLVLLLSVLLSLQACVLQVFAQQDDDRVQWGADPVSRIHGHDRDSPPFCLQFALCVLVVQDDDDNLRVLSSSLQRSVCSQPVDRQQRADHSVSSVVSLCQAQWQDDPVQLVRGDDVVVSVVSVVDDTHHHDDQCVVRPPDDVLSSVLSNQSSHNRSVRHDHSVRSLVRPSNVVPRDPVRRDYGDHRDPVCVPDDDGSSVSSVSSVVSNRVRDGDDD

Solvent-accessible surface area: 17665 Å² total; per-residue (Å²): 80,145,77,6,141,142,69,130,166,178,58,134,166,97,65,85,26,66,160,46,115,35,120,95,39,63,3,44,0,3,98,53,0,65,122,18,51,63,97,37,95,54,89,102,8,23,36,1,2,0,76,0,72,121,46,44,120,138,1,12,0,56,26,7,51,165,6,22,90,33,86,135,47,0,34,46,7,10,46,10,1,42,13,10,40,37,2,157,22,114,4,2,15,22,11,59,18,8,15,14,24,15,171,34,65,150,92,0,89,44,0,2,3,0,17,57,28,56,49,11,18,1,61,56,4,67,170,48,39,186,17,63,53,72,10,2,17,23,0,0,14,7,0,0,17,0,0,43,12,0,13,48,3,105,9,25,0,74,35,2,30,4,44,9,0,3,7,66,114,81,0,84,3,55,0,9,84,18,22,16,113,122,49,69,91,16,50,0,0,6,19,16,47,121,4,36,172,99,66,53,15,2,1,2,0,6,0,0,1,0,0,1,31,20,45,43,69,163,33,37,4,64,7,111,71,72,70,51,1,0,95,44,0,0,136,12,15,3,25,15,46,88,103,10,28,156,50,1,89,52,113,85,17,74,80,72,6,119,82,27,82,167,61,111,109,82,83,2,51,105,53,10,149,81,30,45,104,77,0,10,52,0,0,49,88,0,3,44,16,14,11,92,117,9,21,50,2,52,107,0,1,68,25,58,6,0,78,113,36,62,64,95,143,77,8,65,92,13,109,124,24,89,66,78,6,62,98,111,140,33,122,59,95,79,1,35,36,42,0,26,77,37,14,71,64,24,113,48,62,118,192